Protein AF-0000000075199138 (afdb_homodimer)

Foldseek 3Di:
DPPPPPDPLPPCCLALVLQVVLLVLQVVLLVVLVVLLVLLCVVCVPDDVLVNVLSVVLNVLSVLLNVLSVVVNCCVCPVCVVPSHQQPAWDDPSLLVNLVSLLVLLLSLLVVLLVVCVVCCVVLVHDPVLSVVLVVLSVQLSVLSVVLSVVSVPGTTLVCQLVCLVSLVRNLVSSLVSLVSSLVVLLVSLVSVLVVDPAVLSNVLSVVLNVLSNVLSVVLNVLSVVLSVCCVPPVPSCSSVSSSSNNSSSSSSSSSVNSSSVVVSVVSRVVRVVVVD/DPPPPPDPLPPCCLALVLQVVLLVLQVVLLVVLVVLLVLLCVVCVPDDVLVNVLSVVLNVLSVLLNVLSVVVNCCVCPVCVVPSHQQPAWDDVSLLVNLVSLLVLLLSLLVVLLVVCVVCCVVLVHDPVLSVVLVVLSVQLSVLSVVLSVVSVPGTTLVCQLVCLVSLVRNLVSSLVSLVSSLVVVLVSLVSVLVVDPAVLSNVLSVVLNVLSNVLSVVLNVLSVVLSVCCVPPVPSCSSVSSSSNNSSSSSSSSSVNSSSVVVSVVSRVVRVVVVD

Solvent-accessible surface area (backbone atoms only — not comparable to full-atom values): 28145 Å² total; per-residue (Å²): 131,80,79,69,68,71,68,78,61,72,62,49,59,49,26,58,40,32,36,50,53,19,47,46,52,21,29,20,40,43,18,35,37,52,51,51,50,53,48,38,54,69,74,44,75,83,54,62,63,71,60,54,48,49,53,51,49,49,51,50,48,50,50,50,36,52,52,29,48,49,50,36,48,44,44,61,44,48,72,35,32,84,54,73,51,56,76,74,34,67,55,51,67,38,57,48,46,34,54,46,47,36,48,52,48,49,50,50,51,52,49,49,54,50,50,51,51,52,63,47,22,72,77,62,72,48,68,71,58,58,54,52,52,54,50,50,52,49,50,54,36,50,55,28,41,51,49,33,46,52,51,52,68,70,42,59,34,56,66,49,54,64,75,43,50,67,37,49,62,50,26,43,57,45,44,32,48,46,39,45,50,52,30,51,52,52,36,51,51,47,50,54,50,35,70,70,50,89,45,68,32,57,34,54,35,39,52,52,49,39,49,52,41,46,50,39,26,48,52,55,33,49,50,40,50,49,30,51,51,36,40,74,73,39,53,84,35,38,45,26,53,12,48,56,51,29,45,42,37,52,51,53,40,39,51,48,51,57,64,51,45,51,58,61,32,48,52,48,23,53,54,42,53,54,67,74,98,133,78,80,70,67,70,68,77,56,74,62,52,58,50,26,60,38,33,36,50,52,17,47,47,52,22,28,19,40,43,18,34,37,52,50,50,50,54,49,38,55,71,73,44,76,82,55,61,62,69,58,54,48,50,53,53,51,50,52,51,48,51,50,50,36,53,52,28,47,49,51,36,47,42,44,62,44,49,71,35,33,84,52,74,49,56,77,74,34,68,55,51,68,37,56,47,48,35,54,46,47,36,48,52,47,49,51,50,50,52,49,50,53,50,49,51,50,53,63,46,23,72,76,64,72,50,66,71,59,59,54,51,51,54,50,51,51,48,52,53,35,50,54,29,41,51,48,33,48,53,50,50,69,71,42,58,35,56,66,48,54,64,75,43,50,66,37,48,61,49,28,41,58,46,46,31,48,47,38,43,48,53,30,52,51,52,37,51,51,46,50,52,50,36,70,67,50,89,45,66,30,56,35,54,36,39,51,53,48,39,49,54,42,45,50,40,27,47,52,56,31,49,50,38,49,49,29,51,51,35,39,72,74,39,53,84,34,38,46,26,53,11,48,55,50,28,45,43,36,51,50,53,41,40,51,50,52,56,64,52,46,48,60,62,34,48,52,46,25,52,53,42,52,54,67,72,98

pLDDT: mean 81.33, std 14.12, range [25.05, 96.88]

Sequence (554 aa):
MDSVTPAPIPLLGTTFGAILVGATLSDILFGILILQSIWYFKQYPNDWWPYRLAVAIICILNTLDVAVSTHALYFLLIETRTFIALDQLDMIWSCKLHTLLGMLIKVMVQAMYALRLWKVRQYLHLSRVIPWFLALITVCNVGAGIYLVYGFYSVSNFSDIPTLKNEMLAVVPTSTAVDFLISITTCYYLNRSRAASMFPGTVSTLIALIRLILISGLVTSVCLTATLITFLMSPNTLIFVAIDLIKPALYTNSLLAMLNARKELRKRIQSSSFLDIMDSVTPAPIPLLGTTFGAILVGATLSDILFGILILQSIWYFKQYPNDWWPYRLAVAIICILNTLDVAVSTHALYFLLIETRTFIALDQLDMIWSCKLHTLLGMLIKVMVQAMYALRLWKVRQYLHLSRVIPWFLALITVCNVGAGIYLVYGFYSVSNFSDIPTLKNEMLAVVPTSTAVDFLISITTCYYLNRSRAASMFPGTVSTLIALIRLILISGLVTSVCLTATLITFLMSPNTLIFVAIDLIKPALYTNSLLAMLNARKELRKRIQSSSFLDI

InterPro domains:
  IPR045339 Domain of unknown function DUF6534 [PF20152] (175-263)

Organism: Armillaria gallica (NCBI:txid47427)

Secondary structure (DSSP, 8-state):
-----------HHHHHHHHHHHHHHHHHHHHHHHHHHHHHHHH-TTS-HHHHHHHHHHHHHHHHHHHHHHHHHHIIIIITTT---GGGPBPPHHHHHHHHHHHHHHHHHHHHHHHHHHHHHHHHT--THHHHHHHHHHHHHHHHHHHHHHHHHH--BGGGGGGGHHHHHHHHHHHHHHHHHHHHHHHHHHHHHHHH---HHHHHHHHHHHHHHHHHHHHHHHHHHHHHHHHHH-TTS-HHHHHHHHHHHHHHHHHHHHHHHHHHHHHHHHHHHHHT-/-----------HHHHHHHHHHHHHHHHHHHHHHHHHHHHHHHH-TTS-HHHHHHHHHHHHHHHHHHHHHHHHHHIIIIITTT---GGG-B--HHHHHHHHHHHHHHHHHHHHHHHHHHHHHHHHT--THHHHHHHHHHHHHHHHHHHHHHHHHH--BGGGGGGGHHHHHHHHHHHHHHHHHHHHHHHHHHHHHHHH---HHHHHHHHHHHHHHHHHHHHHHHHHHHHHHHHHH-TTS-HHHHHHHHHHHHHHHHHHHHHHHHHHHHHHHHHHHHHH-

Radius of gyration: 26.74 Å; Cα contacts (8 Å, |Δi|>4): 635; chains: 2; bounding box: 73×91×57 Å

Nearest PDB structures (foldseek):
  8xof-assembly1_R  TM=4.019E-01  e=1.620E-02  Homo sapiens
  3ma9-assembly1_A  TM=4.494E-01  e=9.682E-01  Human immunodeficiency virus 1
  8u54-assembly1_B  TM=4.622E-01  e=5.482E+00  Homo sapiens
  8u54-assembly1_A  TM=4.623E-01  e=6.265E+00  Homo sapiens
  3mac-assembly1_A  TM=3.161E-01  e=2.692E+00  Human immunodeficiency virus 1

Structure (mmCIF, N/CA/C/O backbone):
data_AF-0000000075199138-model_v1
#
loop_
_entity.id
_entity.type
_entity.pdbx_description
1 polymer 'DUF6534 domain-containing protein'
#
loop_
_atom_site.group_PDB
_atom_site.id
_atom_site.type_symbol
_atom_site.label_atom_id
_atom_site.label_alt_id
_atom_site.label_comp_id
_atom_site.label_asym_id
_atom_site.label_entity_id
_atom_site.label_seq_id
_atom_site.pdbx_PDB_ins_code
_atom_site.Cartn_x
_atom_site.Cartn_y
_atom_site.Cartn_z
_atom_site.occupancy
_atom_site.B_iso_or_equiv
_atom_site.auth_seq_id
_atom_site.auth_comp_id
_atom_site.auth_asym_id
_atom_site.auth_atom_id
_atom_site.pdbx_PDB_model_num
ATOM 1 N N . MET A 1 1 ? 5.738 50 16.859 1 25.55 1 MET A N 1
ATOM 2 C CA . MET A 1 1 ? 5.969 48.562 17.062 1 25.55 1 MET A CA 1
ATOM 3 C C . MET A 1 1 ? 5.469 47.75 15.875 1 25.55 1 MET A C 1
ATOM 5 O O . MET A 1 1 ? 4.266 47.719 15.609 1 25.55 1 MET A O 1
ATOM 9 N N . ASP A 1 2 ? 6.145 47.719 14.789 1 30 2 ASP A N 1
ATOM 10 C CA . ASP A 1 2 ? 5.734 47.438 13.422 1 30 2 ASP A CA 1
ATOM 11 C C . ASP A 1 2 ? 5.211 46 13.312 1 30 2 ASP A C 1
ATOM 13 O O . ASP A 1 2 ? 5.84 45.062 13.82 1 30 2 ASP A O 1
ATOM 17 N N . SER A 1 3 ? 3.977 45.781 13.359 1 32.25 3 SER A N 1
ATOM 18 C CA . SER A 1 3 ? 3.17 44.594 13.242 1 32.25 3 SER A CA 1
ATOM 19 C C . SER A 1 3 ? 3.711 43.656 12.156 1 32.25 3 SER A C 1
ATOM 21 O O . SER A 1 3 ? 3.578 43.938 10.969 1 32.25 3 SER A O 1
ATOM 23 N N . VAL A 1 4 ? 4.969 43.375 12.305 1 36.28 4 VAL A N 1
ATOM 24 C CA . VAL A 1 4 ? 5.668 42.562 11.305 1 36.28 4 VAL A CA 1
ATOM 25 C C . VAL A 1 4 ? 4.758 41.469 10.797 1 36.28 4 VAL A C 1
ATOM 27 O O . VAL A 1 4 ? 4.277 40.625 11.586 1 36.28 4 VAL A O 1
ATOM 30 N N . THR A 1 5 ? 3.938 41.719 9.883 1 37.69 5 THR A N 1
ATOM 31 C CA . THR A 1 5 ? 3.145 40.812 9.07 1 37.69 5 THR A CA 1
ATOM 32 C C . THR A 1 5 ? 3.889 39.5 8.859 1 37.69 5 THR A C 1
ATOM 34 O O . THR A 1 5 ? 5.016 39.5 8.359 1 37.69 5 THR A O 1
ATOM 37 N N . PRO A 1 6 ? 3.729 38.594 9.82 1 36.66 6 PRO A N 1
ATOM 38 C CA . PRO A 1 6 ? 4.496 37.344 9.68 1 36.66 6 PRO A CA 1
ATOM 39 C C . PRO A 1 6 ? 4.703 36.938 8.219 1 36.66 6 PRO A C 1
ATOM 41 O O . PRO A 1 6 ? 3.869 37.25 7.367 1 36.66 6 PRO A O 1
ATOM 44 N N . ALA A 1 7 ? 5.84 37.031 7.75 1 38.22 7 ALA A N 1
ATOM 45 C CA . ALA A 1 7 ? 6.199 36.656 6.387 1 38.22 7 ALA A CA 1
ATOM 46 C C . ALA A 1 7 ? 5.297 35.531 5.875 1 38.22 7 ALA A C 1
ATOM 48 O O . ALA A 1 7 ? 4.824 34.719 6.652 1 38.22 7 ALA A O 1
ATOM 49 N N . PRO A 1 8 ? 4.539 35.75 4.824 1 38.5 8 PRO A N 1
ATOM 50 C CA . PRO A 1 8 ? 3.66 34.75 4.219 1 38.5 8 PRO A CA 1
ATOM 51 C C . PRO A 1 8 ? 4.25 33.312 4.273 1 38.5 8 PRO A C 1
ATOM 53 O O . PRO A 1 8 ? 5.438 33.125 3.996 1 38.5 8 PRO A O 1
ATOM 56 N N . ILE A 1 9 ? 4.191 32.625 5.367 1 44.16 9 ILE A N 1
ATOM 57 C CA . ILE A 1 9 ? 4.641 31.25 5.484 1 44.16 9 ILE A CA 1
ATOM 58 C C . ILE A 1 9 ? 4.789 30.625 4.094 1 44.16 9 ILE A C 1
ATOM 60 O O . ILE A 1 9 ? 3.818 30.547 3.338 1 44.16 9 ILE A O 1
ATOM 64 N N . PRO A 1 10 ? 5.711 30.781 3.332 1 47.53 10 PRO A N 1
ATOM 65 C CA . PRO A 1 10 ? 5.809 30.062 2.061 1 47.53 10 PRO A CA 1
ATOM 66 C C . PRO A 1 10 ? 4.934 28.812 2.021 1 47.53 10 PRO A C 1
ATOM 68 O O . PRO A 1 10 ? 4.473 28.344 3.064 1 47.53 10 PRO A O 1
ATOM 71 N N . LEU A 1 11 ? 4.578 27.953 0.65 1 52.62 11 LEU A N 1
ATOM 72 C CA . LEU A 1 11 ? 3.479 27.156 0.1 1 52.62 11 LEU A CA 1
ATOM 73 C C . LEU A 1 11 ? 3.287 25.875 0.89 1 52.62 11 LEU A C 1
ATOM 75 O O . LEU A 1 11 ? 4.156 25 0.878 1 52.62 11 LEU A O 1
ATOM 79 N N . LEU A 1 12 ? 2.697 26.016 2.088 1 57.56 12 LEU A N 1
ATOM 80 C CA . LEU A 1 12 ? 2.17 24.859 2.822 1 57.56 12 LEU A CA 1
ATOM 81 C C . LEU A 1 12 ? 1.914 23.688 1.884 1 57.56 12 LEU A C 1
ATOM 83 O O . LEU A 1 12 ? 2.227 22.547 2.217 1 57.56 12 LEU A O 1
ATOM 87 N N . GLY A 1 13 ? 1.477 24.172 0.718 1 61.69 13 GLY A N 1
ATOM 88 C CA . GLY A 1 13 ? 1.167 23.141 -0.269 1 61.69 13 GLY A CA 1
ATOM 89 C C . GLY A 1 13 ? 2.4 22.453 -0.819 1 61.69 13 GLY A C 1
ATOM 90 O O . GLY A 1 13 ? 2.42 21.234 -0.961 1 61.69 13 GLY A O 1
ATOM 91 N N . THR A 1 14 ? 3.434 23.281 -0.944 1 64.38 14 THR A N 1
ATOM 92 C CA . THR A 1 14 ? 4.602 22.688 -1.584 1 64.38 14 THR A CA 1
ATOM 93 C C . THR A 1 14 ? 5.434 21.906 -0.571 1 64.38 14 THR A C 1
ATOM 95 O O . THR A 1 14 ? 6.012 20.875 -0.904 1 64.38 14 THR A O 1
ATOM 98 N N . THR A 1 15 ? 5.406 22.312 0.654 1 75.69 15 THR A N 1
ATOM 99 C CA . THR A 1 15 ? 6.25 21.641 1.634 1 75.69 15 THR A CA 1
ATOM 100 C C . THR A 1 15 ? 5.531 20.422 2.217 1 75.69 15 THR A C 1
ATOM 102 O O . THR A 1 15 ? 5.758 19.297 1.781 1 75.69 15 THR A O 1
ATOM 105 N N . PHE A 1 16 ? 4.426 20.75 2.836 1 80.81 16 PHE A N 1
ATOM 106 C CA . PHE A 1 16 ? 3.766 19.688 3.572 1 80.81 16 PHE A CA 1
ATOM 107 C C . PHE A 1 16 ? 2.895 18.844 2.646 1 80.81 16 PHE A C 1
ATOM 109 O O . PHE A 1 16 ? 2.676 17.656 2.896 1 80.81 16 PHE A O 1
ATOM 116 N N . GLY A 1 17 ? 2.6 19.484 1.579 1 82.88 17 GLY A N 1
ATOM 117 C CA . GLY A 1 17 ? 1.835 18.734 0.603 1 82.88 17 GLY A CA 1
ATOM 118 C C . GLY A 1 17 ? 2.658 17.672 -0.109 1 82.88 17 GLY A C 1
ATOM 119 O O . GLY A 1 17 ? 2.189 16.547 -0.327 1 82.88 17 GLY A O 1
ATOM 120 N N . ALA A 1 18 ? 3.814 18.016 -0.446 1 85.94 18 ALA A N 1
ATOM 121 C CA . ALA A 1 18 ? 4.707 17.078 -1.118 1 85.94 18 ALA A CA 1
ATOM 122 C C . ALA A 1 18 ? 5.039 15.891 -0.212 1 85.94 18 ALA A C 1
ATOM 124 O O . ALA A 1 18 ? 5.074 14.742 -0.666 1 85.94 18 ALA A O 1
ATOM 125 N N . ILE A 1 19 ? 5.195 16.109 1.011 1 88.56 19 ILE A N 1
ATOM 126 C CA . ILE A 1 19 ? 5.547 15.062 1.961 1 88.56 19 ILE A CA 1
ATOM 127 C C . ILE A 1 19 ? 4.371 14.102 2.115 1 88.56 19 ILE A C 1
ATOM 129 O O . ILE A 1 19 ? 4.57 12.891 2.234 1 88.56 19 ILE A O 1
ATOM 133 N N . LEU A 1 20 ? 3.236 14.672 2.066 1 90.12 20 LEU A N 1
ATOM 134 C CA . LEU A 1 20 ? 2.051 13.836 2.197 1 90.12 20 LEU A CA 1
ATOM 135 C C . LEU A 1 20 ? 1.908 12.898 0.999 1 90.12 20 LEU A C 1
ATOM 137 O O . LEU A 1 20 ? 1.618 11.711 1.161 1 90.12 20 LEU A O 1
ATOM 141 N N . VAL A 1 21 ? 2.145 13.414 -0.129 1 90.06 21 VAL A N 1
ATOM 142 C CA . VAL A 1 21 ? 2.059 12.602 -1.339 1 90.06 21 VAL A CA 1
ATOM 143 C C . VAL A 1 21 ? 3.156 11.539 -1.328 1 90.06 21 VAL A C 1
ATOM 145 O O . VAL A 1 21 ? 2.914 10.383 -1.688 1 90.06 21 VAL A O 1
ATOM 148 N N . GLY A 1 22 ? 4.328 11.938 -0.978 1 92.75 22 GLY A N 1
ATOM 149 C CA . GLY A 1 22 ? 5.414 10.984 -0.854 1 92.75 22 GLY A CA 1
ATOM 150 C C . GLY A 1 22 ? 5.113 9.867 0.13 1 92.75 22 GLY A C 1
ATOM 151 O O . GLY A 1 22 ? 5.41 8.695 -0.137 1 92.75 22 GLY A O 1
ATOM 152 N N . ALA A 1 23 ? 4.504 10.219 1.197 1 94.06 23 ALA A N 1
ATOM 153 C CA . ALA A 1 23 ? 4.145 9.227 2.207 1 94.06 23 ALA A CA 1
ATOM 154 C C . ALA A 1 23 ? 3.082 8.266 1.68 1 94.06 23 ALA A C 1
ATOM 156 O O . ALA A 1 23 ? 3.139 7.062 1.94 1 94.06 23 ALA A O 1
ATOM 157 N N . THR A 1 24 ? 2.139 8.82 0.984 1 94.69 24 THR A N 1
ATOM 158 C CA . THR A 1 24 ? 1.085 7.992 0.409 1 94.69 24 THR A CA 1
ATOM 159 C C . THR A 1 24 ? 1.668 6.98 -0.572 1 94.69 24 THR A C 1
ATOM 161 O O . THR A 1 24 ? 1.346 5.789 -0.51 1 94.69 24 THR A O 1
ATOM 164 N N . LEU A 1 25 ? 2.521 7.426 -1.354 1 94.62 25 LEU A N 1
ATOM 165 C CA . LEU A 1 25 ? 3.135 6.535 -2.336 1 94.62 25 LEU A CA 1
ATOM 166 C C . LEU A 1 25 ? 4.012 5.496 -1.652 1 94.62 25 LEU A C 1
ATOM 168 O O . LEU A 1 25 ? 4.039 4.332 -2.064 1 94.62 25 LEU A O 1
ATOM 172 N N . SER A 1 26 ? 4.703 5.922 -0.664 1 96.56 26 SER A N 1
ATOM 173 C CA . SER A 1 26 ? 5.535 4.996 0.098 1 96.56 26 SER A CA 1
ATOM 174 C C . SER A 1 26 ? 4.691 3.904 0.748 1 96.56 26 SER A C 1
ATOM 176 O O . SER A 1 26 ? 5.07 2.73 0.737 1 96.56 26 SER A O 1
ATOM 178 N N . ASP A 1 27 ? 3.57 4.273 1.253 1 96.81 27 ASP A N 1
ATOM 179 C CA . ASP A 1 27 ? 2.682 3.311 1.897 1 96.81 27 ASP A CA 1
ATOM 180 C C . ASP A 1 27 ? 2.121 2.316 0.884 1 96.81 27 ASP A C 1
ATOM 182 O O . ASP A 1 27 ? 2.014 1.122 1.173 1 96.81 27 ASP A O 1
ATOM 186 N N . ILE A 1 28 ? 1.797 2.828 -0.243 1 95.75 28 ILE A N 1
ATOM 187 C CA . ILE A 1 28 ? 1.29 1.965 -1.305 1 95.75 28 ILE A CA 1
ATOM 188 C C . ILE A 1 28 ? 2.357 0.945 -1.693 1 95.75 28 ILE A C 1
ATOM 190 O O . ILE A 1 28 ? 2.076 -0.251 -1.793 1 95.75 28 ILE A O 1
ATOM 194 N N . LEU A 1 29 ? 3.516 1.435 -1.831 1 96.19 29 LEU A N 1
ATOM 195 C CA . LEU A 1 29 ? 4.613 0.548 -2.205 1 96.19 29 LEU A CA 1
ATOM 196 C C . LEU A 1 29 ? 4.898 -0.462 -1.099 1 96.19 29 LEU A C 1
ATOM 198 O O . LEU A 1 29 ? 5.262 -1.606 -1.377 1 96.19 29 LEU A O 1
ATOM 202 N N . PHE A 1 30 ? 4.727 -0.017 0.107 1 96.31 30 PHE A N 1
ATOM 203 C CA . PHE A 1 30 ? 4.91 -0.932 1.229 1 96.31 30 PHE A CA 1
ATOM 204 C C . PHE A 1 30 ? 3.877 -2.051 1.188 1 96.31 30 PHE A C 1
ATOM 206 O O . PHE A 1 30 ? 4.191 -3.205 1.487 1 96.31 30 PHE A O 1
ATOM 213 N N . GLY A 1 31 ? 2.701 -1.755 0.823 1 96.06 31 GLY A N 1
ATOM 214 C CA . GLY A 1 31 ? 1.7 -2.793 0.639 1 96.06 31 GLY A CA 1
ATOM 215 C C . GLY A 1 31 ? 2.09 -3.816 -0.41 1 96.06 31 GLY A C 1
ATOM 216 O O . GLY A 1 31 ? 1.941 -5.023 -0.193 1 96.06 31 GLY A O 1
ATOM 217 N N . ILE A 1 32 ? 2.584 -3.324 -1.466 1 94.62 32 ILE A N 1
ATOM 218 C CA . ILE A 1 32 ? 3.051 -4.203 -2.533 1 94.62 32 ILE A CA 1
ATOM 219 C C . ILE A 1 32 ? 4.18 -5.09 -2.014 1 94.62 32 ILE A C 1
ATOM 221 O O . ILE A 1 32 ? 4.223 -6.285 -2.309 1 94.62 32 ILE A O 1
ATOM 225 N N . LEU A 1 33 ? 4.977 -4.5 -1.221 1 95.75 33 LEU A N 1
ATOM 226 C CA . LEU A 1 33 ? 6.109 -5.223 -0.657 1 95.75 33 LEU A CA 1
ATOM 227 C C . LEU A 1 33 ? 5.637 -6.371 0.229 1 95.75 33 LEU A C 1
ATOM 229 O O . LEU A 1 33 ? 6.195 -7.469 0.185 1 95.75 33 LEU A O 1
ATOM 233 N N . ILE A 1 34 ? 4.672 -6.125 0.945 1 93.94 34 ILE A N 1
ATOM 234 C CA . ILE A 1 34 ? 4.16 -7.145 1.855 1 93.94 34 ILE A CA 1
ATOM 235 C C . ILE A 1 34 ? 3.658 -8.344 1.057 1 93.94 34 ILE A C 1
ATOM 237 O O . ILE A 1 34 ? 4.008 -9.492 1.356 1 93.94 34 ILE A O 1
ATOM 241 N N . LEU A 1 35 ? 2.93 -8.062 0.066 1 92.69 35 LEU A N 1
ATOM 242 C CA . LEU A 1 35 ? 2.373 -9.156 -0.724 1 92.69 35 LEU A CA 1
ATOM 243 C C . LEU A 1 35 ? 3.471 -9.891 -1.489 1 92.69 35 LEU A C 1
ATOM 245 O O . LEU A 1 35 ? 3.457 -11.117 -1.578 1 92.69 35 LEU A O 1
ATOM 249 N N . GLN A 1 36 ? 4.398 -9.148 -1.988 1 92.69 36 GLN A N 1
ATOM 250 C CA . GLN A 1 36 ? 5.512 -9.773 -2.695 1 92.69 36 GLN A CA 1
ATOM 251 C C . GLN A 1 36 ? 6.324 -10.664 -1.761 1 92.69 36 GLN A C 1
ATOM 253 O O . GLN A 1 36 ? 6.824 -11.711 -2.176 1 92.69 36 GLN A O 1
ATOM 258 N N . SER A 1 37 ? 6.484 -10.227 -0.574 1 93.56 37 SER A N 1
ATOM 259 C CA . SER A 1 37 ? 7.246 -11.008 0.397 1 93.56 37 SER A CA 1
ATOM 260 C C . SER A 1 37 ? 6.52 -12.297 0.755 1 93.56 37 SER A C 1
ATOM 262 O O . SER A 1 37 ? 7.141 -13.359 0.86 1 93.56 37 SER A O 1
ATOM 264 N N . ILE A 1 38 ? 5.199 -12.203 0.882 1 89.5 38 ILE A N 1
ATOM 265 C CA . ILE A 1 38 ? 4.41 -13.398 1.177 1 89.5 38 ILE A CA 1
ATOM 266 C C . ILE A 1 38 ? 4.508 -14.383 0.016 1 89.5 38 ILE A C 1
ATOM 268 O O . ILE A 1 38 ? 4.691 -15.586 0.227 1 89.5 38 ILE A O 1
ATOM 272 N N . TRP A 1 39 ? 4.461 -13.844 -1.09 1 87.94 39 TRP A N 1
ATOM 273 C CA . TRP A 1 39 ? 4.574 -14.672 -2.283 1 87.94 39 TRP A CA 1
ATOM 274 C C . TRP A 1 39 ? 5.953 -15.32 -2.365 1 87.94 39 TRP A C 1
ATOM 276 O O . TRP A 1 39 ? 6.074 -16.5 -2.73 1 87.94 39 TRP A O 1
ATOM 286 N N . TYR A 1 40 ? 6.945 -14.609 -2.051 1 90.75 40 TYR A N 1
ATOM 287 C CA . TYR A 1 40 ? 8.312 -15.133 -2.084 1 90.75 40 TYR A CA 1
ATOM 288 C C . TYR A 1 40 ? 8.461 -16.312 -1.138 1 90.75 40 TYR A C 1
ATOM 290 O O . TYR A 1 40 ? 8.969 -17.375 -1.529 1 90.75 40 TYR A O 1
ATOM 298 N N . PHE A 1 41 ? 8.008 -16.172 0.066 1 90.62 41 PHE A N 1
ATOM 299 C CA . PHE A 1 41 ? 8.195 -17.219 1.062 1 90.62 41 PHE A CA 1
ATOM 300 C C . PHE A 1 41 ? 7.324 -18.422 0.744 1 90.62 41 PHE A C 1
ATOM 302 O O . PHE A 1 41 ? 7.688 -19.562 1.062 1 90.62 41 PHE A O 1
ATOM 309 N N . LYS A 1 42 ? 6.234 -18.25 0.023 1 83.81 42 LYS A N 1
ATOM 310 C CA . LYS A 1 42 ? 5.359 -19.344 -0.383 1 83.81 42 LYS A CA 1
ATOM 311 C C . LYS A 1 42 ? 5.941 -20.094 -1.58 1 83.81 42 LYS A C 1
ATOM 313 O O . LYS A 1 42 ? 5.875 -21.328 -1.641 1 83.81 42 LYS A O 1
ATOM 318 N N . GLN A 1 43 ? 6.535 -19.391 -2.398 1 82.81 43 GLN A N 1
ATOM 319 C CA . GLN A 1 43 ? 7.02 -19.969 -3.652 1 82.81 43 GLN A CA 1
ATOM 320 C C . GLN A 1 43 ? 8.406 -20.562 -3.48 1 82.81 43 GLN A C 1
ATOM 322 O O . GLN A 1 43 ? 8.75 -21.562 -4.133 1 82.81 43 GLN A O 1
ATOM 327 N N . TYR A 1 44 ? 9.195 -19.938 -2.607 1 86.44 44 TYR A N 1
ATOM 328 C CA . TYR A 1 44 ? 10.578 -20.375 -2.484 1 86.44 44 TYR A CA 1
ATOM 329 C C . TYR A 1 44 ? 10.906 -20.734 -1.042 1 86.44 44 TYR A C 1
ATOM 331 O O . TYR A 1 44 ? 11.797 -20.141 -0.433 1 86.44 44 TYR A O 1
ATOM 339 N N . PRO A 1 45 ? 10.273 -21.766 -0.574 1 82.62 45 PRO A N 1
ATOM 340 C CA . PRO A 1 45 ? 10.531 -22.141 0.818 1 82.62 45 PRO A CA 1
ATOM 341 C C . PRO A 1 45 ? 11.961 -22.641 1.036 1 82.62 45 PRO A C 1
ATOM 343 O O . PRO A 1 45 ? 12.5 -22.516 2.137 1 82.62 45 PRO A O 1
ATOM 346 N N . ASN A 1 46 ? 12.641 -23.188 -0.007 1 85 46 ASN A N 1
ATOM 347 C CA . ASN A 1 46 ? 13.969 -23.781 0.14 1 85 46 ASN A CA 1
ATOM 348 C C . ASN A 1 46 ? 15.016 -22.984 -0.632 1 85 46 ASN A C 1
ATOM 350 O O . ASN A 1 46 ? 15.984 -23.547 -1.146 1 85 46 ASN A O 1
ATOM 354 N N . ASP A 1 47 ? 14.852 -21.734 -0.647 1 85.12 47 ASP A N 1
ATOM 355 C CA . ASP A 1 47 ? 15.82 -20.891 -1.334 1 85.12 47 ASP A CA 1
ATOM 356 C C . ASP A 1 47 ? 17.094 -20.734 -0.507 1 85.12 47 ASP A C 1
ATOM 358 O O . ASP A 1 47 ? 17.156 -21.188 0.641 1 85.12 47 ASP A O 1
ATOM 362 N N . TRP A 1 48 ? 18.172 -20.297 -1.08 1 85.94 48 TRP A N 1
ATOM 363 C CA . TRP A 1 48 ? 19.438 -20.047 -0.41 1 85.94 48 TRP A CA 1
ATOM 364 C C . TRP A 1 48 ? 19.234 -19.172 0.819 1 85.94 48 TRP A C 1
ATOM 366 O O . TRP A 1 48 ? 18.5 -18.172 0.767 1 85.94 48 TRP A O 1
ATOM 376 N N . TRP A 1 49 ? 19.781 -19.484 1.896 1 88.12 49 TRP A N 1
ATOM 377 C CA . TRP A 1 49 ? 19.469 -18.906 3.195 1 88.12 49 TRP A CA 1
ATOM 378 C C . TRP A 1 49 ? 19.781 -17.406 3.205 1 88.12 49 TRP A C 1
ATOM 380 O O . TRP A 1 49 ? 19.062 -16.625 3.82 1 88.12 49 TRP A O 1
ATOM 390 N N . PRO A 1 50 ? 20.844 -16.969 2.547 1 86.38 50 PRO A N 1
ATOM 391 C CA . PRO A 1 50 ? 21.078 -15.516 2.57 1 86.38 50 PRO A CA 1
ATOM 392 C C . PRO A 1 50 ? 19.953 -14.727 1.904 1 86.38 50 PRO A C 1
ATOM 394 O O . PRO A 1 50 ? 19.641 -13.609 2.34 1 86.38 50 PRO A O 1
ATOM 397 N N . TYR A 1 51 ? 19.344 -15.281 0.896 1 87.88 51 TYR A N 1
ATOM 398 C CA . TYR A 1 51 ? 18.234 -14.594 0.245 1 87.88 51 TYR A CA 1
ATOM 399 C C . TYR A 1 51 ? 17.016 -14.547 1.158 1 87.88 51 TYR A C 1
ATOM 401 O O . TYR A 1 51 ? 16.359 -13.508 1.275 1 87.88 51 TYR A O 1
ATOM 409 N N . ARG A 1 52 ? 16.812 -15.586 1.816 1 92 52 ARG A N 1
ATOM 410 C CA . ARG A 1 52 ? 15.664 -15.656 2.717 1 92 52 ARG A CA 1
ATOM 411 C C . ARG A 1 52 ? 15.82 -14.695 3.887 1 92 52 ARG A C 1
ATOM 413 O O . ARG A 1 52 ? 14.867 -14.016 4.281 1 92 52 ARG A O 1
ATOM 420 N N . LEU A 1 53 ? 17 -14.719 4.328 1 91.94 53 LEU A N 1
ATOM 421 C CA . LEU A 1 53 ? 17.281 -13.82 5.441 1 91.94 53 LEU A CA 1
ATOM 422 C C . LEU A 1 53 ? 17.203 -12.359 5 1 91.94 53 LEU A C 1
ATOM 424 O O . LEU A 1 53 ? 16.672 -11.516 5.727 1 91.94 53 LEU A O 1
ATOM 428 N N . ALA A 1 54 ? 17.719 -12.094 3.883 1 92.19 54 ALA A N 1
ATOM 429 C CA . ALA A 1 54 ? 17.688 -10.727 3.367 1 92.19 54 ALA A CA 1
ATOM 430 C C . ALA A 1 54 ? 16.266 -10.227 3.186 1 92.19 54 ALA A C 1
ATOM 432 O O . ALA A 1 54 ? 15.938 -9.102 3.561 1 92.19 54 ALA A O 1
ATOM 433 N N . VAL A 1 55 ? 15.414 -11.094 2.654 1 93.5 55 VAL A N 1
ATOM 434 C CA . VAL A 1 55 ? 14.016 -10.719 2.43 1 93.5 55 VAL A CA 1
ATOM 435 C C . VAL A 1 55 ? 13.328 -10.477 3.77 1 93.5 55 VAL A C 1
ATOM 437 O O . VAL A 1 55 ? 12.586 -9.5 3.926 1 93.5 55 VAL A O 1
ATOM 440 N N . ALA A 1 56 ? 13.617 -11.266 4.777 1 94.81 56 ALA A N 1
ATOM 441 C CA . ALA A 1 56 ? 13.016 -11.102 6.098 1 94.81 56 ALA A CA 1
ATOM 442 C C . ALA A 1 56 ? 13.469 -9.797 6.746 1 94.81 56 ALA A C 1
ATOM 444 O O . ALA A 1 56 ? 12.648 -9.047 7.289 1 94.81 56 ALA A O 1
ATOM 445 N N . ILE A 1 57 ? 14.703 -9.547 6.613 1 95 57 ILE A N 1
ATOM 446 C CA . ILE A 1 57 ? 15.266 -8.344 7.223 1 95 57 ILE A CA 1
ATOM 447 C C . ILE A 1 57 ? 14.719 -7.105 6.52 1 95 57 ILE A C 1
ATOM 449 O O . ILE A 1 57 ? 14.367 -6.117 7.168 1 95 57 ILE A O 1
ATOM 453 N N . ILE A 1 58 ? 14.625 -7.148 5.234 1 95 58 ILE A N 1
ATOM 454 C CA . ILE A 1 58 ? 14.133 -6.012 4.461 1 95 58 ILE A CA 1
ATOM 455 C C . ILE A 1 58 ? 12.672 -5.746 4.812 1 95 58 ILE A C 1
ATOM 457 O O . ILE A 1 58 ? 12.25 -4.59 4.895 1 95 58 ILE A O 1
ATOM 461 N N . CYS A 1 59 ? 11.922 -6.754 5.051 1 95.38 59 CYS A N 1
ATOM 462 C CA . CYS A 1 59 ? 10.531 -6.605 5.445 1 95.38 59 CYS A CA 1
ATOM 463 C C . CYS A 1 59 ? 10.414 -5.91 6.797 1 95.38 59 CYS A C 1
ATOM 465 O O . CYS A 1 59 ? 9.602 -5.004 6.969 1 95.38 59 CYS A O 1
ATOM 467 N N . ILE A 1 60 ? 11.234 -6.32 7.645 1 95.75 60 ILE A N 1
ATOM 468 C CA . ILE A 1 60 ? 11.219 -5.738 8.984 1 95.75 60 ILE A CA 1
ATOM 469 C C . ILE A 1 60 ? 11.672 -4.285 8.914 1 95.75 60 ILE A C 1
ATOM 471 O O . ILE A 1 60 ? 11.055 -3.404 9.516 1 95.75 60 ILE A O 1
ATOM 475 N N . LEU A 1 61 ? 12.711 -4.062 8.234 1 96.44 61 LEU A N 1
ATOM 476 C CA . LEU A 1 61 ? 13.25 -2.711 8.117 1 96.44 61 LEU A CA 1
ATOM 477 C C . LEU A 1 61 ? 12.25 -1.779 7.449 1 96.44 61 LEU A C 1
ATOM 479 O O . LEU A 1 61 ? 12.078 -0.635 7.875 1 96.44 61 LEU A O 1
ATOM 483 N N . ASN A 1 62 ? 11.617 -2.248 6.445 1 96.62 62 ASN A N 1
ATOM 484 C CA . ASN A 1 62 ? 10.633 -1.418 5.754 1 96.62 62 ASN A CA 1
ATOM 485 C C . ASN A 1 62 ? 9.406 -1.161 6.625 1 96.62 62 ASN A C 1
ATOM 487 O O . ASN A 1 62 ? 8.797 -0.092 6.551 1 96.62 62 ASN A O 1
ATOM 491 N N . THR A 1 63 ? 9.055 -2.152 7.406 1 96.31 63 THR A N 1
ATOM 492 C CA . THR A 1 63 ? 7.957 -1.956 8.352 1 96.31 63 THR A CA 1
ATOM 493 C C . THR A 1 63 ? 8.305 -0.869 9.359 1 96.31 63 THR A C 1
ATOM 495 O O . THR A 1 63 ? 7.484 0.011 9.641 1 96.31 63 THR A O 1
ATOM 498 N N . LEU A 1 64 ? 9.461 -0.958 9.836 1 96.5 64 LEU A N 1
ATOM 499 C CA . LEU A 1 64 ? 9.93 0.057 10.773 1 96.5 64 LEU A CA 1
ATOM 500 C C . LEU A 1 64 ? 10 1.425 10.102 1 96.5 64 LEU A C 1
ATOM 502 O O . LEU A 1 64 ? 9.664 2.439 10.719 1 96.5 64 LEU A O 1
ATOM 506 N N . ASP A 1 65 ? 10.414 1.436 8.938 1 96.75 65 ASP A N 1
ATOM 507 C CA . ASP A 1 65 ? 10.531 2.688 8.195 1 96.75 65 ASP A CA 1
ATOM 508 C C . ASP A 1 65 ? 9.172 3.355 8.023 1 96.75 65 ASP A C 1
ATOM 510 O O . ASP A 1 65 ? 9.047 4.57 8.188 1 96.75 65 ASP A O 1
ATOM 514 N N . VAL A 1 66 ? 8.18 2.559 7.695 1 95.44 66 VAL A N 1
ATOM 515 C CA . VAL A 1 66 ? 6.832 3.092 7.516 1 95.44 66 VAL A CA 1
ATOM 516 C C . VAL A 1 66 ? 6.293 3.6 8.852 1 95.44 66 VAL A C 1
ATOM 518 O O . VAL A 1 66 ? 5.664 4.656 8.914 1 95.44 66 VAL A O 1
ATOM 521 N N . ALA A 1 67 ? 6.574 2.893 9.906 1 95.06 67 ALA A N 1
ATOM 522 C CA . ALA A 1 67 ? 6.141 3.312 11.234 1 95.06 67 ALA A CA 1
ATOM 523 C C . ALA A 1 67 ? 6.797 4.633 11.633 1 95.06 67 ALA A C 1
ATOM 525 O O . ALA A 1 67 ? 6.125 5.543 12.125 1 95.06 67 ALA A O 1
ATOM 526 N N . VAL A 1 68 ? 8.031 4.668 11.367 1 95.31 68 VAL A N 1
ATOM 527 C CA . VAL A 1 68 ? 8.789 5.859 11.734 1 95.31 68 VAL A CA 1
ATOM 528 C C . VAL A 1 68 ? 8.359 7.035 10.859 1 95.31 68 VAL A C 1
ATOM 530 O O . VAL A 1 68 ? 8.25 8.164 11.336 1 95.31 68 VAL A O 1
ATOM 533 N N . SER A 1 69 ? 8.188 6.797 9.594 1 94.56 69 SER A N 1
ATOM 534 C CA . SER A 1 69 ? 7.742 7.855 8.695 1 94.56 69 SER A CA 1
ATOM 535 C C . SER A 1 69 ? 6.355 8.367 9.078 1 94.56 69 SER A C 1
ATOM 537 O O . SER A 1 69 ? 6.078 9.562 8.977 1 94.56 69 SER A O 1
ATOM 539 N N . THR A 1 70 ? 5.539 7.438 9.5 1 92.31 70 THR A N 1
ATOM 540 C CA . THR A 1 70 ? 4.211 7.844 9.938 1 92.31 70 THR A CA 1
ATOM 541 C C . THR A 1 70 ? 4.293 8.695 11.203 1 92.31 70 THR A C 1
ATOM 543 O O . THR A 1 70 ? 3.568 9.68 11.344 1 92.31 70 THR A O 1
ATOM 546 N N . HIS A 1 71 ? 5.121 8.359 12.117 1 92 71 HIS A N 1
ATOM 547 C CA . HIS A 1 71 ? 5.332 9.164 13.32 1 92 71 HIS A CA 1
ATOM 548 C C . HIS A 1 71 ? 5.875 10.547 12.969 1 92 71 HIS A C 1
ATOM 550 O O . HIS A 1 71 ? 5.445 11.547 13.547 1 92 71 HIS A O 1
ATOM 556 N N . ALA A 1 72 ? 6.809 10.578 12.078 1 90.75 72 ALA A N 1
ATOM 557 C CA . ALA A 1 72 ? 7.371 11.852 11.656 1 90.75 72 ALA A CA 1
ATOM 558 C C . ALA A 1 72 ? 6.301 12.75 11.039 1 90.75 72 ALA A C 1
ATOM 560 O O . ALA A 1 72 ? 6.273 13.961 11.289 1 90.75 72 ALA A O 1
ATOM 561 N N . LEU A 1 73 ? 5.48 12.148 10.25 1 89.06 73 LEU A N 1
ATOM 562 C CA . LEU A 1 73 ? 4.398 12.898 9.625 1 89.06 73 LEU A CA 1
ATOM 563 C C . LEU A 1 73 ? 3.412 13.406 10.672 1 89.06 73 LEU A C 1
ATOM 565 O O . LEU A 1 73 ? 2.91 14.531 10.562 1 89.06 73 LEU A O 1
ATOM 569 N N . TYR A 1 74 ? 3.127 12.555 11.633 1 86.81 74 TYR A N 1
ATOM 570 C CA . TYR A 1 74 ? 2.244 12.953 12.727 1 86.81 74 TYR A CA 1
ATOM 571 C C . TYR A 1 74 ? 2.787 14.18 13.445 1 86.81 74 TYR A C 1
ATOM 573 O O . TYR A 1 74 ? 2.047 15.133 13.711 1 86.81 74 TYR A O 1
ATOM 581 N N . PHE A 1 75 ? 3.998 14.117 13.711 1 83.69 75 PHE A N 1
ATOM 582 C CA . PHE A 1 75 ? 4.617 15.242 14.414 1 83.69 75 PHE A CA 1
ATOM 583 C C . PHE A 1 75 ? 4.629 16.484 13.539 1 83.69 75 PHE A C 1
ATOM 585 O O . PHE A 1 75 ? 4.25 17.578 13.984 1 83.69 75 PHE A O 1
ATOM 592 N N . LEU A 1 76 ? 4.977 16.344 12.328 1 82.5 76 LEU A N 1
ATOM 593 C CA . LEU A 1 76 ? 5.172 17.484 11.438 1 82.5 76 LEU A CA 1
ATOM 594 C C . LEU A 1 76 ? 3.834 18.109 11.055 1 82.5 76 LEU A C 1
ATOM 596 O O . LEU A 1 76 ? 3.729 19.328 10.93 1 82.5 76 LEU A O 1
ATOM 600 N N . LEU A 1 77 ? 2.838 17.344 10.93 1 81.19 77 LEU A N 1
ATOM 601 C CA . LEU A 1 77 ? 1.586 17.859 10.391 1 81.19 77 LEU A CA 1
ATOM 602 C C . LEU A 1 77 ? 0.588 18.141 11.508 1 81.19 77 LEU A C 1
ATOM 604 O O . LEU A 1 77 ? -0.263 19.031 11.375 1 81.19 77 LEU A O 1
ATOM 608 N N . ILE A 1 78 ? 0.657 17.391 12.562 1 79 78 ILE A N 1
ATOM 609 C CA . ILE A 1 78 ? -0.392 17.5 13.57 1 79 78 ILE A CA 1
ATOM 610 C C . ILE A 1 78 ? 0.152 18.219 14.805 1 79 78 ILE A C 1
ATOM 612 O O . ILE A 1 78 ? -0.427 19.203 15.258 1 79 78 ILE A O 1
ATOM 616 N N . GLU A 1 79 ? 1.228 17.781 15.312 1 76 79 GLU A N 1
ATOM 617 C CA . GLU A 1 79 ? 1.746 18.344 16.547 1 76 79 GLU A CA 1
ATOM 618 C C . GLU A 1 79 ? 2.264 19.766 16.328 1 76 79 GLU A C 1
ATOM 620 O O . GLU A 1 79 ? 2.148 20.625 17.203 1 76 79 GLU A O 1
ATOM 625 N N . THR A 1 80 ? 2.822 20 15.18 1 72.38 80 THR A N 1
ATOM 626 C CA . THR A 1 80 ? 3.414 21.312 14.945 1 72.38 80 THR A CA 1
ATOM 627 C C . THR A 1 80 ? 2.455 22.203 14.164 1 72.38 80 THR A C 1
ATOM 629 O O . THR A 1 80 ? 2.879 23.172 13.523 1 72.38 80 THR A O 1
ATOM 632 N N . ARG A 1 81 ? 1.282 21.859 14.164 1 67.19 81 ARG A N 1
ATOM 633 C CA . ARG A 1 81 ? 0.275 22.609 13.422 1 67.19 81 ARG A CA 1
ATOM 634 C C . ARG A 1 81 ? 0.274 24.078 13.828 1 67.19 81 ARG A C 1
ATOM 636 O O . ARG A 1 81 ? -0.073 24.953 13.023 1 67.19 81 ARG A O 1
ATOM 643 N N . THR A 1 82 ? 0.692 24.234 14.977 1 61.47 82 THR A N 1
ATOM 644 C CA . THR A 1 82 ? 0.661 25.609 15.477 1 61.47 82 THR A CA 1
ATOM 645 C C . THR A 1 82 ? 1.827 26.422 14.914 1 61.47 82 THR A C 1
ATOM 647 O O . THR A 1 82 ? 1.792 27.656 14.906 1 61.47 82 THR A O 1
ATOM 650 N N . PHE A 1 83 ? 2.75 25.625 14.461 1 58.12 83 PHE A N 1
ATOM 651 C CA . PHE A 1 83 ? 3.947 26.312 14 1 58.12 83 PHE A CA 1
ATOM 652 C C . PHE A 1 83 ? 3.926 26.484 12.492 1 58.12 83 PHE A C 1
ATOM 654 O O . PHE A 1 83 ? 3.656 25.531 11.75 1 58.12 83 PHE A O 1
ATOM 661 N N . ILE A 1 84 ? 3.887 27.656 12.07 1 58.12 84 ILE A N 1
ATOM 662 C CA . ILE A 1 84 ? 3.775 27.922 10.641 1 58.12 84 ILE A CA 1
ATOM 663 C C . ILE A 1 84 ? 5.164 27.906 10 1 58.12 84 ILE A C 1
ATOM 665 O O . ILE A 1 84 ? 5.324 27.469 8.859 1 58.12 84 ILE A O 1
ATOM 669 N N . ALA A 1 85 ? 6.188 28.359 10.82 1 63.41 85 ALA A N 1
ATOM 670 C CA . ALA A 1 85 ? 7.477 28.562 10.172 1 63.41 85 ALA A CA 1
ATOM 671 C C . ALA A 1 85 ? 8.391 27.359 10.375 1 63.41 85 ALA A C 1
ATOM 673 O O . ALA A 1 85 ? 8.398 26.766 11.445 1 63.41 85 ALA A O 1
ATOM 674 N N . LEU A 1 86 ? 9.062 26.953 9.312 1 64.56 86 LEU A N 1
ATOM 675 C CA . LEU A 1 86 ? 9.992 25.828 9.32 1 64.56 86 LEU A CA 1
ATOM 676 C C . LEU A 1 86 ? 11.102 26.062 10.352 1 64.56 86 LEU A C 1
ATOM 678 O O . LEU A 1 86 ? 11.656 25.094 10.883 1 64.56 86 LEU A O 1
ATOM 682 N N . ASP A 1 87 ? 11.43 27.25 10.531 1 66 87 ASP A N 1
ATOM 683 C CA . ASP A 1 87 ? 12.523 27.609 11.438 1 66 87 ASP A CA 1
ATOM 684 C C . ASP A 1 87 ? 12.188 27.219 12.875 1 66 87 ASP A C 1
ATOM 686 O O . ASP A 1 87 ? 13.086 27.062 13.711 1 66 87 ASP A O 1
ATOM 690 N N . GLN A 1 88 ? 10.945 26.922 13.047 1 72.94 88 GLN A N 1
ATOM 691 C CA . GLN A 1 88 ? 10.531 26.625 14.414 1 72.94 88 GLN A CA 1
ATOM 692 C C . GLN A 1 88 ? 10.312 25.125 14.602 1 72.94 88 GLN A C 1
ATOM 694 O O . GLN A 1 88 ? 10.016 24.672 15.711 1 72.94 88 GLN A O 1
ATOM 699 N N . LEU A 1 89 ? 10.664 24.5 13.516 1 77.44 89 LEU A N 1
ATOM 700 C CA . LEU A 1 89 ? 10.414 23.062 13.602 1 77.44 89 LEU A CA 1
ATOM 701 C C . LEU A 1 89 ? 11.695 22.312 13.961 1 77.44 89 LEU A C 1
ATOM 703 O O . LEU A 1 89 ? 12.703 22.422 13.266 1 77.44 89 LEU A O 1
ATOM 707 N N . ASP A 1 90 ? 11.688 21.578 15.039 1 81.19 90 ASP A N 1
ATOM 708 C CA . ASP A 1 90 ? 12.805 20.75 15.469 1 81.19 90 ASP A CA 1
ATOM 709 C C . ASP A 1 90 ? 12.82 19.422 14.703 1 81.19 90 ASP A C 1
ATOM 711 O O . ASP A 1 90 ? 11.773 18.891 14.344 1 81.19 90 ASP A O 1
ATOM 715 N N . MET A 1 91 ? 14.062 19.047 14.461 1 86.12 91 MET A N 1
ATOM 716 C CA . MET A 1 91 ? 14.219 17.719 13.875 1 86.12 91 MET A CA 1
ATOM 717 C C . MET A 1 91 ? 14.023 16.641 14.93 1 86.12 91 MET A C 1
ATOM 719 O O . MET A 1 91 ? 14.781 16.562 15.906 1 86.12 91 MET A O 1
ATOM 723 N N . ILE A 1 92 ? 13.047 15.859 14.766 1 87.19 92 ILE A N 1
ATOM 724 C CA . ILE A 1 92 ? 12.703 14.844 15.758 1 87.19 92 ILE A CA 1
ATOM 725 C C . ILE A 1 92 ? 13.461 13.555 15.453 1 87.19 92 ILE A C 1
ATOM 727 O O . ILE A 1 92 ? 14.008 13.391 14.359 1 87.19 92 ILE A O 1
ATOM 731 N N . TRP A 1 93 ? 13.469 12.68 16.328 1 90.19 93 TRP A N 1
ATOM 732 C CA . TRP A 1 93 ? 14.219 11.43 16.25 1 90.19 93 TRP A CA 1
ATOM 733 C C . TRP A 1 93 ? 13.68 10.555 15.117 1 90.19 93 TRP A C 1
ATOM 735 O O . TRP A 1 93 ? 14.438 9.805 14.484 1 90.19 93 TRP A O 1
ATOM 745 N N . SER A 1 94 ? 12.453 10.609 14.859 1 91.75 94 SER A N 1
ATOM 746 C CA . SER A 1 94 ? 11.852 9.758 13.836 1 91.75 94 SER A CA 1
ATOM 747 C C . SER A 1 94 ? 12.352 10.133 12.445 1 91.75 94 SER A C 1
ATOM 749 O O . SER A 1 94 ? 12.539 9.266 11.594 1 91.75 94 SER A O 1
ATOM 751 N N . CYS A 1 95 ? 12.578 11.375 12.219 1 90.25 95 CYS A N 1
ATOM 752 C CA . CYS A 1 95 ? 13.117 11.82 10.938 1 90.25 95 CYS A CA 1
ATOM 753 C C . CYS A 1 95 ? 14.547 11.328 10.75 1 90.25 95 CYS A C 1
ATOM 755 O O . CYS A 1 95 ? 14.914 10.875 9.664 1 90.25 95 CYS A O 1
ATOM 757 N N . LYS A 1 96 ? 15.281 11.422 11.828 1 92 96 LYS A N 1
ATOM 758 C CA . LYS A 1 96 ? 16.672 10.961 11.781 1 92 96 LYS A CA 1
ATOM 759 C C . LYS A 1 96 ? 16.75 9.445 11.578 1 92 96 LYS A C 1
ATOM 761 O O . LYS A 1 96 ? 17.562 8.961 10.789 1 92 96 LYS A O 1
ATOM 766 N N . LEU A 1 97 ? 15.883 8.727 12.195 1 93.38 97 LEU A N 1
ATOM 767 C CA . LEU A 1 97 ? 15.867 7.273 12.094 1 93.38 97 LEU A CA 1
ATOM 768 C C . LEU A 1 97 ? 15.43 6.832 10.703 1 93.38 97 LEU A C 1
ATOM 770 O O . LEU A 1 97 ? 15.906 5.816 10.188 1 93.38 97 LEU A O 1
ATOM 774 N N . HIS A 1 98 ? 14.516 7.566 10.133 1 94.62 98 HIS A N 1
ATOM 775 C CA . HIS A 1 98 ? 14.086 7.258 8.773 1 94.62 98 HIS A CA 1
ATOM 776 C C . HIS A 1 98 ? 15.266 7.266 7.809 1 94.62 98 HIS A C 1
ATOM 778 O O . HIS A 1 98 ? 15.383 6.387 6.949 1 94.62 98 HIS A O 1
ATOM 784 N N . THR A 1 99 ? 16.141 8.234 7.934 1 91.81 99 THR A N 1
ATOM 785 C CA . THR A 1 99 ? 17.312 8.336 7.062 1 91.81 99 THR A CA 1
ATOM 786 C C . THR A 1 99 ? 18.25 7.145 7.273 1 91.81 99 THR A C 1
ATOM 788 O O . THR A 1 99 ? 18.781 6.586 6.309 1 91.81 99 THR A O 1
ATOM 791 N N . LEU A 1 100 ? 18.391 6.746 8.461 1 93.25 100 LEU A N 1
ATOM 792 C CA . LEU A 1 100 ? 19.234 5.598 8.773 1 93.25 100 LEU A CA 1
ATOM 793 C C . LEU A 1 100 ? 18.656 4.316 8.188 1 93.25 100 LEU A C 1
ATOM 795 O O . LEU A 1 100 ? 19.359 3.525 7.574 1 93.25 100 LEU A O 1
ATOM 799 N N . LEU A 1 101 ? 17.422 4.125 8.398 1 95.31 101 LEU A N 1
ATOM 800 C CA . LEU A 1 101 ? 16.766 2.93 7.883 1 95.31 101 LEU A CA 1
ATOM 801 C C . LEU A 1 101 ? 16.828 2.889 6.359 1 95.31 101 LEU A C 1
ATOM 803 O O . LEU A 1 101 ? 17.047 1.83 5.77 1 95.31 101 LEU A O 1
ATOM 807 N N . GLY A 1 102 ? 16.625 4.055 5.754 1 93.5 102 GLY A N 1
ATOM 808 C CA . GLY A 1 102 ? 16.734 4.129 4.309 1 93.5 102 GLY A CA 1
ATOM 809 C C . GLY A 1 102 ? 18.094 3.723 3.789 1 93.5 102 GLY A C 1
ATOM 810 O O . GLY A 1 102 ? 18.203 3 2.795 1 93.5 102 GLY A O 1
ATOM 811 N N . MET A 1 103 ? 19.078 4.129 4.441 1 91.38 103 MET A N 1
ATOM 812 C CA . MET A 1 103 ? 20.438 3.787 4.051 1 91.38 103 MET A CA 1
ATOM 813 C C . MET A 1 103 ? 20.703 2.297 4.242 1 91.38 103 MET A C 1
ATOM 815 O O . MET A 1 103 ? 21.328 1.661 3.398 1 91.38 103 MET A O 1
ATOM 819 N N . LEU A 1 104 ? 20.203 1.763 5.277 1 92.69 104 LEU A N 1
ATOM 820 C CA . LEU A 1 104 ? 20.406 0.343 5.551 1 92.69 104 LEU A CA 1
ATOM 821 C C . LEU A 1 104 ? 19.734 -0.513 4.484 1 92.69 104 LEU A C 1
ATOM 823 O O . LEU A 1 104 ? 20.312 -1.491 4.008 1 92.69 104 LEU A O 1
ATOM 827 N N . ILE A 1 105 ? 18.562 -0.113 4.125 1 94.69 105 ILE A N 1
ATOM 828 C CA . ILE A 1 105 ? 17.828 -0.849 3.102 1 94.69 105 ILE A CA 1
ATOM 829 C C . ILE A 1 105 ? 18.578 -0.761 1.771 1 94.69 105 ILE A C 1
ATOM 831 O O . ILE A 1 105 ? 18.75 -1.77 1.083 1 94.69 105 ILE A O 1
ATOM 835 N N . LYS A 1 106 ? 18.969 0.4 1.459 1 91.25 106 LYS A N 1
ATOM 836 C CA . LYS A 1 106 ? 19.703 0.609 0.21 1 91.25 106 LYS A CA 1
ATOM 837 C C . LYS A 1 106 ? 20.953 -0.257 0.155 1 91.25 106 LYS A C 1
ATOM 839 O O . LYS A 1 106 ? 21.203 -0.948 -0.837 1 91.25 106 LYS A O 1
ATOM 844 N N . VAL A 1 107 ? 21.719 -0.283 1.196 1 88 107 VAL A N 1
ATOM 845 C CA . VAL A 1 107 ? 22.969 -1.035 1.241 1 88 107 VAL A CA 1
ATOM 846 C C . VAL A 1 107 ? 22.672 -2.531 1.159 1 88 107 VAL A C 1
ATOM 848 O O . VAL A 1 107 ? 23.375 -3.273 0.481 1 88 107 VAL A O 1
ATOM 851 N N . MET A 1 108 ? 21.688 -2.926 1.781 1 89.25 108 MET A N 1
ATOM 852 C CA . MET A 1 108 ? 21.328 -4.344 1.768 1 89.25 108 MET A CA 1
ATOM 853 C C . MET A 1 108 ? 20.922 -4.789 0.365 1 89.25 108 MET A C 1
ATOM 855 O O . MET A 1 108 ? 21.344 -5.852 -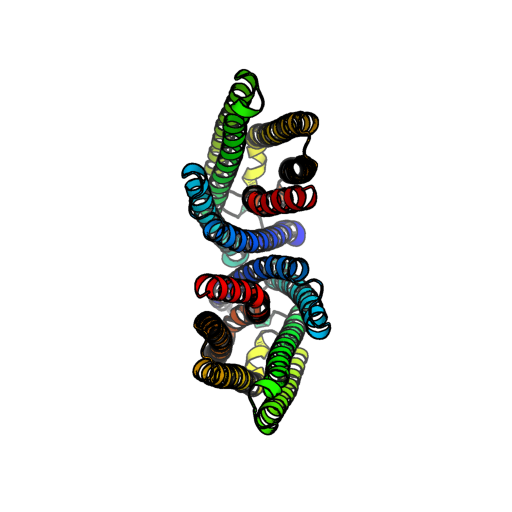0.094 1 89.25 108 MET A O 1
ATOM 859 N N . VAL A 1 109 ? 20.156 -4.016 -0.265 1 88.81 109 VAL A N 1
ATOM 860 C CA . VAL A 1 109 ? 19.703 -4.363 -1.61 1 88.81 109 VAL A CA 1
ATOM 861 C C . VAL A 1 109 ? 20.906 -4.383 -2.561 1 88.81 109 VAL A C 1
ATOM 863 O O . VAL A 1 109 ? 21.047 -5.301 -3.371 1 88.81 109 VAL A O 1
ATOM 866 N N . GLN A 1 110 ? 21.781 -3.404 -2.43 1 86 110 GLN A N 1
ATOM 867 C CA . GLN A 1 110 ? 22.969 -3.355 -3.271 1 86 110 GLN A CA 1
ATOM 868 C C . GLN A 1 110 ? 23.875 -4.559 -3.016 1 86 110 GLN A C 1
ATOM 870 O O . GLN A 1 110 ? 24.438 -5.125 -3.953 1 86 110 GLN A O 1
ATOM 875 N N . ALA A 1 111 ? 23.938 -4.922 -1.789 1 83.75 111 ALA A N 1
ATOM 876 C CA . ALA A 1 111 ? 24.734 -6.09 -1.426 1 83.75 111 ALA A CA 1
ATOM 877 C C . ALA A 1 111 ? 24.141 -7.363 -2.023 1 83.75 111 ALA A C 1
ATOM 879 O O . ALA A 1 111 ? 24.875 -8.242 -2.482 1 83.75 111 ALA A O 1
ATOM 880 N N . MET A 1 112 ? 22.906 -7.484 -2.047 1 84.75 112 MET A N 1
ATOM 881 C CA . MET A 1 112 ? 22.25 -8.664 -2.605 1 84.75 112 MET A CA 1
ATOM 882 C C . MET A 1 112 ? 22.453 -8.742 -4.113 1 84.75 112 MET A C 1
ATOM 884 O O . MET A 1 112 ? 22.656 -9.836 -4.66 1 84.75 112 MET A O 1
ATOM 888 N N . TYR A 1 113 ? 22.422 -7.625 -4.691 1 81.12 113 TYR A N 1
ATOM 889 C CA . TYR A 1 113 ? 22.688 -7.613 -6.129 1 81.12 113 TYR A CA 1
ATOM 890 C C . TYR A 1 113 ? 24.125 -8.008 -6.422 1 81.12 113 TYR A C 1
ATOM 892 O O . TYR A 1 113 ? 24.391 -8.734 -7.383 1 81.12 113 TYR A O 1
ATOM 900 N N . ALA A 1 114 ? 25.016 -7.574 -5.629 1 78 114 ALA A N 1
ATOM 901 C CA . ALA A 1 114 ? 26.422 -7.941 -5.789 1 78 114 ALA A CA 1
ATOM 902 C C . ALA A 1 114 ? 26.641 -9.43 -5.551 1 78 114 ALA A C 1
ATOM 904 O O . ALA A 1 114 ? 27.422 -10.078 -6.25 1 78 114 ALA A O 1
ATOM 905 N N . LEU A 1 115 ? 25.953 -9.945 -4.582 1 77.12 115 LEU A N 1
ATOM 906 C CA . LEU A 1 115 ? 26.031 -11.375 -4.281 1 77.12 115 LEU A CA 1
ATOM 907 C C . LEU A 1 115 ? 25.516 -12.211 -5.441 1 77.12 115 LEU A C 1
ATOM 909 O O . LEU A 1 115 ? 26.047 -13.273 -5.746 1 77.12 115 LEU A O 1
ATOM 913 N N . ARG A 1 116 ? 24.516 -11.766 -5.98 1 74.06 116 ARG A N 1
ATOM 914 C CA . ARG A 1 116 ? 23.953 -12.477 -7.129 1 74.06 116 ARG A CA 1
ATOM 915 C C . ARG A 1 116 ? 24.953 -12.516 -8.281 1 74.06 116 ARG A C 1
ATOM 917 O O . ARG A 1 116 ? 25.078 -13.539 -8.961 1 74.06 116 ARG A O 1
ATOM 924 N N . LEU A 1 117 ? 25.609 -11.508 -8.469 1 74.06 117 LEU A N 1
ATOM 925 C CA . LEU A 1 117 ? 26.609 -11.438 -9.523 1 74.06 117 LEU A CA 1
ATOM 926 C C . LEU A 1 117 ? 27.781 -12.367 -9.219 1 74.06 117 LEU A C 1
ATOM 928 O O . LEU A 1 117 ? 28.359 -12.977 -10.125 1 74.06 117 LEU A O 1
ATOM 932 N N . TRP A 1 118 ? 28.094 -12.398 -7.969 1 72.81 118 TRP A N 1
ATOM 933 C CA . TRP A 1 118 ? 29.172 -13.281 -7.551 1 72.81 118 TRP A CA 1
ATOM 934 C C . TRP A 1 118 ? 28.797 -14.742 -7.793 1 72.81 118 TRP A C 1
ATOM 936 O O . TRP A 1 118 ? 29.625 -15.531 -8.25 1 72.81 118 TRP A O 1
ATOM 946 N N . LYS A 1 119 ? 27.594 -15.07 -7.648 1 72.44 119 LYS A N 1
ATOM 947 C CA . LYS A 1 119 ? 27.141 -16.453 -7.805 1 72.44 119 LYS A CA 1
ATOM 948 C C . LYS A 1 119 ? 27.078 -16.844 -9.281 1 72.44 119 LYS A C 1
ATOM 950 O O . LYS A 1 119 ? 27.406 -17.969 -9.648 1 72.44 119 LYS A O 1
ATOM 955 N N . VAL A 1 120 ? 26.688 -15.945 -10.031 1 69.81 120 VAL A N 1
ATOM 956 C CA . VAL A 1 120 ? 26.484 -16.25 -11.438 1 69.81 120 VAL A CA 1
ATOM 957 C C . VAL A 1 120 ? 27.812 -16.172 -12.18 1 69.81 120 VAL A C 1
ATOM 959 O O . VAL A 1 120 ? 27.938 -16.656 -13.305 1 69.81 120 VAL A O 1
ATOM 962 N N . ARG A 1 121 ? 28.812 -15.68 -11.445 1 70.69 121 ARG A N 1
ATOM 963 C CA . ARG A 1 121 ? 30.109 -15.469 -12.078 1 70.69 121 ARG A CA 1
ATOM 964 C C . ARG A 1 121 ? 30.688 -16.781 -12.594 1 70.69 121 ARG A C 1
ATOM 966 O O . ARG A 1 121 ? 31.281 -16.828 -13.672 1 70.69 121 ARG A O 1
ATOM 973 N N . GLN A 1 122 ? 30.469 -17.734 -11.766 1 65.19 122 GLN A N 1
ATOM 974 C CA . GLN A 1 122 ? 31.047 -19.031 -12.133 1 65.19 122 GLN A CA 1
ATOM 975 C C . GLN A 1 122 ? 30.438 -19.547 -13.438 1 65.19 122 GLN A C 1
ATOM 977 O O . GLN A 1 122 ? 31.141 -20.094 -14.281 1 65.19 122 GLN A O 1
ATOM 982 N N . TYR A 1 123 ? 29.266 -19.188 -13.516 1 61.47 123 TYR A N 1
ATOM 983 C CA . TYR A 1 123 ? 28.562 -19.703 -14.695 1 61.47 123 TYR A CA 1
ATOM 984 C C . TYR A 1 123 ? 28.891 -18.859 -15.922 1 61.47 123 TYR A C 1
ATOM 986 O O . TYR A 1 123 ? 28.938 -19.359 -17.047 1 61.47 123 TYR A O 1
ATOM 994 N N . LEU A 1 124 ? 29.188 -17.656 -15.648 1 61.69 124 LEU A N 1
ATOM 995 C CA . LEU A 1 124 ? 29.359 -16.719 -16.75 1 61.69 124 LEU A CA 1
ATOM 996 C C . LEU A 1 124 ? 30.828 -16.562 -17.109 1 61.69 124 LEU A C 1
ATOM 998 O O . LEU A 1 124 ? 31.172 -15.797 -18 1 61.69 124 LEU A O 1
ATOM 1002 N N . HIS A 1 125 ? 31.656 -17.344 -16.547 1 62.81 125 HIS A N 1
ATOM 1003 C CA . HIS A 1 125 ? 33.094 -17.25 -16.766 1 62.81 125 HIS A CA 1
ATOM 1004 C C . HIS A 1 125 ? 33.594 -15.82 -16.594 1 62.81 125 HIS A C 1
ATOM 1006 O O . HIS A 1 125 ? 34.375 -15.336 -17.422 1 62.81 125 HIS A O 1
ATOM 1012 N N . LEU A 1 126 ? 33 -15.125 -15.633 1 61.81 126 LEU A N 1
ATOM 1013 C CA . LEU A 1 126 ? 33.375 -13.75 -15.328 1 61.81 126 LEU A CA 1
ATOM 1014 C C . LEU A 1 126 ? 34.688 -13.703 -14.555 1 61.81 126 LEU A C 1
ATOM 1016 O O . LEU A 1 126 ? 34.969 -14.578 -13.719 1 61.81 126 LEU A O 1
ATOM 1020 N N . SER A 1 127 ? 35.531 -12.75 -15.062 1 69.44 127 SER A N 1
ATOM 1021 C CA . SER A 1 127 ? 36.719 -12.5 -14.25 1 69.44 127 SER A CA 1
ATOM 1022 C C . SER A 1 127 ? 36.344 -12.117 -12.82 1 69.44 127 SER A C 1
ATOM 1024 O O . SER A 1 127 ? 35.281 -11.492 -12.594 1 69.44 127 SER A O 1
ATOM 1026 N N . ARG A 1 128 ? 36.906 -12.617 -11.852 1 73.88 128 ARG A N 1
ATOM 1027 C CA . ARG A 1 128 ? 36.719 -12.344 -10.43 1 73.88 128 ARG A CA 1
ATOM 1028 C C . ARG A 1 128 ? 36.875 -10.852 -10.141 1 73.88 128 ARG A C 1
ATOM 1030 O O . ARG A 1 128 ? 36.375 -10.367 -9.109 1 73.88 128 ARG A O 1
ATOM 1037 N N . VAL A 1 129 ? 37.406 -10.094 -11.023 1 77.62 129 VAL A N 1
ATOM 1038 C CA . VAL A 1 129 ? 37.75 -8.695 -10.789 1 77.62 129 VAL A CA 1
ATOM 1039 C C . VAL A 1 129 ? 36.5 -7.832 -10.766 1 77.62 129 VAL A C 1
ATOM 1041 O O . VAL A 1 129 ? 36.375 -6.906 -9.961 1 77.62 129 VAL A O 1
ATOM 1044 N N . ILE A 1 130 ? 35.562 -8.156 -11.531 1 77.12 130 ILE A N 1
ATOM 1045 C CA . ILE A 1 130 ? 34.375 -7.312 -11.695 1 77.12 130 ILE A CA 1
ATOM 1046 C C . ILE A 1 130 ? 33.531 -7.355 -10.43 1 77.12 130 ILE A C 1
ATOM 1048 O O . ILE A 1 130 ? 33.219 -6.312 -9.859 1 77.12 130 ILE A O 1
ATOM 1052 N N . PRO A 1 131 ? 33.312 -8.547 -9.914 1 75.56 131 PRO A N 1
ATOM 1053 C CA . PRO A 1 131 ? 32.562 -8.562 -8.664 1 75.56 131 PRO A CA 1
ATOM 1054 C C . PRO A 1 131 ? 33.281 -7.887 -7.508 1 75.56 131 PRO A C 1
ATOM 1056 O O . PRO A 1 131 ? 32.656 -7.254 -6.66 1 75.56 131 PRO A O 1
ATOM 1059 N N . TRP A 1 132 ? 34.594 -7.984 -7.547 1 79.5 132 TRP A N 1
ATOM 1060 C CA . TRP A 1 132 ? 35.375 -7.34 -6.5 1 79.5 132 TRP A CA 1
ATOM 1061 C C . TRP A 1 132 ? 35.312 -5.82 -6.621 1 79.5 132 TRP A C 1
ATOM 1063 O O . TRP A 1 132 ? 35.219 -5.117 -5.613 1 79.5 132 TRP A O 1
ATOM 1073 N N . PHE A 1 133 ? 35.344 -5.32 -7.781 1 81.75 133 PHE A N 1
ATOM 1074 C CA . PHE A 1 133 ? 35.219 -3.887 -8.023 1 81.75 133 PHE A CA 1
ATOM 1075 C C . PHE A 1 133 ? 33.875 -3.373 -7.574 1 81.75 133 PHE A C 1
ATOM 1077 O O . PHE A 1 133 ? 33.781 -2.334 -6.914 1 81.75 133 PHE A O 1
ATOM 1084 N N . LEU A 1 134 ? 32.875 -4.074 -7.824 1 80.06 134 LEU A N 1
ATOM 1085 C CA . LEU A 1 134 ? 31.531 -3.678 -7.445 1 80.06 134 LEU A CA 1
ATOM 1086 C C . LEU A 1 134 ? 31.344 -3.721 -5.93 1 80.06 134 LEU A C 1
ATOM 1088 O O . LEU A 1 134 ? 30.688 -2.859 -5.355 1 80.06 134 LEU A O 1
ATOM 1092 N N . ALA A 1 135 ? 31.984 -4.645 -5.332 1 79.75 135 ALA A N 1
ATOM 1093 C CA . ALA A 1 135 ? 31.953 -4.738 -3.873 1 79.75 135 ALA A CA 1
ATOM 1094 C C . ALA A 1 135 ? 32.625 -3.533 -3.232 1 79.75 135 ALA A C 1
ATOM 1096 O O . ALA A 1 135 ? 32.125 -2.98 -2.248 1 79.75 135 ALA A O 1
ATOM 1097 N N . LEU A 1 136 ? 33.719 -3.156 -3.836 1 82.94 136 LEU A N 1
ATOM 1098 C CA . LEU A 1 136 ? 34.469 -2.018 -3.312 1 82.94 136 LEU A CA 1
ATOM 1099 C C . LEU A 1 136 ? 33.625 -0.736 -3.418 1 82.94 136 LEU A C 1
ATOM 1101 O O . LEU A 1 136 ? 33.594 0.056 -2.475 1 82.94 136 LEU A O 1
ATOM 1105 N N . ILE A 1 137 ? 33.031 -0.521 -4.488 1 82.5 137 ILE A N 1
ATOM 1106 C CA . ILE A 1 137 ? 32.219 0.68 -4.691 1 82.5 137 ILE A CA 1
ATOM 1107 C C . ILE A 1 137 ? 31.031 0.677 -3.729 1 82.5 137 ILE A C 1
ATOM 1109 O O . ILE A 1 137 ? 30.625 1.729 -3.23 1 82.5 137 ILE A O 1
ATOM 1113 N N . THR A 1 138 ? 30.516 -0.431 -3.461 1 83.31 138 THR A N 1
ATOM 1114 C CA . THR A 1 138 ? 29.406 -0.551 -2.518 1 83.31 138 THR A CA 1
ATOM 1115 C C . THR A 1 138 ? 29.859 -0.196 -1.104 1 83.31 138 THR A C 1
ATOM 1117 O O . THR A 1 138 ? 29.125 0.474 -0.365 1 83.31 138 THR A O 1
ATOM 1120 N N . VAL A 1 139 ? 31.016 -0.582 -0.786 1 85.75 139 VAL A N 1
ATOM 1121 C CA . VAL A 1 139 ? 31.562 -0.261 0.529 1 85.75 139 VAL A CA 1
ATOM 1122 C C . VAL A 1 139 ? 31.781 1.246 0.646 1 85.75 139 VAL A C 1
ATOM 1124 O O . VAL A 1 139 ? 31.5 1.842 1.688 1 85.75 139 VAL A O 1
ATOM 1127 N N . CYS A 1 140 ? 32.312 1.812 -0.373 1 86.06 140 CYS A N 1
ATOM 1128 C CA . CYS A 1 140 ? 32.469 3.262 -0.392 1 86.06 140 CYS A CA 1
ATOM 1129 C C . CYS A 1 140 ? 31.125 3.965 -0.222 1 86.06 140 CYS A C 1
ATOM 1131 O O . CYS A 1 140 ? 31.031 4.98 0.472 1 86.06 140 CYS A O 1
ATOM 1133 N N . ASN A 1 141 ? 30.172 3.42 -0.815 1 88.69 141 ASN A N 1
ATOM 1134 C CA . ASN A 1 141 ? 28.828 3.988 -0.691 1 88.69 141 ASN A CA 1
ATOM 1135 C C . ASN A 1 141 ? 28.297 3.875 0.737 1 88.69 141 ASN A C 1
ATOM 1137 O O . ASN A 1 141 ? 27.594 4.762 1.212 1 88.69 141 ASN A O 1
ATOM 1141 N N . VAL A 1 142 ? 28.641 2.857 1.411 1 89.31 142 VAL A N 1
ATOM 1142 C CA . VAL A 1 142 ? 28.266 2.697 2.809 1 89.31 142 VAL A CA 1
ATOM 1143 C C . VAL A 1 142 ? 28.906 3.787 3.654 1 89.31 142 VAL A C 1
ATOM 1145 O O . VAL A 1 142 ? 28.266 4.371 4.531 1 89.31 142 VAL A O 1
ATOM 1148 N N . GLY A 1 143 ? 30.156 4.047 3.375 1 90.12 143 GLY A N 1
ATOM 1149 C CA . GLY A 1 143 ? 30.844 5.121 4.074 1 90.12 143 GLY A CA 1
ATOM 1150 C C . GLY A 1 143 ? 30.203 6.48 3.857 1 90.12 143 GLY A C 1
ATOM 1151 O O . GLY A 1 143 ? 30.031 7.246 4.809 1 90.12 143 GLY A O 1
ATOM 1152 N N . ALA A 1 144 ? 29.859 6.77 2.639 1 90.88 144 ALA A N 1
ATOM 1153 C CA . ALA A 1 144 ? 29.188 8.023 2.322 1 90.88 144 ALA A CA 1
ATOM 1154 C C . ALA A 1 144 ? 27.812 8.094 2.994 1 90.88 144 ALA A C 1
ATOM 1156 O O . ALA A 1 144 ? 27.391 9.164 3.43 1 90.88 144 ALA A O 1
ATOM 1157 N N . GLY A 1 145 ? 27.172 6.969 3.045 1 90.69 145 GLY A N 1
ATOM 1158 C CA . GLY A 1 145 ? 25.891 6.914 3.732 1 90.69 145 GLY A CA 1
ATOM 1159 C C . GLY A 1 145 ? 26 7.223 5.215 1 90.69 145 GLY A C 1
ATOM 1160 O O . GLY A 1 145 ? 25.172 7.953 5.762 1 90.69 145 GLY A O 1
ATOM 1161 N N . ILE A 1 146 ? 26.984 6.691 5.773 1 90.94 146 ILE A N 1
ATOM 1162 C CA . ILE A 1 146 ? 27.219 6.961 7.188 1 90.94 146 ILE A CA 1
ATOM 1163 C C . ILE A 1 146 ? 27.5 8.453 7.391 1 90.94 146 ILE A C 1
ATOM 1165 O O . ILE A 1 146 ? 27.031 9.047 8.367 1 90.94 146 ILE A O 1
ATOM 1169 N N . TYR A 1 147 ? 28.203 9.008 6.477 1 91.5 147 TYR A N 1
ATOM 1170 C CA . TYR A 1 147 ? 28.484 10.438 6.508 1 91.5 147 TYR A CA 1
ATOM 1171 C C . TYR A 1 147 ? 27.203 11.25 6.457 1 91.5 147 TYR A C 1
ATOM 1173 O O . TYR A 1 147 ? 27.047 12.234 7.191 1 91.5 147 TYR A O 1
ATOM 1181 N N . LEU A 1 148 ? 26.297 10.875 5.73 1 91.31 148 LEU A N 1
ATOM 1182 C CA . LEU A 1 148 ? 25.016 11.562 5.617 1 91.31 148 LEU A CA 1
ATOM 1183 C C . LEU A 1 148 ? 24.203 11.406 6.898 1 91.31 148 LEU A C 1
ATOM 1185 O O . LEU A 1 148 ? 23.594 12.367 7.379 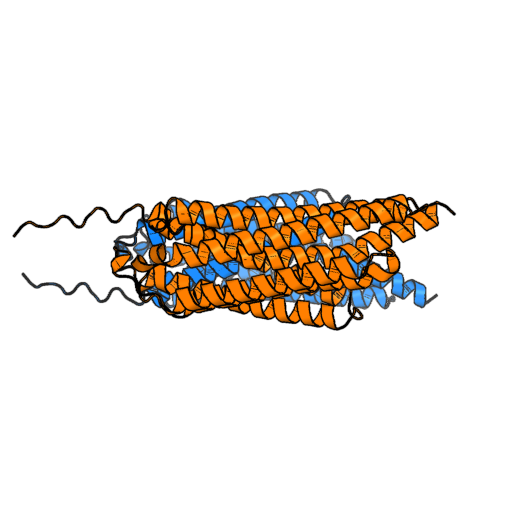1 91.31 148 LEU A O 1
ATOM 1189 N N . VAL A 1 149 ? 24.203 10.195 7.43 1 91.25 149 VAL A N 1
ATOM 1190 C CA . VAL A 1 149 ? 23.453 9.945 8.664 1 91.25 149 VAL A CA 1
ATOM 1191 C C . VAL A 1 149 ? 24.031 10.797 9.789 1 91.25 149 VAL A C 1
ATOM 1193 O O . VAL A 1 149 ? 23.281 11.391 10.57 1 91.25 149 VAL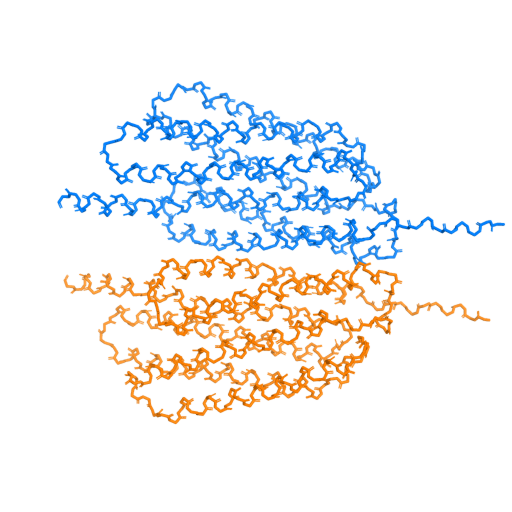 A O 1
ATOM 1196 N N . TYR A 1 150 ? 25.297 10.883 9.82 1 91.06 150 TYR A N 1
ATOM 1197 C CA . TYR A 1 150 ? 25.938 11.727 10.812 1 91.06 150 TYR A CA 1
ATOM 1198 C C . TYR A 1 150 ? 25.547 13.188 10.633 1 91.06 150 TYR A C 1
ATOM 1200 O O . TYR A 1 150 ? 25.312 13.898 11.617 1 91.06 150 TYR A O 1
ATOM 1208 N N . GLY A 1 151 ? 25.469 13.656 9.469 1 91.19 151 GLY A N 1
ATOM 1209 C CA . GLY A 1 151 ? 25.031 15.008 9.18 1 91.19 151 GLY A CA 1
ATOM 1210 C C . GLY A 1 151 ? 23.625 15.289 9.656 1 91.19 151 GLY A C 1
ATOM 1211 O O . GLY A 1 151 ? 23.359 16.328 10.273 1 91.19 151 GLY A O 1
ATOM 1212 N N . PHE A 1 152 ? 22.766 14.391 9.453 1 89.62 152 PHE A N 1
ATOM 1213 C CA . PHE A 1 152 ? 21.375 14.562 9.867 1 89.62 152 PHE A CA 1
ATOM 1214 C C . PHE A 1 152 ? 21.25 14.562 11.383 1 89.62 152 PHE A C 1
ATOM 1216 O O . PHE A 1 152 ? 20.438 15.281 11.953 1 89.62 152 PHE A O 1
ATOM 1223 N N . TYR A 1 153 ? 22.031 13.781 12.016 1 90.62 153 TYR A N 1
ATOM 1224 C CA . TYR A 1 153 ? 21.969 13.711 13.469 1 90.62 153 TYR A CA 1
ATOM 1225 C C . TYR A 1 153 ? 22.594 14.945 14.102 1 90.62 153 TYR A C 1
ATOM 1227 O O . TYR A 1 153 ? 22.328 15.258 15.266 1 90.62 153 TYR A O 1
ATOM 1235 N N . SER A 1 154 ? 23.359 15.742 13.352 1 89.62 154 SER A N 1
ATOM 1236 C CA . SER A 1 154 ? 24 16.953 13.852 1 89.62 154 SER A CA 1
ATOM 1237 C C . SER A 1 154 ? 23.078 18.156 13.703 1 89.62 154 SER A C 1
ATOM 1239 O O . SER A 1 154 ? 23.297 19.188 14.344 1 89.62 154 SER A O 1
ATOM 1241 N N . VAL A 1 155 ? 22.078 17.984 12.875 1 87.88 155 VAL A N 1
ATOM 1242 C CA . VAL A 1 155 ? 21.156 19.094 12.633 1 87.88 155 VAL A CA 1
ATOM 1243 C C . VAL A 1 155 ? 20.031 19.062 13.664 1 87.88 155 VAL A C 1
ATOM 1245 O O . VAL A 1 155 ? 19.484 18 13.953 1 87.88 155 VAL A O 1
ATOM 1248 N N . SER A 1 156 ? 19.656 20.234 14.227 1 85.44 156 SER A N 1
ATOM 1249 C CA . SER A 1 156 ? 18.641 20.297 15.273 1 85.44 156 SER A CA 1
ATOM 1250 C C . SER A 1 156 ? 17.312 20.812 14.719 1 85.44 156 SER A C 1
ATOM 1252 O O . SER A 1 156 ? 16.25 20.438 15.203 1 85.44 156 SER A O 1
ATOM 1254 N N . ASN A 1 157 ? 17.438 21.688 13.656 1 85.25 157 ASN A N 1
ATOM 1255 C CA . ASN A 1 157 ? 16.234 22.266 13.094 1 85.25 157 ASN A CA 1
ATOM 1256 C C . ASN A 1 157 ? 16.078 21.953 11.609 1 85.25 157 ASN A C 1
ATOM 1258 O O . ASN A 1 157 ? 17.078 21.656 10.938 1 85.25 157 ASN A O 1
ATOM 1262 N N . PHE A 1 158 ? 14.875 22.016 11.18 1 82.94 158 PHE A N 1
ATOM 1263 C CA . PHE A 1 158 ? 14.602 21.766 9.766 1 82.94 158 PHE A CA 1
ATOM 1264 C C . PHE A 1 158 ? 15.219 22.859 8.898 1 82.94 158 PHE A C 1
ATOM 1266 O O . PHE A 1 158 ? 15.562 22.609 7.742 1 82.94 158 PHE A O 1
ATOM 1273 N N . SER A 1 159 ? 15.406 24 9.445 1 80.94 159 SER A N 1
ATOM 1274 C CA . SER A 1 159 ? 15.969 25.125 8.695 1 80.94 159 SER A CA 1
ATOM 1275 C C . SER A 1 159 ? 17.453 24.891 8.398 1 80.94 159 SER A C 1
ATOM 1277 O O . SER A 1 159 ? 18.016 25.547 7.52 1 80.94 159 SER A O 1
ATOM 1279 N N . ASP A 1 160 ? 18.094 23.906 9.055 1 85.5 160 ASP A N 1
ATOM 1280 C CA . ASP A 1 160 ? 19.516 23.641 8.891 1 85.5 160 ASP A CA 1
ATOM 1281 C C . ASP A 1 160 ? 19.75 22.578 7.824 1 85.5 160 ASP A C 1
ATOM 1283 O O . ASP A 1 160 ? 20.906 22.219 7.531 1 85.5 160 ASP A O 1
ATOM 1287 N N . ILE A 1 161 ? 18.781 22.172 7.188 1 85.81 161 ILE A N 1
ATOM 1288 C CA . ILE A 1 161 ? 18.859 21.094 6.219 1 85.81 161 ILE A CA 1
ATOM 1289 C C . ILE A 1 161 ? 19.75 21.516 5.047 1 85.81 161 ILE A C 1
ATOM 1291 O O . ILE A 1 161 ? 20.562 20.734 4.559 1 85.81 161 ILE A O 1
ATOM 1295 N N . PRO A 1 162 ? 19.656 22.766 4.641 1 86.25 162 PRO A N 1
ATOM 1296 C CA . PRO A 1 162 ? 20.5 23.172 3.508 1 86.25 162 PRO A CA 1
ATOM 1297 C C . PRO A 1 162 ? 21.984 23.109 3.826 1 86.25 162 PRO A C 1
ATOM 1299 O O . PRO A 1 162 ? 22.812 23.062 2.914 1 86.25 162 PRO A O 1
ATOM 1302 N N . THR A 1 163 ? 22.375 23.031 5.031 1 88.56 163 THR A N 1
ATOM 1303 C CA . THR A 1 163 ? 23.781 22.953 5.414 1 88.56 163 THR A CA 1
ATOM 1304 C C . THR A 1 163 ? 24.344 21.578 5.117 1 88.56 163 THR A C 1
ATOM 1306 O O . THR A 1 163 ? 25.562 21.375 5.105 1 88.56 163 THR A O 1
ATOM 1309 N N . LEU A 1 164 ? 23.484 20.641 4.781 1 91.19 164 LEU A N 1
ATOM 1310 C CA . LEU A 1 164 ? 23.906 19.266 4.512 1 91.19 164 LEU A CA 1
ATOM 1311 C C . LEU A 1 164 ? 24.156 19.062 3.023 1 91.19 164 LEU A C 1
ATOM 1313 O O . LEU A 1 164 ? 24.078 17.938 2.523 1 91.19 164 LEU A O 1
ATOM 1317 N N . LYS A 1 165 ? 24.5 20.047 2.371 1 91.62 165 LYS A N 1
ATOM 1318 C CA . LYS A 1 165 ? 24.719 19.984 0.93 1 91.62 165 LYS A CA 1
ATOM 1319 C C . LYS A 1 165 ? 25.906 19.078 0.596 1 91.62 165 LYS A C 1
ATOM 1321 O O . LYS A 1 165 ? 25.828 18.266 -0.319 1 91.62 165 LYS A O 1
ATOM 1326 N N . ASN A 1 166 ? 26.938 19.203 1.301 1 90.88 166 ASN A N 1
ATOM 1327 C CA . ASN A 1 166 ? 28.141 18.391 1.049 1 90.88 166 ASN A CA 1
ATOM 1328 C C . ASN A 1 166 ? 27.875 16.906 1.302 1 90.88 166 ASN A C 1
ATOM 1330 O O . ASN A 1 166 ? 28.344 16.062 0.55 1 90.88 166 ASN A O 1
ATOM 1334 N N . GLU A 1 167 ? 27.156 16.594 2.324 1 91.94 167 GLU A N 1
ATOM 1335 C CA . GLU A 1 167 ? 26.812 15.211 2.627 1 91.94 167 GLU A CA 1
ATOM 1336 C C . GLU A 1 167 ? 25.938 14.609 1.534 1 91.94 167 GLU A C 1
ATOM 1338 O O . GLU A 1 167 ? 26.141 13.469 1.118 1 91.94 167 GLU A O 1
ATOM 1343 N N . MET A 1 168 ? 25.016 15.414 1.07 1 91.44 168 MET A N 1
ATOM 1344 C CA . MET A 1 168 ? 24.125 14.953 0.013 1 91.44 168 MET A CA 1
ATOM 1345 C C . MET A 1 168 ? 24.891 14.734 -1.29 1 91.44 168 MET A C 1
ATOM 1347 O O . MET A 1 168 ? 24.656 13.75 -1.991 1 91.44 168 MET A O 1
ATOM 1351 N N . LEU A 1 169 ? 25.797 15.57 -1.541 1 91.88 169 LEU A N 1
ATOM 1352 C CA . LEU A 1 169 ? 26.578 15.477 -2.771 1 91.88 169 LEU A CA 1
ATOM 1353 C C . LEU A 1 169 ? 27.547 14.297 -2.713 1 91.88 169 LEU A C 1
ATOM 1355 O O . LEU A 1 169 ? 27.938 13.766 -3.752 1 91.88 169 LEU A O 1
ATOM 1359 N N . ALA A 1 170 ? 27.828 13.867 -1.638 1 90.5 170 ALA A N 1
ATOM 1360 C CA . ALA A 1 170 ? 28.734 12.727 -1.481 1 90.5 170 ALA A CA 1
ATOM 1361 C C . ALA A 1 170 ? 27.969 11.414 -1.645 1 90.5 170 ALA A C 1
ATOM 1363 O O . ALA A 1 170 ? 28.438 10.492 -2.322 1 90.5 170 ALA A O 1
ATOM 1364 N N . VAL A 1 171 ? 26.812 11.336 -1.14 1 91 171 VAL A N 1
ATOM 1365 C CA . VAL A 1 171 ? 26.109 10.062 -1.015 1 91 171 VAL A CA 1
ATOM 1366 C C . VAL A 1 171 ? 25.297 9.797 -2.273 1 91 171 VAL A C 1
ATOM 1368 O O . VAL A 1 171 ? 25.312 8.695 -2.822 1 91 171 VAL A O 1
ATOM 1371 N N . VAL A 1 172 ? 24.562 10.797 -2.809 1 90.88 172 VAL A N 1
ATOM 1372 C CA . VAL A 1 172 ? 23.562 10.562 -3.844 1 90.88 172 VAL A CA 1
ATOM 1373 C C . VAL A 1 172 ? 24.25 10.188 -5.152 1 90.88 172 VAL A C 1
ATOM 1375 O O . VAL A 1 172 ? 23.938 9.172 -5.762 1 90.88 172 VAL A O 1
ATOM 1378 N N . PRO A 1 173 ? 25.281 10.898 -5.582 1 88.19 173 PRO A N 1
ATOM 1379 C CA . PRO A 1 173 ? 25.938 10.477 -6.82 1 88.19 173 PRO A CA 1
ATOM 1380 C C . PRO A 1 173 ? 26.641 9.125 -6.684 1 88.19 173 PRO A C 1
ATOM 1382 O O . PRO A 1 173 ? 26.656 8.336 -7.633 1 88.19 173 PRO A O 1
ATOM 1385 N N . THR A 1 174 ? 27.25 8.883 -5.594 1 88.69 174 THR A N 1
ATOM 1386 C CA . THR A 1 174 ? 27.906 7.598 -5.379 1 88.69 174 THR A CA 1
ATOM 1387 C C . THR A 1 174 ? 26.891 6.457 -5.398 1 88.69 174 THR A C 1
ATOM 1389 O O . THR A 1 174 ? 27.141 5.41 -6 1 88.69 174 THR A O 1
ATOM 1392 N N . SER A 1 175 ? 25.828 6.645 -4.773 1 90.44 175 SER A N 1
ATOM 1393 C CA . SER A 1 175 ? 24.781 5.629 -4.773 1 90.44 175 SER A CA 1
ATOM 1394 C C . SER A 1 175 ? 24.219 5.402 -6.176 1 90.44 175 SER A C 1
ATOM 1396 O O . SER A 1 175 ? 23.969 4.266 -6.57 1 90.44 175 SER A O 1
ATOM 1398 N N . THR A 1 176 ? 24.047 6.445 -6.848 1 88.75 176 THR A N 1
ATOM 1399 C CA . THR A 1 176 ? 23.562 6.344 -8.219 1 88.75 176 THR A CA 1
ATOM 1400 C C . THR A 1 176 ? 24.547 5.574 -9.086 1 88.75 176 THR A C 1
ATOM 1402 O O . THR A 1 176 ? 24.141 4.738 -9.906 1 88.75 176 THR A O 1
ATOM 1405 N N . ALA A 1 177 ? 25.75 5.863 -8.906 1 85.81 177 ALA A N 1
ATOM 1406 C CA . ALA A 1 177 ? 26.797 5.172 -9.664 1 85.81 177 ALA A CA 1
ATOM 1407 C C . ALA A 1 177 ? 26.797 3.678 -9.359 1 85.81 177 ALA A C 1
ATOM 1409 O O . ALA A 1 177 ? 26.922 2.854 -10.266 1 85.81 177 ALA A O 1
ATOM 1410 N N . VAL A 1 178 ? 26.656 3.354 -8.148 1 86.38 178 VAL A N 1
ATOM 1411 C CA . VAL A 1 178 ? 26.641 1.954 -7.738 1 86.38 178 VAL A CA 1
ATOM 1412 C C . VAL A 1 178 ? 25.453 1.241 -8.367 1 86.38 178 VAL A C 1
ATOM 1414 O O . VAL A 1 178 ? 25.609 0.162 -8.945 1 86.38 178 VAL A O 1
ATOM 1417 N N . ASP A 1 179 ? 24.297 1.832 -8.297 1 86.38 179 ASP A N 1
ATOM 1418 C CA . ASP A 1 179 ? 23.094 1.228 -8.875 1 86.38 179 ASP A CA 1
ATOM 1419 C C . ASP A 1 179 ? 23.25 1.053 -10.383 1 86.38 179 ASP A C 1
ATOM 1421 O O . ASP A 1 179 ? 22.906 0.002 -10.93 1 86.38 179 ASP A O 1
ATOM 1425 N N . PHE A 1 180 ? 23.766 2.033 -10.891 1 83.62 180 PHE A N 1
ATOM 1426 C CA . PHE A 1 180 ? 23.953 2.006 -12.336 1 83.62 180 PHE A CA 1
ATOM 1427 C C . PHE A 1 180 ? 24.969 0.941 -12.734 1 83.62 180 PHE A C 1
ATOM 1429 O O . PHE A 1 180 ? 24.734 0.169 -13.664 1 83.62 180 PHE A O 1
ATOM 1436 N N . LEU A 1 181 ? 26.031 0.857 -12.117 1 83.75 181 LEU A N 1
ATOM 1437 C CA . LEU A 1 181 ? 27.094 -0.091 -12.438 1 83.75 181 LEU A CA 1
ATOM 1438 C C . LEU A 1 181 ? 26.625 -1.524 -12.195 1 83.75 181 LEU A C 1
ATOM 1440 O O . LEU A 1 181 ? 26.891 -2.412 -13.008 1 83.75 181 LEU A O 1
ATOM 1444 N N . ILE A 1 182 ? 25.969 -1.712 -11.125 1 82.19 182 ILE A N 1
ATOM 1445 C CA . ILE A 1 182 ? 25.453 -3.045 -10.82 1 82.19 182 ILE A CA 1
ATOM 1446 C C . ILE A 1 182 ? 24.453 -3.475 -11.891 1 82.19 182 ILE A C 1
ATOM 1448 O O . ILE A 1 182 ? 24.516 -4.605 -12.383 1 82.19 182 ILE A O 1
ATOM 1452 N N . SER A 1 183 ? 23.625 -2.592 -12.281 1 82.81 183 SER A N 1
ATOM 1453 C CA . SER A 1 183 ? 22.594 -2.898 -13.273 1 82.81 183 SER A CA 1
ATOM 1454 C C . SER A 1 183 ? 23.219 -3.178 -14.641 1 82.81 183 SER A C 1
ATOM 1456 O O . SER A 1 183 ? 22.891 -4.176 -15.289 1 82.81 183 SER A O 1
ATOM 1458 N N . ILE A 1 184 ? 24.141 -2.354 -15.031 1 81.38 184 ILE A N 1
ATOM 1459 C CA . ILE A 1 184 ? 24.734 -2.494 -16.344 1 81.38 184 ILE A CA 1
ATOM 1460 C C . ILE A 1 184 ? 25.594 -3.752 -16.406 1 81.38 184 ILE A C 1
ATOM 1462 O O . ILE A 1 184 ? 25.625 -4.457 -17.406 1 81.38 184 ILE A O 1
ATOM 1466 N N . THR A 1 185 ? 26.281 -4.004 -15.406 1 81.5 185 THR A N 1
ATOM 1467 C CA . THR A 1 185 ? 27.125 -5.195 -15.344 1 81.5 185 THR A CA 1
ATOM 1468 C C . THR A 1 185 ? 26.281 -6.461 -15.383 1 81.5 185 THR A C 1
ATOM 1470 O O . THR A 1 185 ? 26.594 -7.402 -16.125 1 81.5 185 THR A O 1
ATOM 1473 N N . THR A 1 186 ? 25.234 -6.418 -14.562 1 77.75 186 THR A N 1
ATOM 1474 C CA . THR A 1 186 ? 24.359 -7.574 -14.555 1 77.75 186 THR A CA 1
ATOM 1475 C C . THR A 1 186 ? 23.703 -7.773 -15.922 1 77.75 186 THR A C 1
ATOM 1477 O O . THR A 1 186 ? 23.641 -8.898 -16.422 1 77.75 186 THR A O 1
ATOM 1480 N N . CYS A 1 187 ? 23.297 -6.727 -16.516 1 77.5 187 CYS A N 1
ATOM 1481 C CA . CYS A 1 187 ? 22.688 -6.801 -17.828 1 77.5 187 CYS A CA 1
ATOM 1482 C C . CYS A 1 187 ? 23.688 -7.293 -18.875 1 77.5 187 CYS A C 1
ATOM 1484 O O . CYS A 1 187 ? 23.344 -8.078 -19.766 1 77.5 187 CYS A O 1
ATOM 1486 N N . TYR A 1 188 ? 24.844 -6.793 -18.781 1 78.31 188 TYR A N 1
ATOM 1487 C CA . TYR A 1 188 ? 25.891 -7.191 -19.719 1 78.31 188 TYR A CA 1
ATOM 1488 C C . TYR A 1 188 ? 26.156 -8.695 -19.625 1 78.31 188 TYR A C 1
ATOM 1490 O O . TYR A 1 188 ? 26.203 -9.383 -20.656 1 78.31 188 TYR A O 1
ATOM 1498 N N . TYR A 1 189 ? 26.203 -9.219 -18.562 1 75.31 189 TYR A N 1
ATOM 1499 C CA . TYR A 1 189 ? 26.547 -10.625 -18.391 1 75.31 189 TYR A CA 1
ATOM 1500 C C . TYR A 1 189 ? 25.359 -11.516 -18.719 1 75.31 189 TYR A C 1
ATOM 1502 O O . TYR A 1 189 ? 25.531 -12.602 -19.281 1 75.31 189 TYR A O 1
ATOM 1510 N N . LEU A 1 190 ? 24.203 -11.086 -18.344 1 74.06 190 LEU A N 1
ATOM 1511 C CA . LEU A 1 190 ? 23.016 -11.844 -18.734 1 74.06 190 LEU A CA 1
ATOM 1512 C C . LEU A 1 190 ? 22.859 -11.883 -20.25 1 74.06 190 LEU A C 1
ATOM 1514 O O . LEU A 1 190 ? 22.438 -12.898 -20.812 1 74.06 190 LEU A O 1
ATOM 1518 N N . ASN A 1 191 ? 23.234 -10.758 -20.859 1 77.25 191 ASN A N 1
ATOM 1519 C CA . ASN A 1 191 ? 23.172 -10.711 -22.312 1 77.25 191 ASN A CA 1
ATOM 1520 C C . ASN A 1 191 ? 24.203 -11.625 -22.953 1 77.25 191 ASN A C 1
ATOM 1522 O O . ASN A 1 191 ? 23.953 -12.219 -24 1 77.25 191 ASN A O 1
ATOM 1526 N N . ARG A 1 192 ? 25.266 -11.703 -22.422 1 76.56 192 ARG A N 1
ATOM 1527 C CA . ARG A 1 192 ? 26.297 -12.609 -22.922 1 76.56 192 ARG A CA 1
ATOM 1528 C C . ARG A 1 192 ? 25.859 -14.062 -22.766 1 76.56 192 ARG A C 1
ATOM 1530 O O . ARG A 1 192 ? 26.094 -14.883 -23.656 1 76.56 192 ARG A O 1
ATOM 1537 N N . SER A 1 193 ? 25.234 -14.406 -21.656 1 74.38 193 SER A N 1
ATOM 1538 C CA . SER A 1 193 ? 24.719 -15.758 -21.438 1 74.38 193 SER A CA 1
ATOM 1539 C C . SER A 1 193 ? 23.594 -16.078 -22.406 1 74.38 193 SER A C 1
ATOM 1541 O O . SER A 1 193 ? 23.469 -17.219 -22.875 1 74.38 193 SER A O 1
ATOM 1543 N N . ARG A 1 194 ? 22.828 -15.094 -22.625 1 76.94 194 ARG A N 1
ATOM 1544 C CA . ARG A 1 194 ? 21.75 -15.234 -23.594 1 76.94 194 ARG A CA 1
ATOM 1545 C C . ARG A 1 194 ? 22.281 -15.578 -24.969 1 76.94 194 ARG A C 1
ATOM 1547 O O . ARG A 1 194 ? 21.75 -16.453 -25.656 1 76.94 194 ARG A O 1
ATOM 1554 N N . ALA A 1 195 ? 23.297 -14.945 -25.312 1 74.38 195 ALA A N 1
ATOM 1555 C CA . ALA A 1 195 ? 23.891 -15.156 -26.625 1 74.38 195 ALA A CA 1
ATOM 1556 C C . ALA A 1 195 ? 24.5 -16.547 -26.734 1 74.38 195 ALA A C 1
ATOM 1558 O O . ALA A 1 195 ? 24.562 -17.125 -27.812 1 74.38 195 ALA A O 1
ATOM 1559 N N . ALA A 1 196 ? 24.797 -17.031 -25.625 1 71.31 196 ALA A N 1
ATOM 1560 C CA . ALA A 1 196 ? 25.469 -18.328 -25.625 1 71.31 196 ALA A CA 1
ATOM 1561 C C . ALA A 1 196 ? 24.469 -19.469 -25.516 1 71.31 196 ALA A C 1
ATOM 1563 O O . ALA A 1 196 ? 24.812 -20.625 -25.75 1 71.31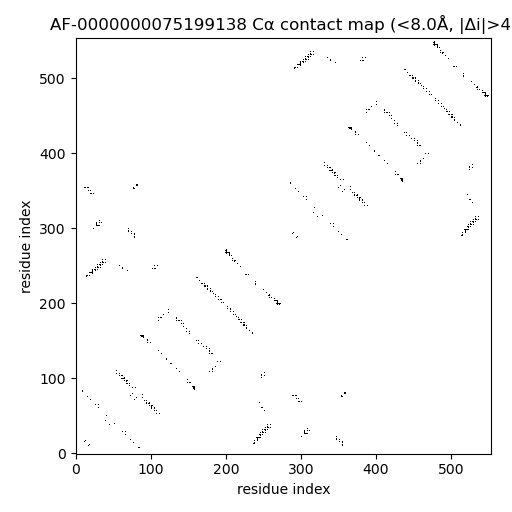 196 ALA A O 1
ATOM 1564 N N . SER A 1 197 ? 23.25 -19.109 -25.219 1 74.38 197 SER A N 1
ATOM 1565 C CA . SER A 1 197 ? 22.266 -20.156 -24.984 1 74.38 197 SER A CA 1
ATOM 1566 C C . SER A 1 197 ? 21.594 -20.594 -26.281 1 74.38 197 SER A C 1
ATOM 1568 O O . SER A 1 197 ? 21.328 -19.75 -27.141 1 74.38 197 SER A O 1
ATOM 1570 N N . MET A 1 198 ? 21.406 -21.922 -26.438 1 69.31 198 MET A N 1
ATOM 1571 C CA . MET A 1 198 ? 20.812 -22.5 -27.625 1 69.31 198 MET A CA 1
ATOM 1572 C C . MET A 1 198 ? 19.328 -22.766 -27.422 1 69.31 198 MET A C 1
ATOM 1574 O O . MET A 1 198 ? 18.609 -23.109 -28.359 1 69.31 198 MET A O 1
ATOM 1578 N N . PHE A 1 199 ? 18.844 -22.547 -26.203 1 71.81 199 PHE A N 1
ATOM 1579 C CA . PHE A 1 199 ? 17.453 -22.891 -25.906 1 71.81 199 PHE A CA 1
ATOM 1580 C C . PHE A 1 199 ? 16.578 -21.641 -25.859 1 71.81 199 PHE A C 1
ATOM 1582 O O . PHE A 1 199 ? 16.828 -20.719 -25.078 1 71.81 199 PHE A O 1
ATOM 1589 N N . PRO A 1 200 ? 15.656 -21.578 -26.688 1 73.44 200 PRO A N 1
ATOM 1590 C CA . PRO A 1 200 ? 14.781 -20.406 -26.766 1 73.44 200 PRO A CA 1
ATOM 1591 C C . PRO A 1 200 ? 14.125 -20.078 -25.438 1 73.44 200 PRO A C 1
ATOM 1593 O O . PRO A 1 200 ? 13.922 -18.891 -25.125 1 73.44 200 PRO A O 1
ATOM 1596 N N . GLY A 1 201 ? 13.789 -21.078 -24.594 1 71.94 201 GLY A N 1
ATOM 1597 C CA . GLY A 1 201 ? 13.211 -20.844 -23.281 1 71.94 201 GLY A CA 1
ATOM 1598 C C . GLY A 1 201 ? 14.133 -20.078 -22.344 1 71.94 201 GLY A C 1
ATOM 1599 O O . GLY A 1 201 ? 13.695 -19.172 -21.641 1 71.94 201 GLY A O 1
ATOM 1600 N N . THR A 1 202 ? 15.438 -20.469 -22.531 1 73.56 202 THR A N 1
ATOM 1601 C CA . THR A 1 202 ? 16.438 -19.797 -21.719 1 73.56 202 THR A CA 1
ATOM 1602 C C . THR A 1 202 ? 16.656 -18.359 -22.188 1 73.56 202 THR A C 1
ATOM 1604 O O . THR A 1 202 ? 16.797 -17.438 -21.375 1 73.56 202 THR A O 1
ATOM 1607 N N . VAL A 1 203 ? 16.5 -18.188 -23.469 1 75.56 203 VAL A N 1
ATOM 1608 C CA . VAL A 1 203 ? 16.688 -16.875 -24.047 1 75.56 203 VAL A CA 1
ATOM 1609 C C . VAL A 1 203 ? 15.562 -15.938 -23.609 1 75.56 203 VAL A C 1
ATOM 1611 O O . VAL A 1 203 ? 15.812 -14.805 -23.188 1 75.56 203 VAL A O 1
ATOM 1614 N N . SER A 1 204 ? 14.391 -16.406 -23.609 1 74.75 204 SER A N 1
ATOM 1615 C CA . SER A 1 204 ? 13.242 -15.594 -23.234 1 74.75 204 SER A CA 1
ATOM 1616 C C . SER A 1 204 ? 13.297 -15.227 -21.75 1 74.75 204 SER A C 1
ATOM 1618 O O . SER A 1 204 ? 12.992 -14.094 -21.375 1 74.75 204 SER A O 1
ATOM 1620 N N . THR A 1 205 ? 13.719 -16.172 -21.016 1 74 205 THR A N 1
ATOM 1621 C CA . THR A 1 205 ? 13.852 -15.93 -19.578 1 74 205 THR A CA 1
ATOM 1622 C C . THR A 1 205 ? 14.93 -14.891 -19.297 1 74 205 THR A C 1
ATOM 1624 O O . THR A 1 205 ? 14.734 -13.992 -18.469 1 74 205 THR A O 1
ATOM 1627 N N . LEU A 1 206 ? 15.961 -14.961 -20.031 1 74.56 206 LEU A N 1
ATOM 1628 C CA . LEU A 1 206 ? 17.078 -14.039 -19.828 1 74.56 206 LEU A CA 1
ATOM 1629 C C . LEU A 1 206 ? 16.688 -12.625 -20.266 1 74.56 206 LEU A C 1
ATOM 1631 O O . LEU A 1 206 ? 17.047 -11.648 -19.609 1 74.56 206 LEU A O 1
ATOM 1635 N N . ILE A 1 207 ? 15.961 -12.523 -21.219 1 77.81 207 ILE A N 1
ATOM 1636 C CA . ILE A 1 207 ? 15.508 -11.219 -21.703 1 77.81 207 ILE A CA 1
ATOM 1637 C C . ILE A 1 207 ? 14.586 -10.578 -20.656 1 77.81 207 ILE A C 1
ATOM 1639 O O . ILE A 1 207 ? 14.688 -9.383 -20.391 1 77.81 207 ILE A O 1
ATOM 1643 N N . ALA A 1 208 ? 13.781 -11.375 -20.094 1 75 208 ALA A N 1
ATOM 1644 C CA . ALA A 1 208 ? 12.875 -10.867 -19.078 1 75 208 ALA A CA 1
ATOM 1645 C C . ALA A 1 208 ? 13.641 -10.398 -17.844 1 75 208 ALA A C 1
ATOM 1647 O O . ALA A 1 208 ? 13.32 -9.359 -17.25 1 75 208 ALA A O 1
ATOM 1648 N N . LEU A 1 209 ? 14.617 -11.062 -17.562 1 73.12 209 LEU A N 1
ATOM 1649 C CA . LEU A 1 209 ? 15.438 -10.719 -16.406 1 73.12 209 LEU A CA 1
ATOM 1650 C C . LEU A 1 209 ? 16.234 -9.445 -16.672 1 73.12 209 LEU A C 1
ATOM 1652 O O . LEU A 1 209 ? 16.359 -8.586 -15.789 1 73.12 209 LEU A O 1
ATOM 1656 N N . ILE A 1 210 ? 16.75 -9.359 -17.781 1 76.94 210 ILE A N 1
ATOM 1657 C CA . ILE A 1 210 ? 17.484 -8.172 -18.172 1 76.94 210 ILE A CA 1
ATOM 1658 C C . ILE A 1 210 ? 16.578 -6.945 -18.094 1 76.94 210 ILE A C 1
ATOM 1660 O O . ILE A 1 210 ? 16.969 -5.914 -17.547 1 76.94 210 ILE A O 1
ATOM 1664 N N . ARG A 1 211 ? 15.438 -7.137 -18.5 1 77.25 211 ARG A N 1
ATOM 1665 C CA . ARG A 1 211 ? 14.484 -6.031 -18.484 1 77.25 211 ARG A CA 1
ATOM 1666 C C . ARG A 1 211 ? 14.141 -5.621 -17.062 1 77.25 211 ARG A C 1
ATOM 1668 O O . ARG A 1 211 ? 14.094 -4.43 -16.75 1 77.25 211 ARG A O 1
ATOM 1675 N N . LEU A 1 212 ? 13.906 -6.516 -16.266 1 76.75 212 LEU A N 1
ATOM 1676 C CA . LEU A 1 212 ? 13.539 -6.242 -14.875 1 76.75 212 LEU A CA 1
ATOM 1677 C C . LEU A 1 212 ? 14.68 -5.555 -14.133 1 76.75 212 LEU A C 1
ATOM 1679 O O . LEU A 1 212 ? 14.445 -4.613 -13.367 1 76.75 212 LEU A O 1
ATOM 1683 N N . ILE A 1 213 ? 15.852 -5.969 -14.453 1 75.62 213 ILE A N 1
ATOM 1684 C CA . ILE A 1 213 ? 17.016 -5.406 -13.781 1 75.62 213 ILE A CA 1
ATOM 1685 C C . ILE A 1 213 ? 17.266 -3.988 -14.289 1 75.62 213 ILE A C 1
ATOM 1687 O O . ILE A 1 213 ? 17.578 -3.09 -13.508 1 75.62 213 ILE A O 1
ATOM 1691 N N . LEU A 1 214 ? 17.094 -3.842 -15.477 1 75.94 214 LEU A N 1
ATOM 1692 C CA . LEU A 1 214 ? 17.297 -2.525 -16.078 1 75.94 214 LEU A CA 1
ATOM 1693 C C . LEU A 1 214 ? 16.266 -1.529 -15.555 1 75.94 214 LEU A C 1
ATOM 1695 O O . LEU A 1 214 ? 16.609 -0.397 -15.211 1 75.94 214 LEU A O 1
ATOM 1699 N N . ILE A 1 215 ? 15.141 -2.012 -15.445 1 77.19 215 ILE A N 1
ATOM 1700 C CA . ILE A 1 215 ? 14.062 -1.137 -14.977 1 77.19 215 ILE A CA 1
ATOM 1701 C C . ILE A 1 215 ? 14.273 -0.802 -13.5 1 77.19 215 ILE A C 1
ATOM 1703 O O . ILE A 1 215 ? 14.125 0.351 -13.094 1 77.19 215 ILE A O 1
ATOM 1707 N N . SER A 1 216 ? 14.578 -1.758 -12.789 1 81.38 216 SER A N 1
ATOM 1708 C CA . SER A 1 216 ? 14.828 -1.548 -11.367 1 81.38 216 SER A CA 1
ATOM 1709 C C . SER A 1 216 ? 15.977 -0.569 -11.141 1 81.38 216 SER A C 1
ATOM 1711 O O . SER A 1 216 ? 15.844 0.377 -10.359 1 81.38 216 SER A O 1
ATOM 1713 N N . GLY A 1 217 ? 17.125 -0.796 -11.867 1 80.75 217 GLY A N 1
ATOM 1714 C CA . GLY A 1 217 ? 18.281 0.09 -11.75 1 80.75 217 GLY A CA 1
ATOM 1715 C C . GLY A 1 217 ? 17.984 1.506 -12.211 1 80.75 217 GLY A C 1
ATOM 1716 O O . GLY A 1 217 ? 18.438 2.471 -11.586 1 80.75 217 GLY A O 1
ATOM 1717 N N . LEU A 1 218 ? 17.234 1.627 -13.195 1 80.5 218 LEU A N 1
ATOM 1718 C CA . LEU A 1 218 ? 16.891 2.938 -13.742 1 80.5 218 LEU A CA 1
ATOM 1719 C C . LEU A 1 218 ? 15.969 3.697 -12.797 1 80.5 218 LEU A C 1
ATOM 1721 O O . LEU A 1 218 ? 16.156 4.895 -12.562 1 80.5 218 LEU A O 1
ATOM 1725 N N . VAL A 1 219 ? 15.039 2.969 -12.281 1 85.75 219 VAL A N 1
ATOM 1726 C CA . VAL A 1 219 ? 14.062 3.617 -11.422 1 85.75 219 VAL A CA 1
ATOM 1727 C C . VAL A 1 219 ? 14.75 4.148 -10.164 1 85.75 219 VAL A C 1
ATOM 1729 O O . VAL A 1 219 ? 14.5 5.281 -9.75 1 85.75 219 VAL A O 1
ATOM 1732 N N . THR A 1 220 ? 15.586 3.41 -9.555 1 89.12 220 THR A N 1
ATOM 1733 C CA . THR A 1 220 ? 16.266 3.844 -8.336 1 89.12 220 THR A CA 1
ATOM 1734 C C . THR A 1 220 ? 17.266 4.961 -8.641 1 89.12 220 THR A C 1
ATOM 1736 O O . THR A 1 220 ? 17.391 5.906 -7.863 1 89.12 220 THR A O 1
ATOM 1739 N N . SER A 1 221 ? 17.891 4.934 -9.797 1 87.62 221 SER A N 1
ATOM 1740 C CA . SER A 1 221 ? 18.844 5.969 -10.188 1 87.62 221 SER A CA 1
ATOM 1741 C C . SER A 1 221 ? 18.141 7.293 -10.461 1 87.62 221 SER A C 1
ATOM 1743 O O . SER A 1 221 ? 18.609 8.352 -10.055 1 87.62 221 SER A O 1
ATOM 1745 N N . VAL A 1 222 ? 17.062 7.152 -11.102 1 87.19 222 VAL A N 1
ATOM 1746 C CA . VAL A 1 222 ? 16.297 8.359 -11.398 1 87.19 222 VAL A CA 1
ATOM 1747 C C . VAL A 1 222 ? 15.781 8.977 -10.102 1 87.19 222 VAL A C 1
ATOM 1749 O O . VAL A 1 222 ? 15.805 10.195 -9.938 1 87.19 222 VAL A O 1
ATOM 1752 N N . CYS A 1 223 ? 15.305 8.156 -9.281 1 91.12 223 CYS A N 1
ATOM 1753 C CA . CYS A 1 223 ? 14.797 8.648 -8 1 91.12 223 CYS A CA 1
ATOM 1754 C C . CYS A 1 223 ? 15.906 9.312 -7.195 1 91.12 223 CYS A C 1
ATOM 1756 O O . CYS A 1 223 ? 15.703 10.367 -6.59 1 91.12 223 CYS A O 1
ATOM 1758 N N . LEU A 1 224 ? 17.047 8.758 -7.211 1 92.31 224 LEU A N 1
ATOM 1759 C CA . LEU A 1 224 ? 18.172 9.336 -6.488 1 92.31 224 LEU A CA 1
ATOM 1760 C C . LEU A 1 224 ? 18.594 10.672 -7.098 1 92.31 224 LEU A C 1
ATOM 1762 O O . LEU A 1 224 ? 18.812 11.641 -6.375 1 92.31 224 LEU A O 1
ATOM 1766 N N . THR A 1 225 ? 18.625 10.719 -8.328 1 89.69 225 THR A N 1
ATOM 1767 C CA . THR A 1 225 ? 18.984 11.953 -9.016 1 89.69 225 THR A CA 1
ATOM 1768 C C . THR A 1 225 ? 17.953 13.047 -8.766 1 89.69 225 THR A C 1
ATOM 1770 O O . THR A 1 225 ? 18.297 14.211 -8.547 1 89.69 225 THR A O 1
ATOM 1773 N N . ALA A 1 226 ? 16.75 12.609 -8.812 1 91.56 226 ALA A N 1
ATOM 1774 C CA . ALA A 1 226 ? 15.672 13.562 -8.539 1 91.56 226 ALA A CA 1
ATOM 1775 C C . ALA A 1 226 ? 15.789 14.125 -7.121 1 91.56 226 ALA A C 1
ATOM 1777 O O . ALA A 1 226 ? 15.531 15.312 -6.895 1 91.56 226 ALA A O 1
ATOM 1778 N N . THR A 1 227 ? 16.156 13.273 -6.254 1 92.81 227 THR A N 1
ATOM 1779 C CA . THR A 1 227 ? 16.328 13.727 -4.879 1 92.81 227 THR A CA 1
ATOM 1780 C C . THR A 1 227 ? 17.438 14.773 -4.793 1 92.81 227 THR A C 1
ATOM 1782 O O . THR A 1 227 ? 17.281 15.797 -4.125 1 92.81 227 THR A O 1
ATOM 1785 N N . LEU A 1 228 ? 18.5 14.625 -5.473 1 91.88 228 LEU A N 1
ATOM 1786 C CA . LEU A 1 228 ? 19.609 15.562 -5.438 1 91.88 228 LEU A CA 1
ATOM 1787 C C . LEU A 1 228 ? 19.234 16.875 -6.105 1 91.88 228 LEU A C 1
ATOM 1789 O O . LEU A 1 228 ? 19.516 17.953 -5.566 1 91.88 228 LEU A O 1
ATOM 1793 N N . ILE A 1 229 ? 18.547 16.797 -7.191 1 91.62 229 ILE A N 1
ATOM 1794 C CA . ILE A 1 229 ? 18.156 18 -7.93 1 91.62 229 ILE A CA 1
ATOM 1795 C C . ILE A 1 229 ? 17.203 18.828 -7.082 1 91.62 229 ILE A C 1
ATOM 1797 O O . ILE A 1 229 ? 17.359 20.047 -6.969 1 91.62 229 ILE A O 1
ATOM 1801 N N . THR A 1 230 ? 16.266 18.188 -6.516 1 90.62 230 THR A N 1
ATOM 1802 C CA . THR A 1 230 ? 15.281 18.906 -5.719 1 90.62 230 THR A CA 1
ATOM 1803 C C . THR A 1 230 ? 15.922 19.469 -4.449 1 90.62 230 THR A C 1
ATOM 1805 O O . THR A 1 230 ? 15.531 20.531 -3.971 1 90.62 230 THR A O 1
ATOM 1808 N N . PHE A 1 231 ? 16.875 18.781 -3.951 1 91.38 231 PHE A N 1
ATOM 1809 C CA . PHE A 1 231 ? 17.594 19.281 -2.775 1 91.38 231 PHE A CA 1
ATOM 1810 C C . PHE A 1 231 ? 18.422 20.5 -3.123 1 91.38 231 PHE A C 1
ATOM 1812 O O . PHE A 1 231 ? 18.422 21.484 -2.371 1 91.38 231 PHE A O 1
ATOM 1819 N N . LEU A 1 232 ? 19.047 20.547 -4.219 1 90 232 LEU A N 1
ATOM 1820 C CA . LEU A 1 232 ? 19.938 21.625 -4.613 1 90 232 LEU A CA 1
ATOM 1821 C C . LEU A 1 232 ? 19.141 22.844 -5.074 1 90 232 LEU A C 1
ATOM 1823 O O . LEU A 1 232 ? 19.531 23.984 -4.844 1 90 232 LEU A O 1
ATOM 1827 N N . MET A 1 233 ? 17.984 22.609 -5.684 1 87.25 233 MET A N 1
ATOM 1828 C CA . MET A 1 233 ? 17.188 23.703 -6.238 1 87.25 233 MET A CA 1
ATOM 1829 C C . MET A 1 233 ? 16.344 24.375 -5.156 1 87.25 233 MET A C 1
ATOM 1831 O O . MET A 1 233 ? 16.203 25.594 -5.137 1 87.25 233 MET A O 1
ATOM 1835 N N . SER A 1 234 ? 15.75 23.578 -4.359 1 83.5 234 SER A N 1
ATOM 1836 C CA . SER A 1 234 ? 14.867 24.125 -3.334 1 83.5 234 SER A CA 1
ATOM 1837 C C . SER A 1 234 ? 14.922 23.297 -2.053 1 83.5 234 SER A C 1
ATOM 1839 O O . SER A 1 234 ? 13.977 22.562 -1.735 1 83.5 234 SER A O 1
ATOM 1841 N N . PRO A 1 235 ? 15.953 23.609 -1.271 1 78.12 235 PRO A N 1
ATOM 1842 C CA . PRO A 1 235 ? 16.094 22.797 -0.054 1 78.12 235 PRO A CA 1
ATOM 1843 C C . PRO A 1 235 ? 15.016 23.094 0.98 1 78.12 235 PRO A C 1
ATOM 1845 O O . PRO A 1 235 ? 14.711 22.234 1.819 1 78.12 235 PRO A O 1
ATOM 1848 N N . ASN A 1 236 ? 14.234 24.188 0.799 1 76.62 236 ASN A N 1
ATOM 1849 C CA . ASN A 1 236 ? 13.25 24.578 1.808 1 76.62 236 ASN A CA 1
ATOM 1850 C C . ASN A 1 236 ? 11.859 24.062 1.458 1 76.62 236 ASN A C 1
ATOM 1852 O O . ASN A 1 236 ? 10.945 24.125 2.277 1 76.62 236 ASN A O 1
ATOM 1856 N N . THR A 1 237 ? 11.68 23.469 0.252 1 76 237 THR A N 1
ATOM 1857 C CA . THR A 1 237 ? 10.352 22.984 -0.126 1 76 237 THR A CA 1
ATOM 1858 C C . THR A 1 237 ? 10.148 21.547 0.312 1 76 237 THR A C 1
ATOM 1860 O O . THR A 1 237 ? 9.023 21.047 0.311 1 76 237 THR A O 1
ATOM 1863 N N . LEU A 1 238 ? 11.109 20.906 0.869 1 81.25 238 LEU A N 1
ATOM 1864 C CA . LEU A 1 238 ? 11.094 19.547 1.402 1 81.25 238 LEU A CA 1
ATOM 1865 C C . LEU A 1 238 ? 10.578 18.562 0.361 1 81.25 238 LEU A C 1
ATOM 1867 O O . LEU A 1 238 ? 10.094 17.484 0.71 1 81.25 238 LEU A O 1
ATOM 1871 N N . ILE A 1 239 ? 10.594 18.953 -0.895 1 85.38 239 ILE A N 1
ATOM 1872 C CA . ILE A 1 239 ? 10.234 18.047 -1.975 1 85.38 239 ILE A CA 1
ATOM 1873 C C . ILE A 1 239 ? 11.195 16.859 -1.983 1 85.38 239 ILE A C 1
ATOM 1875 O O . ILE A 1 239 ? 10.781 15.727 -2.256 1 85.38 239 ILE A O 1
ATOM 1879 N N . PHE A 1 240 ? 12.391 17.094 -1.642 1 89.94 240 PHE A N 1
ATOM 1880 C CA . PHE A 1 240 ? 13.375 16.016 -1.612 1 89.94 240 PHE A CA 1
ATOM 1881 C C . PHE A 1 240 ? 13.016 14.992 -0.546 1 89.94 240 PHE A C 1
ATOM 1883 O O . PHE A 1 240 ? 13.305 13.805 -0.705 1 89.94 240 PHE A O 1
ATOM 1890 N N . VAL A 1 241 ? 12.359 15.414 0.477 1 89 241 VAL A N 1
ATOM 1891 C CA . VAL A 1 241 ? 11.953 14.5 1.545 1 89 241 VAL A CA 1
ATOM 1892 C C . VAL A 1 241 ? 10.867 13.562 1.039 1 89 241 VAL A C 1
ATOM 1894 O O . VAL A 1 241 ? 10.844 12.383 1.388 1 89 241 VAL A O 1
ATOM 1897 N N . ALA A 1 242 ? 10.016 14.102 0.231 1 91.31 242 ALA A N 1
ATOM 1898 C CA . ALA A 1 242 ? 8.961 13.281 -0.351 1 91.31 242 ALA A CA 1
ATOM 1899 C C . ALA A 1 242 ? 9.547 12.141 -1.179 1 91.31 242 ALA A C 1
ATOM 1901 O O . ALA A 1 242 ? 9.094 11 -1.086 1 91.31 242 ALA A O 1
ATOM 1902 N N . ILE A 1 243 ? 10.531 12.398 -1.921 1 92.38 243 ILE A N 1
ATOM 1903 C CA . ILE A 1 243 ? 11.172 11.391 -2.76 1 92.38 243 ILE A CA 1
ATOM 1904 C C . ILE A 1 243 ? 11.961 10.414 -1.888 1 92.38 243 ILE A C 1
ATOM 1906 O O . ILE A 1 243 ? 11.977 9.211 -2.152 1 92.38 243 ILE A O 1
ATOM 1910 N N . ASP A 1 244 ? 12.492 10.961 -0.899 1 92 244 ASP A N 1
ATOM 1911 C CA . ASP A 1 244 ? 13.273 10.148 0.022 1 92 244 ASP A CA 1
ATOM 1912 C C . ASP A 1 244 ? 12.391 9.133 0.743 1 92 244 ASP A C 1
ATOM 1914 O O . ASP A 1 244 ? 12.852 8.039 1.095 1 92 244 ASP A O 1
ATOM 1918 N N . LEU A 1 245 ? 11.188 9.469 0.948 1 94.44 245 LEU A N 1
ATOM 1919 C CA . LEU A 1 245 ? 10.258 8.57 1.619 1 94.44 245 LEU A CA 1
ATOM 1920 C C . LEU A 1 245 ? 9.93 7.371 0.735 1 94.44 245 LEU A C 1
ATOM 1922 O O . LEU A 1 245 ? 9.68 6.273 1.239 1 94.44 245 LEU A O 1
ATOM 1926 N N . ILE A 1 246 ? 9.992 7.609 -0.497 1 95.19 246 ILE A N 1
ATOM 1927 C CA . ILE A 1 246 ? 9.586 6.574 -1.445 1 95.19 246 ILE A CA 1
ATOM 1928 C C . ILE A 1 246 ? 10.773 5.656 -1.736 1 95.19 246 ILE A C 1
ATOM 1930 O O . ILE A 1 246 ? 10.586 4.477 -2.055 1 95.19 246 ILE A O 1
ATOM 1934 N N . LYS A 1 247 ? 11.922 6.059 -1.557 1 93.69 247 LYS A N 1
ATOM 1935 C CA . LYS A 1 247 ? 13.156 5.434 -2.014 1 93.69 247 LYS A CA 1
ATOM 1936 C C . LYS A 1 247 ? 13.336 4.051 -1.391 1 93.69 247 LYS A C 1
ATOM 1938 O O . LYS A 1 247 ? 13.602 3.076 -2.096 1 93.69 247 LYS A O 1
ATOM 1943 N N . PRO A 1 248 ? 13.188 3.883 -0.099 1 94.12 248 PRO A N 1
ATOM 1944 C CA . PRO A 1 248 ? 13.391 2.553 0.478 1 94.12 248 PRO A CA 1
ATOM 1945 C C . PRO A 1 248 ? 12.43 1.508 -0.093 1 94.12 248 PRO A C 1
ATOM 1947 O O . PRO A 1 248 ? 12.844 0.38 -0.379 1 94.12 248 PRO A O 1
ATOM 1950 N N . ALA A 1 249 ? 11.25 1.951 -0.246 1 94 249 ALA A N 1
ATOM 1951 C CA . ALA A 1 249 ? 10.25 1.021 -0.776 1 94 249 ALA A CA 1
ATOM 1952 C C . ALA A 1 249 ? 10.555 0.661 -2.227 1 94 249 ALA A C 1
ATOM 1954 O O . ALA A 1 249 ? 10.297 -0.464 -2.662 1 94 249 ALA A O 1
ATOM 1955 N N . LEU A 1 250 ? 11.102 1.542 -2.941 1 93 250 LEU A N 1
ATOM 1956 C CA . LEU A 1 250 ? 11.461 1.269 -4.328 1 93 250 LEU A CA 1
ATOM 1957 C C . LEU A 1 250 ? 12.578 0.236 -4.406 1 93 250 LEU A C 1
ATOM 1959 O O . LEU A 1 250 ? 12.523 -0.683 -5.227 1 93 250 LEU A O 1
ATOM 1963 N N . TYR A 1 251 ? 13.516 0.333 -3.6 1 93.12 251 TYR A N 1
ATOM 1964 C CA . TYR A 1 251 ? 14.633 -0.607 -3.561 1 93.12 251 TYR A CA 1
ATOM 1965 C C . TYR A 1 251 ? 14.148 -2.01 -3.213 1 93.12 251 TYR A C 1
ATOM 1967 O O . TYR A 1 251 ? 14.492 -2.979 -3.895 1 93.12 251 TYR A O 1
ATOM 1975 N N . THR A 1 252 ? 13.359 -2.059 -2.227 1 94 252 THR A N 1
ATOM 1976 C CA . THR A 1 252 ? 12.938 -3.365 -1.738 1 94 252 THR A CA 1
ATOM 1977 C C . THR A 1 252 ? 11.984 -4.031 -2.727 1 94 252 THR A C 1
ATOM 1979 O O . THR A 1 252 ? 12.07 -5.238 -2.965 1 94 252 THR A O 1
ATOM 1982 N N . ASN A 1 253 ? 11.148 -3.227 -3.301 1 92.88 253 ASN A N 1
ATOM 1983 C CA . ASN A 1 253 ? 10.227 -3.781 -4.285 1 92.88 253 ASN A CA 1
ATOM 1984 C C . ASN A 1 253 ? 10.961 -4.273 -5.527 1 92.88 253 ASN A C 1
ATOM 1986 O O . ASN A 1 253 ? 10.586 -5.293 -6.113 1 92.88 253 ASN A O 1
ATOM 1990 N N . SER A 1 254 ? 11.93 -3.572 -5.93 1 88.69 254 SER A N 1
ATOM 1991 C CA . SER A 1 254 ? 12.719 -3.984 -7.09 1 88.69 254 SER A CA 1
ATOM 1992 C C . SER A 1 254 ? 13.438 -5.301 -6.828 1 88.69 254 SER A C 1
ATOM 1994 O O . SER A 1 254 ? 13.461 -6.184 -7.688 1 88.69 254 SER A O 1
ATOM 1996 N N . LEU A 1 255 ? 13.969 -5.457 -5.734 1 87.88 255 LEU A N 1
ATOM 1997 C CA . LEU A 1 255 ? 14.664 -6.688 -5.375 1 87.88 255 LEU A CA 1
ATOM 1998 C C . LEU A 1 255 ? 13.703 -7.863 -5.332 1 87.88 255 LEU A C 1
ATOM 2000 O O . LEU A 1 255 ? 13.984 -8.922 -5.891 1 87.88 255 LEU A O 1
ATOM 2004 N N . LEU A 1 256 ? 12.57 -7.66 -4.691 1 90.38 256 LEU A N 1
ATOM 2005 C CA . LEU A 1 256 ? 11.609 -8.75 -4.539 1 90.38 256 LEU A CA 1
ATOM 2006 C C . LEU A 1 256 ? 11 -9.125 -5.883 1 90.38 256 LEU A C 1
ATOM 2008 O O . LEU A 1 256 ? 10.719 -10.297 -6.133 1 90.38 256 LEU A O 1
ATOM 2012 N N . ALA A 1 257 ? 10.789 -8.117 -6.664 1 85.88 257 ALA A N 1
ATOM 2013 C CA . ALA A 1 257 ? 10.289 -8.406 -8.008 1 85.88 257 ALA A CA 1
ATOM 2014 C C . ALA A 1 257 ? 11.258 -9.289 -8.773 1 85.88 257 ALA A C 1
ATOM 2016 O O . ALA A 1 257 ? 10.844 -10.203 -9.492 1 85.88 257 ALA A O 1
ATOM 2017 N N . MET A 1 258 ? 12.484 -9.07 -8.633 1 82.56 258 MET A N 1
ATOM 2018 C CA . MET A 1 258 ? 13.516 -9.859 -9.297 1 82.56 258 MET A CA 1
ATOM 2019 C C . MET A 1 258 ? 13.555 -11.281 -8.734 1 82.56 258 MET A C 1
ATOM 2021 O O . MET A 1 258 ? 13.633 -12.25 -9.492 1 82.56 258 MET A O 1
ATOM 2025 N N . LEU A 1 259 ? 13.461 -11.422 -7.469 1 83.81 259 LEU A N 1
ATOM 2026 C CA . LEU A 1 259 ? 13.516 -12.734 -6.832 1 83.81 259 LEU A CA 1
ATOM 2027 C C . LEU A 1 259 ? 12.273 -13.555 -7.184 1 83.81 259 LEU A C 1
ATOM 2029 O O . LEU A 1 259 ? 12.375 -14.766 -7.402 1 83.81 259 LEU A O 1
ATOM 2033 N N . ASN A 1 260 ? 11.172 -12.906 -7.312 1 84.75 260 ASN A N 1
ATOM 2034 C CA . ASN A 1 260 ? 9.922 -13.602 -7.582 1 84.75 260 ASN A CA 1
ATOM 2035 C C . ASN A 1 260 ? 9.789 -13.969 -9.055 1 84.75 260 ASN A C 1
ATOM 2037 O O . ASN A 1 260 ? 9.047 -14.891 -9.406 1 84.75 260 ASN A O 1
ATOM 2041 N N . ALA A 1 261 ? 10.406 -13.336 -9.875 1 77.25 261 ALA A N 1
ATOM 2042 C CA . ALA A 1 261 ? 10.312 -13.586 -11.305 1 77.25 261 ALA A CA 1
ATOM 2043 C C . ALA A 1 261 ? 11.047 -14.867 -11.688 1 77.25 261 ALA A C 1
ATOM 2045 O O . ALA A 1 261 ? 10.805 -15.438 -12.758 1 77.25 261 ALA A O 1
ATOM 2046 N N . ARG A 1 262 ? 11.805 -15.398 -10.898 1 73.25 262 ARG A N 1
ATOM 2047 C CA . ARG A 1 262 ? 12.641 -16.562 -11.203 1 73.25 262 ARG A CA 1
ATOM 2048 C C . ARG A 1 262 ? 11.789 -17.781 -11.516 1 73.25 262 ARG A C 1
ATOM 2050 O O . ARG A 1 262 ? 12.039 -18.484 -12.492 1 73.25 262 ARG A O 1
ATOM 2057 N N . LYS A 1 263 ? 10.781 -18.016 -10.695 1 68.06 263 LYS A N 1
ATOM 2058 C CA . LYS A 1 263 ? 9.984 -19.219 -10.883 1 68.06 263 LYS A CA 1
ATOM 2059 C C . LYS A 1 263 ? 9.125 -19.125 -12.133 1 68.06 263 LYS A C 1
ATOM 2061 O O . LYS A 1 263 ? 8.984 -20.094 -12.875 1 68.06 263 LYS A O 1
ATOM 2066 N N . GLU A 1 264 ? 8.609 -18 -12.32 1 64.31 264 GLU A N 1
ATOM 2067 C CA . GLU A 1 264 ? 7.766 -17.844 -13.5 1 64.31 264 GLU A CA 1
ATOM 2068 C C . GLU A 1 264 ? 8.57 -18.047 -14.781 1 64.31 264 GLU A C 1
ATOM 2070 O O . GLU A 1 264 ? 8.078 -18.641 -15.742 1 64.31 264 GLU A O 1
ATOM 2075 N N . LEU A 1 265 ? 9.75 -17.688 -14.664 1 64.06 265 LEU A N 1
ATOM 2076 C CA . LEU A 1 265 ? 10.625 -17.781 -15.828 1 64.06 265 LEU A CA 1
ATOM 2077 C C . LEU A 1 265 ? 11.109 -19.203 -16.031 1 64.06 265 LEU A C 1
ATOM 2079 O O . LEU A 1 265 ? 11.219 -19.672 -17.172 1 64.06 265 LEU A O 1
ATOM 2083 N N . ARG A 1 266 ? 11.297 -19.859 -14.961 1 64.81 266 ARG A N 1
ATOM 2084 C CA . ARG A 1 266 ? 11.688 -21.266 -15.039 1 64.81 266 ARG A CA 1
ATOM 2085 C C . ARG A 1 266 ? 10.57 -22.109 -15.625 1 64.81 266 ARG A C 1
ATOM 2087 O O . ARG A 1 266 ? 10.828 -23.016 -16.422 1 64.81 266 ARG A O 1
ATOM 2094 N N . LYS A 1 267 ? 9.422 -21.797 -15.195 1 63.53 267 LYS A N 1
ATOM 2095 C CA . LYS A 1 267 ? 8.273 -22.531 -15.719 1 63.53 267 LYS A CA 1
ATOM 2096 C C . LYS A 1 267 ? 8.141 -22.328 -17.234 1 63.53 267 LYS A C 1
ATOM 2098 O O . LYS A 1 267 ? 7.797 -23.266 -17.953 1 63.53 267 LYS A O 1
ATOM 2103 N N . ARG A 1 268 ? 8.508 -21.234 -17.703 1 62.66 268 ARG A N 1
ATOM 2104 C CA . ARG A 1 268 ? 8.422 -20.922 -19.125 1 62.66 268 ARG A CA 1
ATOM 2105 C C . ARG A 1 268 ? 9.469 -21.703 -19.922 1 62.66 268 ARG A C 1
ATOM 2107 O O . ARG A 1 268 ? 9.188 -22.172 -21.031 1 62.66 268 ARG A O 1
ATOM 2114 N N . ILE A 1 269 ? 10.562 -21.891 -19.281 1 61.62 269 ILE A N 1
ATOM 2115 C CA . ILE A 1 269 ? 11.648 -22.641 -19.906 1 61.62 269 ILE A CA 1
ATOM 2116 C C . ILE A 1 269 ? 11.273 -24.109 -20.016 1 61.62 269 ILE A C 1
ATOM 2118 O O . ILE A 1 269 ? 11.469 -24.75 -21.047 1 61.62 269 ILE A O 1
ATOM 2122 N N . GLN A 1 270 ? 10.719 -24.578 -18.922 1 61.44 270 GLN A N 1
ATOM 2123 C CA . GLN A 1 270 ? 10.359 -25.984 -18.906 1 61.44 270 GLN A CA 1
ATOM 2124 C C . GLN A 1 270 ? 9.227 -26.281 -19.891 1 61.44 270 GLN A C 1
ATOM 2126 O O . GLN A 1 270 ? 9.234 -27.312 -20.547 1 61.44 270 GLN A O 1
ATOM 2131 N N . SER A 1 271 ? 8.344 -25.375 -19.953 1 57.91 271 SER A N 1
ATOM 2132 C CA . SER A 1 271 ? 7.227 -25.578 -20.875 1 57.91 271 SER A CA 1
ATOM 2133 C C . SER A 1 271 ? 7.68 -25.484 -22.328 1 57.91 271 SER A C 1
ATOM 2135 O O . SER A 1 271 ? 7.16 -26.203 -23.188 1 57.91 271 SER A O 1
ATOM 2137 N N . SER A 1 272 ? 8.586 -24.641 -22.562 1 55.62 272 SER A N 1
ATOM 2138 C CA . SER A 1 272 ? 9.094 -24.5 -23.922 1 55.62 272 SER A CA 1
ATOM 2139 C C . SER A 1 272 ? 9.938 -25.719 -24.328 1 55.62 272 SER A C 1
ATOM 2141 O O . SER A 1 272 ? 9.898 -26.141 -25.484 1 55.62 272 SER A O 1
ATOM 2143 N N . SER A 1 273 ? 10.758 -26.141 -23.438 1 54.16 273 SER A N 1
ATOM 2144 C CA . SER A 1 273 ? 11.547 -27.328 -23.75 1 54.16 273 SER A CA 1
ATOM 2145 C C . SER A 1 273 ? 10.648 -28.531 -24.031 1 54.16 273 SER A C 1
ATOM 2147 O O . SER A 1 273 ? 10.977 -29.375 -24.859 1 54.16 273 SER A O 1
ATOM 2149 N N . PHE A 1 274 ? 9.586 -28.672 -23.266 1 48.31 274 PHE A N 1
ATOM 2150 C CA . PHE A 1 274 ? 8.695 -29.781 -23.516 1 48.31 274 PHE A CA 1
ATOM 2151 C C . PHE A 1 274 ? 8.031 -29.656 -24.875 1 48.31 274 PHE A C 1
ATOM 2153 O O . PHE A 1 274 ? 7.738 -30.656 -25.531 1 48.31 274 PHE A O 1
ATOM 2160 N N . LEU A 1 275 ? 7.754 -28.5 -25.25 1 45.06 275 LEU A N 1
ATOM 2161 C CA . LEU A 1 275 ? 7.125 -28.359 -26.562 1 45.06 275 LEU A CA 1
ATOM 2162 C C . LEU A 1 275 ? 8.133 -28.609 -27.672 1 45.06 275 LEU A C 1
ATOM 2164 O O . LEU A 1 275 ? 7.746 -28.844 -28.828 1 45.06 275 LEU A O 1
ATOM 2168 N N . ASP A 1 276 ? 9.383 -28.453 -27.484 1 41.53 276 ASP A N 1
ATOM 2169 C CA . ASP A 1 276 ? 10.328 -28.719 -28.547 1 41.53 276 ASP A CA 1
ATOM 2170 C C . ASP A 1 276 ? 10.719 -30.203 -28.594 1 41.53 276 ASP A C 1
ATOM 2172 O O . ASP A 1 276 ? 11.516 -30.625 -29.422 1 41.53 276 ASP A O 1
ATOM 2176 N N . ILE A 1 277 ? 10.359 -30.984 -27.578 1 34.22 277 ILE A N 1
ATOM 2177 C CA . ILE A 1 277 ? 10.484 -32.406 -27.875 1 34.22 277 ILE A CA 1
ATOM 2178 C C . ILE A 1 277 ? 9.172 -32.938 -28.438 1 34.22 277 ILE A C 1
ATOM 2180 O O . ILE A 1 277 ? 8.094 -32.656 -27.906 1 34.22 277 ILE A O 1
ATOM 2184 N N . MET B 1 1 ? -12.453 42.594 28.875 1 25.05 1 MET B N 1
ATOM 2185 C CA . MET B 1 1 ? -12.484 41.906 27.594 1 25.05 1 MET B CA 1
ATOM 2186 C C . MET B 1 1 ? -11.773 40.562 27.688 1 25.05 1 MET B C 1
ATOM 2188 O O . MET B 1 1 ? -10.547 40.5 27.75 1 25.05 1 MET B O 1
ATOM 2192 N N . ASP B 1 2 ? -12.305 39.562 28.297 1 30.42 2 ASP B N 1
ATOM 2193 C CA . ASP B 1 2 ? -11.742 38.375 28.891 1 30.42 2 ASP B CA 1
ATOM 2194 C C . ASP B 1 2 ? -11.078 37.5 27.828 1 30.42 2 ASP B C 1
ATOM 2196 O O . ASP B 1 2 ? -11.672 37.219 26.781 1 30.42 2 ASP B O 1
ATOM 2200 N N . SER B 1 3 ? -9.844 37.594 27.656 1 33.69 3 SER B N 1
ATOM 2201 C CA . SER B 1 3 ? -8.922 36.906 26.781 1 33.69 3 SER B CA 1
ATOM 2202 C C . SER B 1 3 ? -9.266 35.406 26.703 1 33.69 3 SER B C 1
ATOM 2204 O O . SER B 1 3 ? -9.055 34.656 27.656 1 33.69 3 SER B O 1
ATOM 2206 N N . VAL B 1 4 ? -10.484 35.188 26.312 1 37 4 VAL B N 1
ATOM 2207 C CA . VAL B 1 4 ? -11.023 33.844 26.25 1 37 4 VAL B CA 1
ATOM 2208 C C . VAL B 1 4 ? -9.961 32.875 25.734 1 37 4 VAL B C 1
ATOM 2210 O O . VAL B 1 4 ? -9.477 33.031 24.609 1 37 4 VAL B O 1
ATOM 2213 N N . THR B 1 5 ? -9.109 32.438 26.547 1 38.97 5 THR B N 1
ATOM 2214 C CA . THR B 1 5 ? -8.156 31.344 26.344 1 38.97 5 THR B CA 1
ATOM 2215 C C . THR B 1 5 ? -8.742 30.281 25.422 1 38.97 5 THR B C 1
ATOM 2217 O O . THR B 1 5 ? -9.812 29.734 25.703 1 38.97 5 THR B O 1
ATOM 2220 N N . PRO B 1 6 ? -8.578 30.484 24.125 1 36.75 6 PRO B N 1
ATOM 2221 C CA . PRO B 1 6 ? -9.211 29.531 23.203 1 36.75 6 PRO B CA 1
ATOM 2222 C C . PRO B 1 6 ? -9.266 28.125 23.781 1 36.75 6 PRO B C 1
ATOM 2224 O O . PRO B 1 6 ? -8.406 27.734 24.562 1 36.75 6 PRO B O 1
ATOM 2227 N N . ALA B 1 7 ? -10.383 27.688 24.125 1 38.38 7 ALA B N 1
ATOM 2228 C CA . ALA B 1 7 ? -10.602 26.344 24.625 1 38.38 7 ALA B CA 1
ATOM 2229 C C . ALA B 1 7 ? -9.562 25.359 24.078 1 38.38 7 ALA B C 1
ATOM 2231 O O . ALA B 1 7 ? -9.07 25.531 22.969 1 38.38 7 ALA B O 1
ATOM 2232 N N . PRO B 1 8 ? -8.766 24.734 24.922 1 39.16 8 PRO B N 1
ATOM 2233 C CA . PRO B 1 8 ? -7.75 23.766 24.516 1 39.16 8 PRO B CA 1
ATOM 2234 C C . PRO B 1 8 ? -8.211 22.891 23.344 1 39.16 8 PRO B C 1
ATOM 2236 O O . PRO B 1 8 ? -9.352 22.422 23.328 1 39.16 8 PRO B O 1
ATOM 2239 N N . ILE B 1 9 ? -8.164 23.312 22.109 1 44.25 9 ILE B N 1
ATOM 2240 C CA . ILE B 1 9 ? -8.484 22.516 20.938 1 44.25 9 ILE B CA 1
ATOM 2241 C C . ILE B 1 9 ? -8.516 21.031 21.297 1 44.25 9 ILE B C 1
ATOM 2243 O O . ILE B 1 9 ? -7.523 20.484 21.781 1 44.25 9 ILE B O 1
ATOM 2247 N N . PRO B 1 10 ? -9.453 20.422 21.766 1 47.5 10 PRO B N 1
ATOM 2248 C CA . PRO B 1 10 ? -9.414 18.969 21.953 1 47.5 10 PRO B CA 1
ATOM 2249 C C . PRO B 1 10 ? -8.359 18.281 21.094 1 47.5 10 PRO B C 1
ATOM 2251 O O . PRO B 1 10 ? -7.895 18.859 20.109 1 47.5 10 PRO B O 1
ATOM 2254 N N . LEU B 1 11 ? -7.676 16.828 21.422 1 52.78 11 LEU B N 1
ATOM 2255 C CA . LEU B 1 11 ? -6.402 16.141 21.234 1 52.78 11 LEU B CA 1
ATOM 2256 C C . LEU B 1 11 ? -6.113 15.938 19.75 1 52.78 11 LEU B C 1
ATOM 2258 O O . LEU B 1 11 ? -6.867 15.258 19.047 1 52.78 11 LEU B O 1
ATOM 2262 N N . LEU B 1 12 ? -5.602 17 19.094 1 57.84 12 LEU B N 1
ATOM 2263 C CA . LEU B 1 12 ? -4.984 16.922 17.766 1 57.84 12 LEU B CA 1
ATOM 2264 C C . LEU B 1 12 ? -4.551 15.5 17.438 1 57.84 12 LEU B C 1
ATOM 2266 O O . LEU B 1 12 ? -4.742 15.023 16.312 1 57.84 12 LEU B O 1
ATOM 2270 N N . GLY B 1 13 ? -4.156 14.898 18.562 1 61.5 13 GLY B N 1
ATOM 2271 C CA . GLY B 1 13 ? -3.682 13.531 18.391 1 61.5 13 GLY B CA 1
ATOM 2272 C C . GLY B 1 13 ? -4.797 12.539 18.109 1 61.5 13 GLY B C 1
ATOM 2273 O O . GLY B 1 13 ? -4.664 11.688 17.234 1 61.5 13 GLY B O 1
ATOM 2274 N N . THR B 1 14 ? -5.918 12.812 18.781 1 63.81 14 THR B N 1
ATOM 2275 C CA . THR B 1 14 ? -6.977 11.82 18.625 1 63.81 14 THR B CA 1
ATOM 2276 C C . THR B 1 14 ? -7.773 12.055 17.359 1 63.81 14 THR B C 1
ATOM 2278 O O . THR B 1 14 ? -8.266 11.109 16.734 1 63.81 14 THR B O 1
ATOM 2281 N N . THR B 1 15 ? -7.805 13.258 16.906 1 76.12 15 THR B N 1
ATOM 2282 C CA . THR B 1 15 ? -8.609 13.531 15.727 1 76.12 15 THR B CA 1
ATOM 2283 C C . THR B 1 15 ? -7.785 13.344 14.453 1 76.12 15 THR B C 1
ATOM 2285 O O . THR B 1 15 ? -7.844 12.297 13.812 1 76.12 15 THR B O 1
ATOM 2288 N N . PHE B 1 16 ? -6.789 14.172 14.398 1 81.19 16 PHE B N 1
ATOM 2289 C CA . PHE B 1 16 ? -6.043 14.188 13.148 1 81.19 16 PHE B CA 1
ATOM 2290 C C . PHE B 1 16 ? -5.02 13.062 13.117 1 81.19 16 PHE B C 1
ATOM 2292 O O . PHE B 1 16 ? -4.672 12.562 12.039 1 81.19 16 PHE B O 1
ATOM 2299 N N . GLY B 1 17 ? -4.727 12.648 14.297 1 83.25 17 GLY B N 1
ATOM 2300 C CA . GLY B 1 17 ? -3.818 11.508 14.344 1 83.25 17 GLY B CA 1
ATOM 2301 C C . GLY B 1 17 ? -4.457 10.211 13.898 1 83.25 17 GLY B C 1
ATOM 2302 O O . GLY B 1 17 ? -3.838 9.422 13.18 1 83.25 17 GLY B O 1
ATOM 2303 N N . ALA B 1 18 ? -5.633 10.016 14.281 1 86.25 18 ALA B N 1
ATOM 2304 C CA . ALA B 1 18 ? -6.355 8.812 13.891 1 86.25 18 ALA B CA 1
ATOM 2305 C C . ALA B 1 18 ? -6.586 8.773 12.383 1 86.25 18 ALA B C 1
ATOM 2307 O O . ALA B 1 18 ? -6.449 7.723 11.758 1 86.25 18 ALA B O 1
ATOM 2308 N N . ILE B 1 19 ? -6.84 9.852 11.805 1 88.69 19 ILE B N 1
ATOM 2309 C CA . ILE B 1 19 ? -7.105 9.93 10.375 1 88.69 19 ILE B CA 1
ATOM 2310 C C . ILE B 1 19 ? -5.832 9.617 9.594 1 88.69 19 ILE B C 1
ATOM 2312 O O . ILE B 1 19 ? -5.879 8.953 8.555 1 88.69 19 ILE B O 1
ATOM 2316 N N . LEU B 1 20 ? -4.773 10.062 10.148 1 90.19 20 LEU B N 1
ATOM 2317 C CA . LEU B 1 20 ? -3.5 9.805 9.484 1 90.19 20 LEU B CA 1
ATOM 2318 C C . LEU B 1 20 ? -3.174 8.32 9.492 1 90.19 20 LEU B C 1
ATOM 2320 O O . LEU B 1 20 ? -2.752 7.766 8.469 1 90.19 20 LEU B O 1
ATOM 2324 N N . VAL B 1 21 ? -3.404 7.703 10.578 1 90.25 21 VAL B N 1
ATOM 2325 C CA . VAL B 1 21 ? -3.146 6.273 10.68 1 90.25 21 VAL B CA 1
ATOM 2326 C C . VAL B 1 21 ? -4.102 5.508 9.766 1 90.25 21 VAL B C 1
ATOM 2328 O O . VAL B 1 21 ? -3.697 4.559 9.094 1 90.25 21 VAL B O 1
ATOM 2331 N N . GLY B 1 22 ? -5.332 5.879 9.789 1 92.81 22 GLY B N 1
ATOM 2332 C CA . GLY B 1 22 ? -6.297 5.266 8.883 1 92.81 22 GLY B CA 1
ATOM 2333 C C . GLY B 1 22 ? -5.918 5.406 7.422 1 92.81 22 GLY B C 1
ATOM 2334 O O . GLY B 1 22 ? -6.047 4.457 6.648 1 92.81 22 GLY B O 1
ATOM 2335 N N . ALA B 1 23 ? -5.426 6.543 7.082 1 94.12 23 ALA B N 1
ATOM 2336 C CA . ALA B 1 23 ? -5.008 6.781 5.707 1 94.12 23 ALA B CA 1
ATOM 2337 C C . ALA B 1 23 ? -3.803 5.922 5.34 1 94.12 23 ALA B C 1
ATOM 2339 O O . ALA B 1 23 ? -3.721 5.398 4.227 1 94.12 23 ALA B O 1
ATOM 2340 N N . THR B 1 24 ? -2.893 5.82 6.258 1 94.69 24 THR B N 1
ATOM 2341 C CA . THR B 1 24 ? -1.711 5 6.027 1 94.69 24 THR B CA 1
ATOM 2342 C C . THR B 1 24 ? -2.104 3.543 5.793 1 94.69 24 THR B C 1
ATOM 2344 O O . THR B 1 24 ? -1.637 2.916 4.84 1 94.69 24 THR B O 1
ATOM 2347 N N . LEU B 1 25 ? -2.961 3.094 6.566 1 94.75 25 LEU B N 1
ATOM 2348 C CA . LEU B 1 25 ? -3.396 1.708 6.426 1 94.75 25 LEU B CA 1
ATOM 2349 C C . LEU B 1 25 ? -4.176 1.512 5.133 1 94.75 25 LEU B C 1
ATOM 2351 O O . LEU B 1 25 ? -4.031 0.485 4.465 1 94.75 25 LEU B O 1
ATOM 2355 N N . SER B 1 26 ? -4.973 2.453 4.812 1 96.56 26 SER B N 1
ATOM 2356 C CA . SER B 1 26 ? -5.727 2.395 3.562 1 96.56 26 SER B CA 1
ATOM 2357 C C . SER B 1 26 ? -4.793 2.354 2.357 1 96.56 26 SER B C 1
ATOM 2359 O O . SER B 1 26 ? -5.016 1.589 1.417 1 96.56 26 SER B O 1
ATOM 2361 N N . ASP B 1 27 ? -3.754 3.119 2.418 1 96.88 27 ASP B N 1
ATOM 2362 C CA . ASP B 1 27 ? -2.791 3.158 1.321 1 96.88 27 ASP B CA 1
ATOM 2363 C C . ASP B 1 27 ? -2.051 1.83 1.191 1 96.88 27 ASP B C 1
ATOM 2365 O O . ASP B 1 27 ? -1.811 1.354 0.08 1 96.88 27 ASP B O 1
ATOM 2369 N N . ILE B 1 28 ? -1.723 1.282 2.307 1 95.75 28 ILE B N 1
ATOM 2370 C CA . ILE B 1 28 ? -1.049 -0.011 2.307 1 95.75 28 ILE B CA 1
ATOM 2371 C C . ILE B 1 28 ? -1.955 -1.065 1.674 1 95.75 28 ILE B C 1
ATOM 2373 O O . ILE B 1 28 ? -1.52 -1.83 0.81 1 95.75 28 ILE B O 1
ATOM 2377 N N . LEU B 1 29 ? -3.15 -1.022 2.066 1 96.19 29 LEU B N 1
ATOM 2378 C CA . LEU B 1 29 ? -4.102 -1.987 1.526 1 96.19 29 LEU B CA 1
ATOM 2379 C C . LEU B 1 29 ? -4.324 -1.758 0.035 1 96.19 29 LEU B C 1
ATOM 2381 O O . LEU B 1 29 ? -4.52 -2.711 -0.722 1 96.19 29 LEU B O 1
ATOM 2385 N N . PHE B 1 30 ? -4.289 -0.523 -0.34 1 96.38 30 PHE B N 1
ATOM 2386 C CA . PHE B 1 30 ? -4.422 -0.211 -1.758 1 96.38 30 PHE B CA 1
ATOM 2387 C C . PHE B 1 30 ? -3.256 -0.786 -2.551 1 96.38 30 PHE B C 1
ATOM 2389 O O . PHE B 1 30 ? -3.439 -1.284 -3.664 1 96.38 30 PHE B O 1
ATOM 2396 N N . GLY B 1 31 ? -2.107 -0.734 -2.016 1 96.06 31 GLY B N 1
ATOM 2397 C CA . GLY B 1 31 ? -0.973 -1.38 -2.658 1 96.06 31 GLY B CA 1
ATOM 2398 C C . GLY B 1 31 ? -1.166 -2.871 -2.854 1 96.06 31 GLY B C 1
ATOM 2399 O O . GLY B 1 31 ? -0.883 -3.404 -3.928 1 96.06 31 GLY B O 1
ATOM 2400 N N . ILE B 1 32 ? -1.657 -3.469 -1.844 1 94.56 32 ILE B N 1
ATOM 2401 C CA . ILE B 1 32 ? -1.943 -4.898 -1.914 1 94.56 32 ILE B CA 1
ATOM 2402 C C . ILE B 1 32 ? -2.984 -5.164 -3 1 94.56 32 ILE B C 1
ATOM 2404 O O . ILE B 1 32 ? -2.863 -6.125 -3.764 1 94.56 32 ILE B O 1
ATOM 2408 N N . LEU B 1 33 ? -3.891 -4.277 -3.074 1 95.81 33 LEU B N 1
ATOM 2409 C CA . LEU B 1 33 ? -4.957 -4.41 -4.059 1 95.81 33 LEU B CA 1
ATOM 2410 C C . LEU B 1 33 ? -4.398 -4.344 -5.477 1 95.81 33 LEU B C 1
ATOM 2412 O O . LEU B 1 33 ? -4.816 -5.109 -6.348 1 95.81 33 LEU B O 1
ATOM 2416 N N . ILE B 1 34 ? -3.523 -3.508 -5.672 1 93.94 34 ILE B N 1
ATOM 2417 C CA . ILE B 1 34 ? -2.941 -3.342 -7 1 93.94 34 ILE B CA 1
ATOM 2418 C C . ILE B 1 34 ? -2.246 -4.633 -7.422 1 93.94 34 ILE B C 1
ATOM 2420 O O . ILE B 1 34 ? -2.471 -5.133 -8.531 1 93.94 34 ILE B O 1
ATOM 2424 N N . LEU B 1 35 ? -1.503 -5.148 -6.543 1 92.69 35 LEU B N 1
ATOM 2425 C CA . LEU B 1 35 ? -0.766 -6.359 -6.883 1 92.69 35 LEU B CA 1
ATOM 2426 C C . LEU B 1 35 ? -1.713 -7.543 -7.059 1 92.69 35 LEU B C 1
ATOM 2428 O O . LEU B 1 35 ? -1.539 -8.352 -7.973 1 92.69 35 LEU B O 1
ATOM 2432 N N . GLN B 1 36 ? -2.695 -7.605 -6.234 1 92.56 36 GLN B N 1
ATOM 2433 C CA . GLN B 1 36 ? -3.676 -8.68 -6.363 1 92.56 36 GLN B CA 1
ATOM 2434 C C . GLN B 1 36 ? -4.426 -8.586 -7.688 1 92.56 36 GLN B C 1
ATOM 2436 O O . GLN B 1 36 ? -4.762 -9.609 -8.289 1 92.56 36 GLN B O 1
ATOM 2441 N N . SER B 1 37 ? -4.707 -7.41 -8.078 1 93.5 37 SER B N 1
ATOM 2442 C CA . SER B 1 37 ? -5.422 -7.215 -9.336 1 93.5 37 SER B CA 1
ATOM 2443 C C . SER B 1 37 ? -4.562 -7.617 -10.523 1 93.5 37 SER B C 1
ATOM 2445 O O . SER B 1 37 ? -5.055 -8.25 -11.461 1 93.5 37 SER B O 1
ATOM 2447 N N . ILE B 1 38 ? -3.279 -7.293 -10.445 1 89.5 38 ILE B N 1
ATOM 2448 C CA . ILE B 1 38 ? -2.365 -7.68 -11.516 1 89.5 38 ILE B CA 1
ATOM 2449 C C . ILE B 1 38 ? -2.268 -9.203 -11.586 1 89.5 38 ILE B C 1
ATOM 2451 O O . ILE B 1 38 ? -2.309 -9.781 -12.672 1 89.5 38 ILE B O 1
ATOM 2455 N N . TRP B 1 39 ? -2.223 -9.734 -10.469 1 88 39 TRP B N 1
ATOM 2456 C CA . TRP B 1 39 ? -2.154 -11.195 -10.398 1 88 39 TRP B CA 1
ATOM 2457 C C . TRP B 1 39 ? -3.432 -11.82 -10.945 1 88 39 TRP B C 1
ATOM 2459 O O . TRP B 1 39 ? -3.383 -12.836 -11.648 1 88 39 TRP B O 1
ATOM 2469 N N . TYR B 1 40 ? -4.523 -11.273 -10.641 1 90.75 40 TYR B N 1
ATOM 2470 C CA . TYR B 1 40 ? -5.805 -11.789 -11.117 1 90.75 40 TYR B CA 1
ATOM 2471 C C . TYR B 1 40 ? -5.863 -11.781 -12.641 1 90.75 40 TYR B C 1
ATOM 2473 O O . TYR B 1 40 ? -6.207 -12.789 -13.258 1 90.75 40 TYR B O 1
ATOM 2481 N N . PHE B 1 41 ? -5.508 -10.68 -13.234 1 90.62 41 PHE B N 1
ATOM 2482 C CA . PHE B 1 41 ? -5.621 -10.555 -14.68 1 90.62 41 PHE B CA 1
ATOM 2483 C C . PHE B 1 41 ? -4.586 -11.422 -15.383 1 90.62 41 PHE B C 1
ATOM 2485 O O . PHE B 1 41 ? -4.82 -11.898 -16.5 1 90.62 41 PHE B O 1
ATOM 2492 N N . LYS B 1 42 ? -3.48 -11.75 -14.734 1 83.62 42 LYS B N 1
ATOM 2493 C CA . LYS B 1 42 ? -2.455 -12.625 -15.297 1 83.62 42 LYS B CA 1
ATOM 2494 C C . LYS B 1 42 ? -2.859 -14.094 -15.195 1 83.62 42 LYS B C 1
ATOM 2496 O O . LYS B 1 42 ? -2.637 -14.875 -16.125 1 83.62 42 LYS B O 1
ATOM 2501 N N . GLN B 1 43 ? -3.5 -14.391 -14.18 1 82.75 43 GLN B N 1
ATOM 2502 C CA . GLN B 1 43 ? -3.828 -15.789 -13.891 1 82.75 43 GLN B CA 1
ATOM 2503 C C . GLN B 1 43 ? -5.141 -16.188 -14.555 1 82.75 43 GLN B C 1
ATOM 2505 O O . GLN B 1 43 ? -5.312 -17.344 -14.961 1 82.75 43 GLN B O 1
ATOM 2510 N N . TYR B 1 44 ? -6.059 -15.227 -14.641 1 86.38 44 TYR B N 1
ATOM 2511 C CA . TYR B 1 44 ? -7.379 -15.57 -15.148 1 86.38 44 TYR B CA 1
ATOM 2512 C C . TYR B 1 44 ? -7.75 -14.688 -16.344 1 86.38 44 TYR B C 1
ATOM 2514 O O . TYR B 1 44 ? -8.742 -13.953 -16.297 1 86.38 44 TYR B O 1
ATOM 2522 N N . PRO B 1 45 ? -7.031 -14.859 -17.406 1 82.31 45 PRO B N 1
ATOM 2523 C CA . PRO B 1 45 ? -7.328 -14.016 -18.562 1 82.31 45 PRO B CA 1
ATOM 2524 C C . PRO B 1 45 ? -8.688 -14.328 -19.188 1 82.31 45 PRO B C 1
ATOM 2526 O O . PRO B 1 45 ? -9.312 -13.453 -19.797 1 82.31 45 PRO B O 1
ATOM 2529 N N . ASN B 1 46 ? -9.227 -15.57 -19 1 85.06 46 ASN B N 1
ATOM 2530 C CA . ASN B 1 46 ? -10.484 -15.977 -19.625 1 85.06 46 ASN B CA 1
ATOM 2531 C C . ASN B 1 46 ? -11.57 -16.219 -18.594 1 85.06 46 ASN B C 1
ATOM 2533 O O . ASN B 1 46 ? -12.43 -17.094 -18.781 1 85.06 46 ASN B O 1
ATOM 2537 N N . ASP B 1 47 ? -11.555 -15.477 -17.594 1 85 47 ASP B N 1
ATOM 2538 C CA . ASP B 1 47 ? -12.578 -15.617 -16.562 1 85 47 ASP B CA 1
ATOM 2539 C C . ASP B 1 47 ? -13.914 -15.031 -17.031 1 85 47 ASP B C 1
ATOM 2541 O O . ASP B 1 47 ? -13.992 -14.414 -18.078 1 85 47 ASP B O 1
ATOM 2545 N N . TRP B 1 48 ? -14.992 -15.352 -16.391 1 85.94 48 TRP B N 1
ATOM 2546 C CA . TRP B 1 48 ? -16.328 -14.828 -16.672 1 85.94 48 TRP B CA 1
ATOM 2547 C C . TRP B 1 48 ? -16.312 -13.305 -16.719 1 85.94 48 TRP B C 1
ATOM 2549 O O . TRP B 1 48 ? -15.703 -12.648 -15.875 1 85.94 48 TRP B O 1
ATOM 2559 N N . TRP B 1 49 ? -16.859 -12.727 -17.703 1 87.94 49 TRP B N 1
ATOM 2560 C CA . TRP B 1 49 ? -16.703 -11.305 -18.016 1 87.94 49 TRP B CA 1
ATOM 2561 C C . TRP B 1 49 ? -17.203 -10.438 -16.859 1 87.94 49 TRP B C 1
ATOM 2563 O O . TRP B 1 49 ? -16.625 -9.391 -16.578 1 87.94 49 TRP B O 1
ATOM 2573 N N . PRO B 1 50 ? -18.281 -10.812 -16.172 1 86.25 50 PRO B N 1
ATOM 2574 C CA . PRO B 1 50 ? -18.688 -9.953 -15.062 1 86.25 50 PRO B CA 1
ATOM 2575 C C . PRO B 1 50 ? -17.641 -9.859 -13.953 1 86.25 50 PRO B C 1
ATOM 2577 O O . PRO B 1 50 ? -17.5 -8.805 -13.328 1 86.25 50 PRO B O 1
ATOM 2580 N N . TYR B 1 51 ? -16.906 -10.914 -13.742 1 87.75 51 TYR B N 1
ATOM 2581 C CA . TYR B 1 51 ? -15.852 -10.875 -12.734 1 87.75 51 TYR B CA 1
ATOM 2582 C C . TYR B 1 51 ? -14.703 -9.969 -13.18 1 87.75 51 TYR B C 1
ATOM 2584 O O . TYR B 1 51 ? -14.195 -9.172 -12.391 1 87.75 51 TYR B O 1
ATOM 2592 N N . ARG B 1 52 ? -14.398 -10.062 -14.398 1 91.69 52 ARG B N 1
ATOM 2593 C CA . ARG B 1 52 ? -13.312 -9.25 -14.938 1 91.69 52 ARG B CA 1
ATOM 2594 C C . ARG B 1 52 ? -13.664 -7.77 -14.906 1 91.69 52 ARG B C 1
ATOM 2596 O O . ARG B 1 52 ? -12.828 -6.934 -14.555 1 91.69 52 ARG B O 1
ATOM 2603 N N . LEU B 1 53 ? -14.867 -7.582 -15.258 1 91.81 53 LEU B N 1
ATOM 2604 C CA . LEU B 1 53 ? -15.328 -6.195 -15.258 1 91.81 53 LEU B CA 1
ATOM 2605 C C . LEU B 1 53 ? -15.398 -5.652 -13.836 1 91.81 53 LEU B C 1
ATOM 2607 O O . LEU B 1 53 ? -15.016 -4.504 -13.578 1 91.81 53 LEU B O 1
ATOM 2611 N N . ALA B 1 54 ? -15.875 -6.43 -12.969 1 92 54 ALA B N 1
ATOM 2612 C CA . ALA B 1 54 ? -16 -6.008 -11.578 1 92 54 ALA B CA 1
ATOM 2613 C C . ALA B 1 54 ? -14.633 -5.672 -10.984 1 92 54 ALA B C 1
ATOM 2615 O O . ALA B 1 54 ? -14.477 -4.656 -10.305 1 92 54 ALA B O 1
ATOM 2616 N N . VAL B 1 55 ? -13.656 -6.504 -11.281 1 93.38 55 VAL B 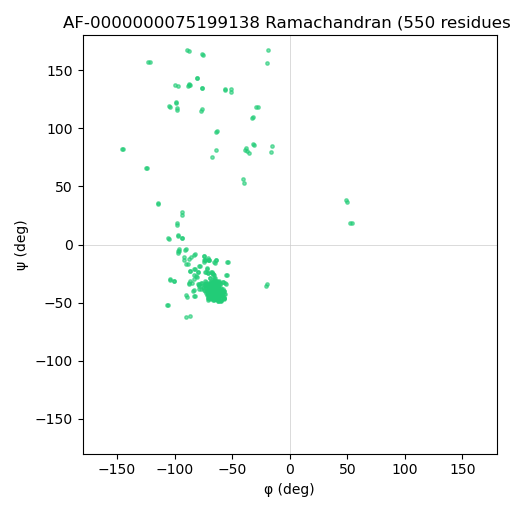N 1
ATOM 2617 C CA . VAL B 1 55 ? -12.305 -6.285 -10.758 1 93.38 55 VAL B CA 1
ATOM 2618 C C . VAL B 1 55 ? -11.727 -4.996 -11.344 1 93.38 55 VAL B C 1
ATOM 2620 O O . VAL B 1 55 ? -11.133 -4.195 -10.625 1 93.38 55 VAL B O 1
ATOM 2623 N N . ALA B 1 56 ? -11.977 -4.719 -12.602 1 94.75 56 ALA B N 1
ATOM 2624 C CA . ALA B 1 56 ? -11.477 -3.506 -13.242 1 94.75 56 ALA B CA 1
ATOM 2625 C C . ALA B 1 56 ? -12.125 -2.26 -12.641 1 94.75 56 ALA B C 1
ATOM 2627 O O . ALA B 1 56 ? -11.445 -1.282 -12.336 1 94.75 56 ALA B O 1
ATOM 2628 N N . ILE B 1 57 ? -13.383 -2.365 -12.445 1 95.06 57 ILE B N 1
ATOM 2629 C CA . ILE B 1 57 ? -14.125 -1.229 -11.914 1 95.06 57 ILE B CA 1
ATOM 2630 C C . ILE B 1 57 ? -13.695 -0.967 -10.469 1 95.06 57 ILE B C 1
ATOM 2632 O O . ILE B 1 57 ? -13.516 0.184 -10.07 1 95.06 57 ILE B O 1
ATOM 2636 N N . ILE B 1 58 ? -13.531 -1.992 -9.711 1 94.94 58 ILE B N 1
ATOM 2637 C CA . ILE B 1 58 ? -13.141 -1.86 -8.312 1 94.94 58 ILE B CA 1
ATOM 2638 C C . ILE B 1 58 ? -11.75 -1.238 -8.227 1 94.94 58 ILE B C 1
ATOM 2640 O O . ILE B 1 58 ? -11.477 -0.426 -7.336 1 94.94 58 ILE B O 1
ATOM 2644 N N . CYS B 1 59 ? -10.883 -1.559 -9.117 1 95.38 59 CYS B N 1
ATOM 2645 C CA . CYS B 1 59 ? -9.547 -0.983 -9.148 1 95.38 59 CYS B CA 1
ATOM 2646 C C . CYS B 1 59 ? -9.602 0.515 -9.422 1 95.38 59 CYS B C 1
ATOM 2648 O O . CYS B 1 59 ? -8.922 1.297 -8.75 1 95.38 59 CYS B O 1
ATOM 2650 N N . ILE B 1 60 ? -10.414 0.834 -10.32 1 95.75 60 ILE B N 1
ATOM 2651 C CA . ILE B 1 60 ? -10.547 2.24 -10.68 1 95.75 60 ILE B CA 1
ATOM 2652 C C . ILE B 1 60 ? -11.18 3.01 -9.523 1 95.75 60 ILE B C 1
ATOM 2654 O O . ILE B 1 60 ? -10.711 4.09 -9.156 1 95.75 60 ILE B O 1
ATOM 2658 N N . LEU B 1 61 ? -12.188 2.473 -8.984 1 96.5 61 LEU B N 1
ATOM 2659 C CA . LEU B 1 61 ? -12.891 3.127 -7.883 1 96.5 61 LEU B CA 1
ATOM 2660 C C . LEU B 1 61 ? -11.969 3.283 -6.676 1 96.5 61 LEU B C 1
ATOM 2662 O O . LEU B 1 61 ? -11.969 4.328 -6.02 1 96.5 61 LEU B O 1
ATOM 2666 N N . ASN B 1 62 ? -11.227 2.291 -6.406 1 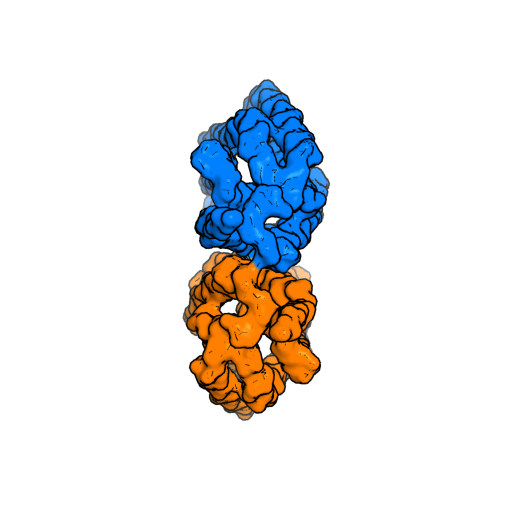96.62 62 ASN B N 1
ATOM 2667 C CA . ASN B 1 62 ? -10.32 2.369 -5.266 1 96.62 62 ASN B CA 1
ATOM 2668 C C . ASN B 1 62 ? -9.188 3.361 -5.516 1 96.62 62 ASN B C 1
ATOM 2670 O O . ASN B 1 62 ? -8.719 4.02 -4.586 1 96.62 62 ASN B O 1
ATOM 2674 N N . THR B 1 63 ? -8.75 3.432 -6.75 1 96.25 63 THR B N 1
ATOM 2675 C CA . THR B 1 63 ? -7.746 4.43 -7.102 1 96.25 63 THR B CA 1
ATOM 2676 C C . THR B 1 63 ? -8.281 5.84 -6.879 1 96.25 63 THR B C 1
ATOM 2678 O O . THR B 1 63 ? -7.602 6.688 -6.301 1 96.25 63 THR B O 1
ATOM 2681 N N . LEU B 1 64 ? -9.445 6.02 -7.316 1 96.5 64 LEU B N 1
ATOM 2682 C CA . LEU B 1 64 ? -10.094 7.312 -7.117 1 96.5 64 LEU B CA 1
ATOM 2683 C C . LEU B 1 64 ? -10.297 7.594 -5.633 1 96.5 64 LEU B C 1
ATOM 2685 O O . LEU B 1 64 ? -10.125 8.734 -5.184 1 96.5 64 LEU B O 1
ATOM 2689 N N . ASP B 1 65 ? -10.641 6.621 -4.941 1 96.81 65 ASP B N 1
ATOM 2690 C CA . ASP B 1 65 ? -10.867 6.773 -3.51 1 96.81 65 ASP B CA 1
ATOM 2691 C C . ASP B 1 65 ? -9.594 7.203 -2.789 1 96.81 65 ASP B C 1
ATOM 2693 O O . ASP B 1 65 ? -9.633 8.078 -1.918 1 96.81 65 ASP B O 1
ATOM 2697 N N . VAL B 1 66 ? -8.492 6.598 -3.146 1 95.5 66 VAL B N 1
ATOM 2698 C CA . VAL B 1 66 ? -7.215 6.941 -2.529 1 95.5 66 VAL B CA 1
ATOM 2699 C C . VAL B 1 66 ? -6.824 8.367 -2.91 1 95.5 66 VAL B C 1
ATOM 2701 O O . VAL B 1 66 ? -6.332 9.125 -2.072 1 95.5 66 VAL B O 1
ATOM 2704 N N . ALA B 1 67 ? -7.078 8.734 -4.137 1 95.06 67 ALA B N 1
ATOM 2705 C CA . ALA B 1 67 ? -6.781 10.094 -4.59 1 95.06 67 ALA B CA 1
ATOM 2706 C C . ALA B 1 67 ? -7.617 11.117 -3.832 1 95.06 67 ALA B C 1
ATOM 2708 O O . ALA B 1 67 ? -7.098 12.141 -3.377 1 95.06 67 ALA B O 1
ATOM 2709 N N . VAL B 1 68 ? -8.828 10.773 -3.729 1 95.38 68 VAL B N 1
ATOM 2710 C CA . VAL B 1 68 ? -9.75 11.688 -3.059 1 95.38 68 VAL B CA 1
ATOM 2711 C C . VAL B 1 68 ? -9.422 11.758 -1.569 1 95.38 68 VAL B C 1
ATOM 2713 O O . VAL B 1 68 ? -9.484 12.828 -0.961 1 95.38 68 VAL B O 1
ATOM 2716 N N . SER B 1 69 ? -9.141 10.633 -0.965 1 94.62 69 SER B N 1
ATOM 2717 C CA . SER B 1 69 ? -8.781 10.617 0.449 1 94.62 69 SER B CA 1
ATOM 2718 C C . SER B 1 69 ? -7.496 11.391 0.703 1 94.62 69 SER B C 1
ATOM 2720 O O . SER B 1 69 ? -7.363 12.07 1.727 1 94.62 69 SER B O 1
ATOM 2722 N N . THR B 1 70 ? -6.602 11.281 -0.239 1 92.44 70 THR B N 1
ATOM 2723 C CA . THR B 1 70 ? -5.359 12.031 -0.104 1 92.44 70 THR B CA 1
ATOM 2724 C C . THR B 1 70 ? -5.621 13.531 -0.212 1 92.44 70 THR B C 1
ATOM 2726 O O . THR B 1 70 ? -5.031 14.32 0.525 1 92.44 70 THR B O 1
ATOM 2729 N N . HIS B 1 71 ? -6.445 13.945 -1.089 1 92.12 71 HIS B N 1
ATOM 2730 C CA . HIS B 1 71 ? -6.824 15.352 -1.206 1 92.12 71 HIS B CA 1
ATOM 2731 C C . HIS B 1 71 ? -7.516 15.844 0.061 1 92.12 71 HIS B C 1
ATOM 2733 O O . HIS B 1 71 ? -7.25 16.953 0.526 1 92.12 71 HIS B O 1
ATOM 2739 N N . ALA B 1 72 ? -8.391 15.047 0.577 1 90.81 72 ALA B N 1
ATOM 2740 C CA . ALA B 1 72 ? -9.086 15.414 1.809 1 90.81 72 ALA B CA 1
ATOM 2741 C C . ALA B 1 72 ? -8.102 15.602 2.959 1 90.81 72 ALA B C 1
ATOM 2743 O O . ALA B 1 72 ? -8.242 16.531 3.758 1 90.81 72 ALA B O 1
ATOM 2744 N N . LEU B 1 73 ? -7.176 14.719 3.014 1 89 73 LEU B N 1
ATOM 2745 C CA . LEU B 1 73 ? -6.164 14.812 4.059 1 89 73 LEU B CA 1
ATOM 2746 C C . LEU B 1 73 ? -5.312 16.062 3.885 1 89 73 LEU B C 1
ATOM 2748 O O . LEU B 1 73 ? -4.949 16.719 4.867 1 89 73 LEU B O 1
ATOM 2752 N N . TYR B 1 74 ? -4.977 16.344 2.637 1 86.88 74 TYR B N 1
ATOM 2753 C CA . TYR B 1 74 ? -4.219 17.547 2.336 1 86.88 74 TYR B CA 1
ATOM 2754 C C . TYR B 1 74 ? -4.953 18.797 2.83 1 86.88 74 TYR B C 1
ATOM 2756 O O . TYR B 1 74 ? -4.352 19.672 3.457 1 86.88 74 TYR B O 1
ATOM 2764 N N . PHE B 1 75 ? -6.152 18.828 2.549 1 83.69 75 PHE B N 1
ATOM 2765 C CA . PHE B 1 75 ? -6.949 19.969 2.965 1 83.69 75 PHE B CA 1
ATOM 2766 C C . PHE B 1 75 ? -7.059 20.031 4.484 1 83.69 75 PHE B C 1
ATOM 2768 O O . PHE B 1 75 ? -6.852 21.078 5.086 1 83.69 75 PHE B O 1
ATOM 2775 N N . LEU B 1 76 ? -7.316 18.953 5.098 1 82.56 76 LEU B N 1
ATOM 2776 C CA . LEU B 1 76 ? -7.594 18.906 6.527 1 82.56 76 LEU B CA 1
ATOM 2777 C C . LEU B 1 76 ? -6.324 19.156 7.336 1 82.56 76 LEU B C 1
ATOM 277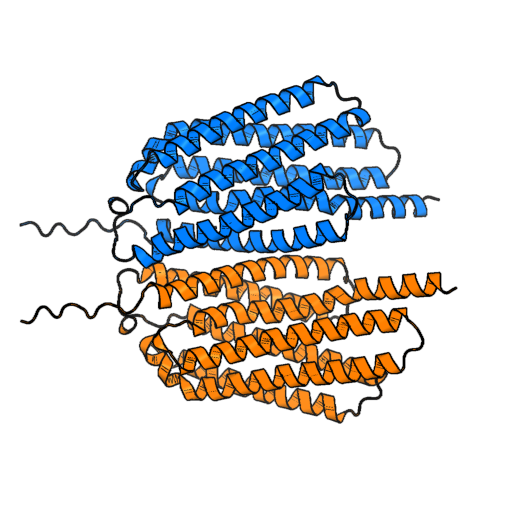9 O O . LEU B 1 76 ? -6.367 19.812 8.383 1 82.56 76 LEU B O 1
ATOM 2783 N N . LEU B 1 77 ? -5.238 18.719 6.871 1 81.19 77 LEU B N 1
ATOM 2784 C CA . LEU B 1 77 ? -4.031 18.766 7.688 1 81.19 77 LEU B CA 1
ATOM 2785 C C . LEU B 1 77 ? -3.15 19.953 7.281 1 81.19 77 LEU B C 1
ATOM 2787 O O . LEU B 1 77 ? -2.41 20.484 8.109 1 81.19 77 LEU B O 1
ATOM 2791 N N . ILE B 1 78 ? -3.191 20.312 6.035 1 78.94 78 ILE B N 1
ATOM 2792 C CA . ILE B 1 78 ? -2.232 21.312 5.566 1 78.94 78 ILE B CA 1
ATOM 2793 C C . ILE B 1 78 ? -2.939 22.641 5.355 1 78.94 78 ILE B C 1
ATOM 2795 O O . ILE B 1 78 ? -2.518 23.672 5.895 1 78.94 78 ILE B O 1
ATOM 2799 N N . GLU B 1 79 ? -3.98 22.641 4.633 1 75.75 79 GLU B N 1
ATOM 2800 C CA . GLU B 1 79 ? -4.645 23.906 4.301 1 75.75 79 GLU B CA 1
ATOM 2801 C C . GLU B 1 79 ? -5.32 24.516 5.527 1 75.75 79 GLU B C 1
ATOM 2803 O O . GLU B 1 79 ? -5.375 25.734 5.668 1 75.75 79 GLU B O 1
ATOM 2808 N N . THR B 1 80 ? -5.812 23.688 6.383 1 72.5 80 THR B N 1
ATOM 2809 C CA . THR B 1 80 ? -6.555 24.203 7.523 1 72.5 80 THR B CA 1
ATOM 2810 C C . THR B 1 80 ? -5.668 24.266 8.766 1 72.5 80 THR B C 1
ATOM 2812 O O . THR B 1 80 ? -6.168 24.281 9.891 1 72.5 80 THR B O 1
ATOM 2815 N N . ARG B 1 81 ? -4.469 24.203 8.562 1 67.19 81 ARG B N 1
ATOM 2816 C CA . ARG B 1 81 ? -3.52 24.219 9.672 1 67.19 81 ARG B CA 1
ATOM 2817 C C . ARG B 1 81 ? -3.734 25.422 10.57 1 67.19 81 ARG B C 1
ATOM 2819 O O . ARG B 1 81 ? -3.449 25.375 11.773 1 67.19 81 ARG B O 1
ATOM 2826 N N . THR B 1 82 ? -4.25 26.359 9.961 1 61.56 82 THR B N 1
ATOM 2827 C CA . THR B 1 82 ? -4.43 27.578 10.734 1 61.56 82 THR B CA 1
ATOM 2828 C C . THR B 1 82 ? -5.652 27.484 11.641 1 61.56 82 THR B C 1
ATOM 2830 O O . THR B 1 82 ? -5.773 28.219 12.609 1 61.56 82 THR B O 1
ATOM 2833 N N . PHE B 1 83 ? -6.438 26.516 11.227 1 58.47 83 PHE B N 1
ATOM 2834 C CA . PHE B 1 83 ? -7.688 26.422 11.969 1 58.47 83 PHE B CA 1
ATOM 2835 C C . PHE B 1 83 ? -7.602 25.344 13.039 1 58.47 83 PHE B C 1
ATOM 2837 O O . PHE B 1 83 ? -7.141 24.234 12.766 1 58.47 83 PHE B O 1
ATOM 2844 N N . ILE B 1 84 ? -7.719 25.719 14.219 1 58.44 84 ILE B N 1
ATOM 2845 C CA . ILE B 1 84 ? -7.555 24.781 15.312 1 58.44 84 ILE B CA 1
ATOM 2846 C C . ILE B 1 84 ? -8.883 24.094 15.609 1 58.44 84 ILE B C 1
ATOM 2848 O O . ILE B 1 84 ? -8.914 22.906 15.984 1 58.44 84 ILE B O 1
ATOM 2852 N N . ALA B 1 85 ? -10 24.844 15.367 1 63.84 85 ALA B N 1
ATOM 2853 C CA . ALA B 1 85 ? -11.258 24.281 15.852 1 63.84 85 ALA B CA 1
ATOM 2854 C C . ALA B 1 85 ? -12.031 23.609 14.727 1 63.84 85 ALA B C 1
ATOM 2856 O O . ALA B 1 85 ? -12.031 24.094 13.586 1 63.84 85 ALA B O 1
ATOM 2857 N N . LEU B 1 86 ? -12.578 22.453 15.023 1 64.75 86 LEU B N 1
ATOM 2858 C CA . LEU B 1 86 ? -13.367 21.672 14.07 1 64.75 86 LEU B CA 1
ATOM 2859 C C . LEU B 1 86 ? -14.547 22.484 13.547 1 64.75 86 LEU B C 1
ATOM 2861 O O . LEU B 1 86 ? -15.008 22.266 12.422 1 64.75 86 LEU B O 1
ATOM 2865 N N . ASP B 1 87 ? -15.031 23.312 14.367 1 66.25 87 ASP B N 1
ATOM 2866 C CA . ASP B 1 87 ? -16.203 24.109 14.016 1 66.25 87 ASP B CA 1
ATOM 2867 C C . ASP B 1 87 ? -15.891 25.047 12.852 1 66.25 87 ASP B C 1
ATOM 2869 O O . ASP B 1 87 ? -16.797 25.516 12.156 1 66.25 87 ASP B O 1
ATOM 2873 N N . GLN B 1 88 ? -14.648 25.156 12.602 1 73.75 88 GLN B N 1
ATOM 2874 C CA . GLN B 1 88 ? -14.266 26.109 11.562 1 73.75 88 GLN B CA 1
ATOM 2875 C C . GLN B 1 88 ? -13.867 25.375 10.281 1 73.75 88 GLN B C 1
ATOM 2877 O O . GLN B 1 88 ? -13.562 26.016 9.266 1 73.75 88 GLN B O 1
ATOM 2882 N N . LEU B 1 89 ? -14.062 24.109 10.43 1 77.88 89 LEU B N 1
ATOM 2883 C CA . LEU B 1 89 ? -13.641 23.344 9.258 1 77.88 89 LEU B CA 1
ATOM 2884 C C . LEU B 1 89 ? -14.828 23.016 8.367 1 77.88 89 LEU B C 1
ATOM 2886 O O . LEU B 1 89 ? -15.797 22.391 8.82 1 77.88 89 LEU B O 1
ATOM 2890 N N . ASP B 1 90 ? -14.789 23.406 7.129 1 81.44 90 ASP B N 1
ATOM 2891 C CA . ASP B 1 90 ? -15.812 23.109 6.129 1 81.44 90 ASP B CA 1
ATOM 2892 C C . ASP B 1 90 ? -15.625 21.703 5.562 1 81.44 90 ASP B C 1
ATOM 2894 O O . ASP B 1 90 ? -14.5 21.219 5.434 1 81.44 90 ASP B O 1
ATOM 2898 N N . MET B 1 91 ? -16.812 21.141 5.332 1 86.44 91 MET B N 1
ATOM 2899 C CA . MET B 1 91 ? -16.766 19.859 4.637 1 86.44 91 MET B CA 1
ATOM 2900 C C . MET B 1 91 ? -16.5 20.047 3.148 1 86.44 91 MET B C 1
ATOM 2902 O O . MET B 1 91 ? -17.297 20.672 2.441 1 86.44 91 MET B O 1
ATOM 2906 N N . ILE B 1 92 ? -15.406 19.578 2.707 1 87.19 92 ILE B N 1
ATOM 2907 C CA . ILE B 1 92 ? -14.992 19.781 1.323 1 87.19 92 ILE B CA 1
ATOM 2908 C C . ILE B 1 92 ? -15.562 18.672 0.444 1 87.19 92 ILE B C 1
ATOM 2910 O O . ILE B 1 92 ? -16.016 17.641 0.95 1 87.19 92 ILE B O 1
ATOM 2914 N N . TRP B 1 93 ? -15.523 18.828 -0.78 1 90.25 93 TRP B N 1
ATOM 2915 C CA . TRP B 1 93 ? -16.109 17.906 -1.757 1 90.25 93 TRP B CA 1
ATOM 2916 C C . TRP B 1 93 ? -15.391 16.562 -1.721 1 90.25 93 TRP B C 1
ATOM 2918 O O . TRP B 1 93 ? -16.016 15.523 -1.967 1 90.25 93 TRP B O 1
ATOM 2928 N N . SER B 1 94 ? -14.156 16.562 -1.445 1 91.88 94 SER B N 1
ATOM 2929 C CA . SER B 1 94 ? -13.398 15.312 -1.452 1 91.88 94 SER B CA 1
ATOM 2930 C C . SER B 1 94 ? -13.852 14.383 -0.333 1 91.88 94 SER B C 1
ATOM 2932 O O . SER B 1 94 ? -13.875 13.164 -0.506 1 91.88 94 SER B O 1
ATOM 2934 N N . CYS B 1 95 ? -14.227 14.922 0.765 1 90.5 95 CYS B N 1
ATOM 2935 C CA . CYS B 1 95 ? -14.742 14.109 1.86 1 90.5 95 CYS B CA 1
ATOM 2936 C C . CYS B 1 95 ? -16.094 13.492 1.497 1 90.5 95 CYS B C 1
ATOM 2938 O O . CYS B 1 95 ? -16.328 12.32 1.778 1 90.5 95 CYS B O 1
ATOM 2940 N N . LYS B 1 96 ? -16.891 14.305 0.871 1 92.19 96 LYS B N 1
ATOM 2941 C CA . LYS B 1 96 ? -18.203 13.828 0.445 1 92.19 96 LYS B CA 1
ATOM 2942 C C . LYS B 1 96 ? -18.062 12.742 -0.625 1 92.19 96 LYS B C 1
ATOM 2944 O O . LYS B 1 96 ? -18.766 11.727 -0.577 1 92.19 96 LYS B O 1
ATOM 2949 N N . LEU B 1 97 ? -17.172 12.906 -1.521 1 93.62 97 LEU B N 1
ATOM 2950 C CA . LEU B 1 97 ? -16.969 11.945 -2.602 1 93.62 97 LEU B CA 1
ATOM 2951 C C . LEU B 1 97 ? -16.391 10.641 -2.066 1 93.62 97 LEU B C 1
ATOM 2953 O O . LEU B 1 97 ? -16.703 9.562 -2.582 1 93.62 97 LEU B O 1
ATOM 2957 N N . HIS B 1 98 ? -15.539 10.742 -1.086 1 94.75 98 HIS B N 1
ATOM 2958 C CA . HIS B 1 98 ? -15 9.539 -0.47 1 94.75 98 HIS B CA 1
ATOM 2959 C C . HIS B 1 98 ? -16.109 8.633 0.05 1 94.75 98 HIS B C 1
ATOM 2961 O O . HIS B 1 98 ? -16.062 7.414 -0.126 1 94.75 98 HIS B O 1
ATOM 2967 N N . THR B 1 99 ? -17.109 9.219 0.681 1 92 99 THR B N 1
ATOM 2968 C CA . THR B 1 99 ? -18.234 8.445 1.215 1 92 99 THR B CA 1
ATOM 2969 C C . THR B 1 99 ? -19.016 7.777 0.088 1 92 99 THR B C 1
ATOM 2971 O O . THR B 1 99 ? -19.406 6.613 0.201 1 92 99 THR B O 1
ATOM 2974 N N . LEU B 1 100 ? -19.172 8.453 -0.952 1 93.44 100 LEU B N 1
ATOM 2975 C CA . LEU B 1 100 ? -19.891 7.914 -2.105 1 93.44 100 LEU B CA 1
ATOM 2976 C C . LEU B 1 100 ? -19.109 6.75 -2.721 1 93.44 100 LEU B C 1
ATOM 2978 O O . LEU B 1 100 ? -19.688 5.703 -3.016 1 93.44 100 LEU B O 1
ATOM 2982 N N . LEU B 1 101 ? -17.875 6.949 -2.922 1 95.44 101 LEU B N 1
ATOM 2983 C CA . LEU B 1 101 ? -17.047 5.902 -3.506 1 95.44 101 LEU B CA 1
ATOM 2984 C C . LEU B 1 101 ? -17.016 4.668 -2.607 1 95.44 101 LEU B C 1
ATOM 2986 O O . LEU B 1 101 ? -17.078 3.539 -3.096 1 95.44 101 LEU B O 1
ATOM 2990 N N . GLY B 1 102 ? -16.922 4.918 -1.317 1 93.62 102 GLY B N 1
ATOM 2991 C CA . GLY B 1 102 ? -16.953 3.809 -0.377 1 93.62 102 GLY B CA 1
ATOM 2992 C C . GLY B 1 102 ? -18.219 2.984 -0.466 1 93.62 102 GLY B C 1
ATOM 2993 O O . GLY B 1 102 ? -18.172 1.752 -0.431 1 93.62 102 GLY B O 1
ATOM 2994 N N . MET B 1 103 ? -19.266 3.631 -0.61 1 91.5 103 MET B N 1
ATOM 2995 C CA . MET B 1 103 ? -20.562 2.947 -0.725 1 91.5 103 MET B CA 1
ATOM 2996 C C . MET B 1 103 ? -20.641 2.17 -2.033 1 91.5 103 MET B C 1
ATOM 2998 O O . MET B 1 103 ? -21.141 1.043 -2.059 1 91.5 103 MET B O 1
ATOM 3002 N N . LEU B 1 104 ? -20.156 2.717 -3.053 1 92.75 104 LEU B N 1
ATOM 3003 C CA . LEU B 1 104 ? -20.203 2.055 -4.352 1 92.75 104 LEU B CA 1
ATOM 3004 C C . LEU B 1 104 ? -19.359 0.779 -4.332 1 92.75 104 LEU B C 1
ATOM 3006 O O . LEU B 1 104 ? -19.781 -0.257 -4.848 1 92.75 104 LEU B O 1
ATOM 3010 N N . ILE B 1 105 ? -18.219 0.887 -3.734 1 94.69 105 ILE B N 1
ATOM 3011 C CA . ILE B 1 105 ? -17.344 -0.273 -3.645 1 94.69 105 ILE B CA 1
ATOM 3012 C C . ILE B 1 105 ? -18.016 -1.363 -2.809 1 94.69 105 ILE B C 1
ATOM 3014 O O . ILE B 1 105 ? -18.016 -2.535 -3.193 1 94.69 105 ILE B O 1
ATOM 3018 N N . LYS B 1 106 ? -18.531 -0.963 -1.722 1 91.31 106 LYS B N 1
ATOM 3019 C CA . LYS B 1 106 ? -19.203 -1.914 -0.84 1 91.31 106 LYS B CA 1
ATOM 3020 C C . LYS B 1 106 ? -20.344 -2.635 -1.567 1 91.31 106 LYS B C 1
ATOM 3022 O O . LYS B 1 106 ? -20.438 -3.863 -1.521 1 91.31 106 LYS B O 1
ATOM 3027 N N . VAL B 1 107 ? -21.141 -1.927 -2.27 1 88 107 VAL B N 1
ATOM 3028 C CA . VAL B 1 107 ? -22.281 -2.5 -2.969 1 88 107 VAL B CA 1
ATOM 3029 C C . VAL B 1 107 ? -21.797 -3.43 -4.078 1 88 107 VAL B C 1
ATOM 3031 O O . VAL B 1 107 ? -22.375 -4.5 -4.293 1 88 107 VAL B O 1
ATOM 3034 N N . MET B 1 108 ? -20.812 -3.059 -4.703 1 89.31 108 MET B N 1
ATOM 3035 C CA . MET B 1 108 ? -20.281 -3.877 -5.789 1 89.31 108 MET B CA 1
ATOM 3036 C C . MET B 1 108 ? -19.75 -5.203 -5.262 1 89.31 108 MET B C 1
ATOM 3038 O O . MET B 1 108 ? -20 -6.258 -5.844 1 89.31 108 MET B O 1
ATOM 3042 N N . VAL B 1 109 ? -19.031 -5.133 -4.215 1 88.81 109 VAL B N 1
ATOM 3043 C CA . VAL B 1 109 ? -18.469 -6.348 -3.639 1 88.81 109 VAL B CA 1
ATOM 3044 C C . VAL B 1 109 ? -19.594 -7.258 -3.148 1 88.81 109 VAL B C 1
ATOM 3046 O O . VAL B 1 109 ? -19.578 -8.469 -3.391 1 88.81 109 VAL B O 1
ATOM 3049 N N . GLN B 1 110 ? -20.594 -6.672 -2.516 1 86 110 GLN B N 1
ATOM 3050 C CA . GLN B 1 110 ? -21.734 -7.457 -2.039 1 86 110 GLN B CA 1
ATOM 3051 C C . GLN B 1 110 ? -22.484 -8.086 -3.203 1 86 110 GLN B C 1
ATOM 3053 O O . GLN B 1 110 ? -22.922 -9.234 -3.111 1 86 110 GLN B O 1
ATOM 3058 N N . ALA B 1 111 ? -22.578 -7.352 -4.238 1 83.69 111 ALA B N 1
ATOM 3059 C CA . ALA B 1 111 ? -23.25 -7.863 -5.43 1 83.69 111 ALA B CA 1
ATOM 3060 C C . ALA B 1 111 ? -22.469 -9.031 -6.035 1 83.69 111 ALA B C 1
ATOM 3062 O O . ALA B 1 111 ? -23.062 -10.008 -6.496 1 83.69 111 ALA B O 1
ATOM 3063 N N . MET B 1 112 ? -21.219 -8.969 -6.027 1 84.56 112 MET B N 1
ATOM 3064 C CA . MET B 1 112 ? -20.391 -10.039 -6.574 1 84.56 112 MET B CA 1
ATOM 3065 C C . MET B 1 112 ? -20.5 -11.305 -5.734 1 84.56 112 MET B C 1
ATOM 3067 O O . MET B 1 112 ? -20.531 -12.414 -6.273 1 84.56 112 MET B O 1
ATOM 3071 N N . TYR B 1 113 ? -20.578 -11.078 -4.492 1 81 113 TYR B N 1
ATOM 3072 C CA . TYR B 1 113 ? -20.75 -12.242 -3.627 1 81 113 TYR B CA 1
ATOM 3073 C C . TYR B 1 113 ? -22.109 -12.891 -3.854 1 81 113 TYR B C 1
ATOM 3075 O O . TYR B 1 113 ? -22.234 -14.125 -3.857 1 81 113 TYR B O 1
ATOM 3083 N N . ALA B 1 114 ? -23.094 -12.125 -4.066 1 78.12 114 ALA B N 1
ATOM 3084 C CA . ALA B 1 114 ? -24.422 -12.641 -4.352 1 78.12 114 ALA B CA 1
ATOM 3085 C C . ALA B 1 114 ? -24.453 -13.375 -5.691 1 78.12 114 ALA B C 1
ATOM 3087 O O . ALA B 1 114 ? -25.109 -14.414 -5.828 1 78.12 114 ALA B O 1
ATOM 3088 N N . LEU B 1 115 ? -23.766 -12.828 -6.641 1 77 115 LEU B N 1
ATOM 3089 C CA . LEU B 1 115 ? -23.703 -13.461 -7.953 1 77 115 LEU B CA 1
ATOM 3090 C C . LEU B 1 115 ? -23 -14.812 -7.867 1 77 115 LEU B C 1
ATOM 3092 O O . LEU B 1 115 ? -23.391 -15.758 -8.555 1 77 115 LEU B O 1
ATOM 3096 N N . ARG B 1 116 ? -22.031 -14.852 -7.113 1 73.81 116 ARG B N 1
ATOM 3097 C CA . ARG B 1 116 ? -21.312 -16.109 -6.93 1 73.81 116 ARG B CA 1
ATOM 3098 C C . ARG B 1 116 ? -22.234 -17.172 -6.328 1 73.81 116 ARG B C 1
ATOM 3100 O O . ARG B 1 116 ? -22.188 -18.344 -6.727 1 73.81 116 ARG B O 1
ATOM 3107 N N . LEU B 1 117 ? -23.016 -16.797 -5.465 1 74.12 117 LEU B N 1
ATOM 3108 C CA . LEU B 1 117 ? -23.969 -17.719 -4.836 1 74.12 117 LEU B CA 1
ATOM 3109 C C . LEU B 1 117 ? -25.031 -18.172 -5.832 1 74.12 117 LEU B C 1
ATOM 3111 O O . LEU B 1 117 ? -25.453 -19.328 -5.805 1 74.12 117 LEU B O 1
ATOM 3115 N N . TRP B 1 118 ? -25.406 -17.234 -6.641 1 72.75 118 TRP B N 1
ATOM 3116 C CA . TRP B 1 118 ? -26.375 -17.562 -7.668 1 72.75 118 TRP B CA 1
ATOM 3117 C C . TRP B 1 118 ? -25.812 -18.594 -8.648 1 72.75 118 TRP B C 1
ATOM 3119 O O . TRP B 1 118 ? -26.516 -19.531 -9.047 1 72.75 118 TRP B O 1
ATOM 3129 N N . LYS B 1 119 ? -24.594 -18.516 -8.914 1 72.12 119 LYS B N 1
ATOM 3130 C CA . LYS B 1 119 ? -23.969 -19.422 -9.883 1 72.12 119 LYS B CA 1
ATOM 3131 C C . LYS B 1 119 ? -23.766 -20.812 -9.281 1 72.12 119 LYS B C 1
ATOM 3133 O O . LYS B 1 119 ? -23.938 -21.812 -9.969 1 72.12 119 LYS B O 1
ATOM 3138 N N . VAL B 1 120 ? -23.453 -20.828 -8.086 1 69.62 120 VAL B N 1
ATOM 3139 C CA . VAL B 1 120 ? -23.125 -22.094 -7.449 1 69.62 120 VAL B CA 1
ATOM 3140 C C . VAL B 1 120 ? -24.422 -22.797 -7.02 1 69.62 120 VAL B C 1
ATOM 3142 O O . VAL B 1 120 ? -24.422 -24 -6.734 1 69.62 120 VAL B O 1
ATOM 3145 N N . ARG B 1 121 ? -25.5 -22.047 -7.137 1 70.38 121 ARG B N 1
ATOM 3146 C CA . ARG B 1 121 ? -26.781 -22.594 -6.668 1 70.38 121 ARG B CA 1
ATOM 3147 C C . ARG B 1 121 ? -27.156 -23.844 -7.445 1 70.38 121 ARG B C 1
ATOM 3149 O O . ARG B 1 121 ? -27.688 -24.797 -6.871 1 70.38 121 ARG B O 1
ATOM 3156 N N . GLN B 1 122 ? -26.891 -23.719 -8.672 1 65.06 122 GLN B N 1
ATOM 3157 C CA . GLN B 1 122 ? -27.266 -24.844 -9.516 1 65.06 122 GLN B CA 1
ATOM 3158 C C . GLN B 1 122 ? -26.531 -26.109 -9.102 1 65.06 122 GLN B C 1
ATOM 3160 O O . GLN B 1 122 ? -27.125 -27.203 -9.086 1 65.06 122 GLN B O 1
ATOM 3165 N N . TYR B 1 123 ? -25.406 -25.828 -8.688 1 61.25 123 TYR B N 1
ATOM 3166 C CA . TYR B 1 123 ? -24.594 -26.984 -8.328 1 61.25 123 TYR B CA 1
ATOM 3167 C C . TYR B 1 123 ? -24.953 -27.484 -6.938 1 61.25 123 TYR B C 1
ATOM 3169 O O . TYR B 1 123 ? -24.875 -28.688 -6.668 1 61.25 123 TYR B O 1
ATOM 3177 N N . LEU B 1 124 ? -25.406 -26.609 -6.176 1 61.53 124 LEU B N 1
ATOM 3178 C CA . LEU B 1 124 ? -25.625 -26.938 -4.773 1 61.53 124 LEU B CA 1
ATOM 3179 C C . LEU B 1 124 ? -27.094 -27.312 -4.527 1 61.53 124 LEU B C 1
ATOM 3181 O O . LEU B 1 124 ? -27.484 -27.594 -3.395 1 61.53 124 LEU B O 1
ATOM 3185 N N . HIS B 1 125 ? -27.859 -27.422 -5.543 1 62.47 125 HIS B N 1
ATOM 3186 C CA . HIS B 1 125 ? -29.281 -27.703 -5.434 1 62.47 125 HIS B CA 1
ATOM 3187 C C . HIS B 1 125 ? -29.953 -26.781 -4.43 1 62.47 125 HIS B C 1
ATOM 3189 O O . HIS B 1 125 ? -30.734 -27.234 -3.592 1 62.47 125 HIS B O 1
ATOM 3195 N N . LEU B 1 126 ? -29.516 -25.516 -4.414 1 61.56 126 LEU B N 1
ATOM 3196 C CA . LEU B 1 126 ? -30.062 -24.5 -3.527 1 61.56 126 LEU B CA 1
ATOM 3197 C C . LEU B 1 126 ? -31.422 -24.016 -4.043 1 61.56 126 LEU B C 1
ATOM 3199 O O . LEU B 1 126 ? -31.625 -23.906 -5.254 1 61.56 126 LEU B O 1
ATOM 3203 N N . SER B 1 127 ? -32.312 -23.953 -3.023 1 68.75 127 SER B N 1
ATOM 3204 C CA . SER B 1 127 ? -33.562 -23.297 -3.385 1 68.75 127 SER B CA 1
ATOM 3205 C C . SER B 1 127 ? -33.344 -21.891 -3.92 1 68.75 127 SER B C 1
ATOM 3207 O O . SER B 1 127 ? -32.375 -21.219 -3.496 1 68.75 127 SER B O 1
ATOM 3209 N N . ARG B 1 128 ? -33.906 -21.5 -4.961 1 73.5 128 ARG B N 1
ATOM 3210 C CA . ARG B 1 128 ? -33.812 -20.188 -5.598 1 73.5 128 ARG B CA 1
ATOM 3211 C C . ARG B 1 128 ? -34.156 -19.078 -4.613 1 73.5 128 ARG B C 1
ATOM 3213 O O . ARG B 1 128 ? -33.812 -17.922 -4.82 1 73.5 128 ARG B O 1
ATOM 3220 N N . VAL B 1 129 ? -34.75 -19.391 -3.506 1 77.25 129 VAL B N 1
ATOM 3221 C CA . VAL B 1 129 ? -35.281 -18.406 -2.57 1 77.25 129 VAL B CA 1
ATOM 3222 C C . VAL B 1 129 ? -34.125 -17.719 -1.827 1 77.25 129 VAL B C 1
ATOM 3224 O O . VAL B 1 129 ? -34.188 -16.5 -1.582 1 77.25 129 VAL B O 1
ATOM 3227 N N . ILE B 1 130 ? -33.125 -18.391 -1.567 1 76.81 130 ILE B N 1
ATOM 3228 C CA . ILE B 1 130 ? -32.062 -17.859 -0.733 1 76.81 130 ILE B CA 1
ATOM 3229 C C . ILE B 1 130 ? -31.297 -16.781 -1.495 1 76.81 130 ILE B C 1
ATOM 3231 O O . ILE B 1 130 ? -31.109 -15.664 -0.997 1 76.81 130 ILE B O 1
ATOM 3235 N N . PRO B 1 131 ? -30.953 -17.062 -2.74 1 75.44 131 PRO B N 1
ATOM 3236 C CA . PRO B 1 131 ? -30.266 -16 -3.475 1 75.44 131 PRO B CA 1
ATOM 3237 C C . PRO B 1 131 ? -31.156 -14.766 -3.688 1 75.44 131 PRO B C 1
ATOM 3239 O O . PRO B 1 131 ? -30.656 -13.641 -3.668 1 75.44 131 PRO B O 1
ATOM 3242 N N . TRP B 1 132 ? -32.438 -15.016 -3.811 1 79.56 132 TRP B N 1
ATOM 3243 C CA . TRP B 1 132 ? -33.344 -13.898 -3.986 1 79.56 132 TRP B CA 1
ATOM 3244 C C . TRP B 1 132 ? -33.469 -13.078 -2.707 1 79.56 132 TRP B C 1
ATOM 3246 O O . TRP B 1 132 ? -33.531 -11.852 -2.758 1 79.56 132 TRP B O 1
ATOM 3256 N N . PHE B 1 133 ? -33.5 -13.703 -1.609 1 81.62 133 PHE B N 1
ATOM 3257 C CA . PHE B 1 133 ? -33.531 -13.023 -0.321 1 81.62 133 PHE B CA 1
ATOM 3258 C C . PHE B 1 133 ? -32.281 -12.188 -0.109 1 81.62 133 PHE B C 1
ATOM 3260 O O . PHE B 1 133 ? -32.375 -11.031 0.315 1 81.62 133 PHE B O 1
ATOM 3267 N N . LEU B 1 134 ? -31.203 -12.68 -0.455 1 80 134 LEU B N 1
ATOM 3268 C CA . LEU B 1 134 ? -29.938 -11.969 -0.293 1 80 134 LEU B CA 1
ATOM 3269 C C . LEU B 1 134 ? -29.859 -10.781 -1.243 1 80 134 LEU B C 1
ATOM 3271 O O . LEU B 1 134 ? -29.328 -9.727 -0.878 1 80 134 LEU B O 1
ATOM 3275 N N . ALA B 1 135 ? -30.406 -10.945 -2.379 1 79.56 135 ALA B N 1
ATOM 3276 C CA . ALA B 1 135 ? -30.453 -9.844 -3.34 1 79.56 135 ALA B CA 1
ATOM 3277 C C . ALA B 1 135 ? -31.312 -8.703 -2.816 1 79.56 135 ALA B C 1
ATOM 3279 O O . ALA B 1 135 ? -30.953 -7.527 -2.953 1 79.56 135 ALA B O 1
ATOM 3280 N N . LEU B 1 136 ? -32.375 -9.086 -2.203 1 83.19 136 LEU B N 1
ATOM 3281 C CA . LEU B 1 136 ? -33.281 -8.078 -1.666 1 83.19 136 LEU B CA 1
ATOM 3282 C C . LEU B 1 136 ? -32.625 -7.289 -0.54 1 83.19 136 LEU B C 1
ATOM 3284 O O . LEU B 1 136 ? -32.75 -6.062 -0.487 1 83.19 136 LEU B O 1
ATOM 3288 N N . ILE B 1 137 ? -31.984 -7.93 0.311 1 82.81 137 ILE B N 1
ATOM 3289 C CA . ILE B 1 137 ? -31.328 -7.27 1.429 1 82.81 137 ILE B CA 1
ATOM 3290 C C . ILE B 1 137 ? -30.219 -6.363 0.905 1 82.81 137 ILE B C 1
ATOM 3292 O O . ILE B 1 137 ? -29.969 -5.289 1.453 1 82.81 137 ILE B O 1
ATOM 3296 N N . THR B 1 138 ? -29.578 -6.758 -0.101 1 83.44 138 THR B N 1
ATOM 3297 C CA . THR B 1 138 ? -28.531 -5.949 -0.708 1 83.44 138 THR B CA 1
ATOM 3298 C C . THR B 1 138 ? -29.109 -4.676 -1.32 1 83.44 138 THR B C 1
ATOM 3300 O O . THR B 1 138 ? -28.516 -3.602 -1.205 1 83.44 138 THR B O 1
ATOM 3303 N N . VAL B 1 139 ? -30.234 -4.793 -1.888 1 86.12 139 VAL B N 1
ATOM 3304 C CA . VAL B 1 139 ? -30.906 -3.629 -2.467 1 86.12 139 VAL B CA 1
ATOM 3305 C C . VAL B 1 139 ? -31.297 -2.658 -1.359 1 86.12 139 VAL B C 1
ATOM 3307 O O . VAL B 1 139 ? -31.156 -1.442 -1.509 1 86.12 139 VAL B O 1
ATOM 3310 N N . CYS B 1 140 ? -31.812 -3.186 -0.313 1 86.75 140 CYS B N 1
ATOM 3311 C CA . CYS B 1 140 ? -32.156 -2.352 0.834 1 86.75 140 CYS B CA 1
ATOM 3312 C C . CYS B 1 140 ? -30.906 -1.629 1.365 1 86.75 140 CYS B C 1
ATOM 3314 O O . CYS B 1 140 ? -30.984 -0.46 1.747 1 86.75 140 CYS B O 1
ATOM 3316 N N . ASN B 1 141 ? -29.859 -2.309 1.361 1 89.19 141 ASN B N 1
ATOM 3317 C CA . ASN B 1 141 ? -28.609 -1.703 1.811 1 89.19 141 ASN B CA 1
ATOM 3318 C C . ASN B 1 141 ? -28.172 -0.577 0.88 1 89.19 141 ASN B C 1
ATOM 3320 O O . ASN B 1 141 ? -27.609 0.419 1.331 1 89.19 141 ASN B O 1
ATOM 3324 N N . VAL B 1 142 ? -28.438 -0.692 -0.365 1 89.75 142 VAL B N 1
ATOM 3325 C CA . VAL B 1 142 ? -28.125 0.364 -1.322 1 89.75 142 VAL B CA 1
ATOM 3326 C C . VAL B 1 142 ? -28.953 1.604 -1.013 1 89.75 142 VAL B C 1
ATOM 3328 O O . VAL B 1 142 ? -28.453 2.729 -1.049 1 89.75 142 VAL B O 1
ATOM 3331 N N . GLY B 1 143 ? -30.188 1.39 -0.694 1 90.44 143 GLY B N 1
ATOM 3332 C CA . GLY B 1 143 ? -31.062 2.498 -0.312 1 90.44 143 GLY B CA 1
ATOM 3333 C C . GLY B 1 143 ? -30.578 3.227 0.93 1 90.44 143 GLY B C 1
ATOM 3334 O O . GLY B 1 143 ? -30.562 4.457 0.966 1 90.44 143 GLY B O 1
ATOM 3335 N N . ALA B 1 144 ? -30.188 2.467 1.912 1 91.38 144 ALA B N 1
ATOM 3336 C CA . ALA B 1 144 ? -29.656 3.057 3.135 1 91.38 144 ALA B CA 1
ATOM 3337 C C . ALA B 1 144 ? -28.344 3.799 2.855 1 91.38 144 ALA B C 1
ATOM 3339 O O . ALA B 1 144 ? -28.078 4.84 3.457 1 91.38 144 ALA B O 1
ATOM 3340 N N . GLY B 1 145 ? -27.578 3.238 1.975 1 91.12 145 GLY B N 1
ATOM 3341 C CA . GLY B 1 145 ? -26.359 3.908 1.58 1 91.12 145 GLY B CA 1
ATOM 3342 C C . GLY B 1 145 ? -26.594 5.25 0.913 1 91.12 145 GLY B C 1
ATOM 3343 O O . GLY B 1 145 ? -25.891 6.223 1.199 1 91.12 145 GLY B O 1
ATOM 3344 N N . ILE B 1 146 ? -27.531 5.262 0.093 1 91.38 146 ILE B N 1
ATOM 3345 C CA . ILE B 1 146 ? -27.891 6.508 -0.57 1 91.38 146 ILE B CA 1
ATOM 3346 C C . ILE B 1 146 ? -28.359 7.527 0.467 1 91.38 146 ILE B C 1
ATOM 3348 O O . ILE B 1 146 ? -28.031 8.711 0.372 1 91.38 146 ILE B O 1
ATOM 3352 N N . TYR B 1 147 ? -29.062 7.051 1.425 1 91.94 147 TYR B N 1
ATOM 3353 C CA . TYR B 1 147 ? -29.531 7.898 2.52 1 91.94 147 TYR B CA 1
ATOM 3354 C C . TYR B 1 147 ? -28.344 8.508 3.268 1 91.94 147 TYR B C 1
ATOM 3356 O O . TYR B 1 147 ? -28.359 9.695 3.602 1 91.94 147 TYR B O 1
ATOM 3364 N N . LEU B 1 148 ? -27.359 7.812 3.471 1 91.88 148 LEU B N 1
ATOM 3365 C CA . LEU B 1 148 ? -26.156 8.297 4.152 1 91.88 148 LEU B CA 1
ATOM 3366 C C . LEU B 1 148 ? -25.422 9.32 3.295 1 91.88 148 LEU B C 1
ATOM 3368 O O . LEU B 1 148 ? -24.984 10.352 3.799 1 91.88 148 LEU B O 1
ATOM 3372 N N . VAL B 1 149 ? -25.312 9.016 2.01 1 91.75 149 VAL B N 1
ATOM 3373 C CA . VAL B 1 149 ? -24.625 9.93 1.104 1 91.75 149 VAL B CA 1
ATOM 3374 C C . VAL B 1 149 ? -25.375 11.266 1.057 1 91.75 149 VAL B C 1
ATOM 3376 O O . VAL B 1 149 ? -24.75 12.328 1.092 1 91.75 149 VAL B O 1
ATOM 3379 N N . TYR B 1 150 ? -26.641 11.18 1.042 1 91.44 150 TYR B N 1
ATOM 3380 C CA . TYR B 1 150 ? -27.453 12.391 1.066 1 91.44 150 TYR B CA 1
ATOM 3381 C C . TYR B 1 150 ? -27.203 13.18 2.35 1 91.44 150 TYR B C 1
ATOM 3383 O O . TYR B 1 150 ? -27.125 14.414 2.324 1 91.44 150 TYR B O 1
ATOM 3391 N N . GLY B 1 151 ? -27.109 12.547 3.428 1 91.69 151 GLY B N 1
ATOM 3392 C CA . GLY B 1 151 ? -26.828 13.195 4.699 1 91.69 151 GLY B CA 1
ATOM 3393 C C . GLY B 1 151 ? -25.484 13.914 4.711 1 91.69 151 GLY B C 1
ATOM 3394 O O . GLY B 1 151 ? -25.406 15.055 5.164 1 91.69 151 GLY B O 1
ATOM 3395 N N . PHE B 1 152 ? -24.516 13.32 4.18 1 89.94 152 PHE B N 1
ATOM 3396 C CA . PHE B 1 152 ? -23.203 13.922 4.148 1 89.94 152 PHE B CA 1
ATOM 3397 C C . PHE B 1 152 ? -23.172 15.125 3.219 1 89.94 152 PHE B C 1
ATOM 3399 O O . PHE B 1 152 ? -22.469 16.109 3.484 1 89.94 152 PHE B O 1
ATOM 3406 N N . TYR B 1 153 ? -23.875 15.062 2.18 1 91.06 153 TYR B N 1
ATOM 3407 C CA . TYR B 1 153 ? -23.891 16.172 1.235 1 91.06 153 TYR B CA 1
ATOM 3408 C C . TYR B 1 153 ? -24.719 17.344 1.781 1 91.06 153 TYR B C 1
ATOM 3410 O O . TYR B 1 153 ? -24.562 18.469 1.334 1 91.06 153 TYR B O 1
ATOM 3418 N N . SER B 1 154 ? -25.5 17.125 2.822 1 89.94 154 SER B N 1
ATOM 3419 C CA . SER B 1 154 ? -26.312 18.188 3.43 1 89.94 154 SER B CA 1
ATOM 3420 C C . SER B 1 154 ? -25.547 18.906 4.531 1 89.94 154 SER B C 1
ATOM 3422 O O . SER B 1 154 ? -25.938 20 4.941 1 89.94 154 SER B O 1
ATOM 3424 N N . VAL B 1 155 ? -24.484 18.266 4.969 1 88.44 155 VAL B N 1
ATOM 3425 C CA . VAL B 1 155 ? -23.703 18.859 6.047 1 88.44 155 VAL B CA 1
ATOM 3426 C C . VAL B 1 155 ? -22.656 19.797 5.461 1 88.44 155 VAL B C 1
ATOM 3428 O O . VAL B 1 155 ? -21.984 19.453 4.484 1 88.44 155 VAL B O 1
ATOM 3431 N N . SER B 1 156 ? -22.469 20.969 6.07 1 85.94 156 SER B N 1
ATOM 3432 C CA . SER B 1 156 ? -21.531 21.969 5.547 1 85.94 156 SER B CA 1
ATOM 3433 C C . SER B 1 156 ? -20.25 22 6.367 1 85.94 156 SER B C 1
ATOM 3435 O O . SER B 1 156 ? -19.172 22.297 5.84 1 85.94 156 SER B O 1
ATOM 3437 N N . ASN B 1 157 ? -20.422 21.656 7.699 1 85.69 157 ASN B N 1
ATOM 3438 C CA . ASN B 1 157 ? -19.25 21.719 8.578 1 85.69 157 ASN B CA 1
ATOM 3439 C C . ASN B 1 157 ? -18.984 20.375 9.242 1 85.69 157 ASN B C 1
ATOM 3441 O O . ASN B 1 157 ? -19.875 19.547 9.367 1 85.69 157 ASN B O 1
ATOM 3445 N N . PHE B 1 158 ? -17.766 20.219 9.625 1 83.31 158 PHE B N 1
ATOM 3446 C CA . PHE B 1 158 ? -17.375 19 10.312 1 83.31 158 PHE B CA 1
ATOM 3447 C C . PHE B 1 158 ? -18.062 18.891 11.664 1 83.31 158 PHE B C 1
ATOM 3449 O O . PHE B 1 158 ? -18.312 17.797 12.164 1 83.31 158 PHE B O 1
ATOM 3456 N N . SER B 1 159 ? -18.422 19.984 12.234 1 81.5 159 SER B N 1
ATOM 3457 C CA . SER B 1 159 ? -19.094 20 13.539 1 81.5 159 SER B CA 1
ATOM 3458 C C . SER B 1 159 ? -20.516 19.453 13.445 1 81.5 159 SER B C 1
ATOM 3460 O O . SER B 1 159 ? -21.109 19.078 14.453 1 81.5 159 SER B O 1
ATOM 3462 N N . ASP B 1 160 ? -21.062 19.297 12.211 1 85.88 160 ASP B N 1
ATOM 3463 C CA . ASP B 1 160 ? -22.422 18.828 12.008 1 85.88 160 ASP B CA 1
ATOM 3464 C C . ASP B 1 160 ? -22.469 17.312 11.812 1 85.88 160 ASP B C 1
ATOM 3466 O O . ASP B 1 160 ? -23.547 16.734 11.656 1 85.88 160 ASP B O 1
ATOM 3470 N N . ILE B 1 161 ? -21.406 16.703 11.953 1 86.06 161 ILE B N 1
ATOM 3471 C CA . ILE B 1 161 ? -21.312 15.273 11.688 1 86.06 161 ILE B CA 1
ATOM 3472 C C . ILE B 1 161 ? -22.172 14.492 12.68 1 86.06 161 ILE B C 1
ATOM 3474 O O . ILE B 1 161 ? -22.844 13.539 12.305 1 86.06 161 ILE B O 1
ATOM 3478 N N . PRO B 1 162 ? -22.219 14.938 13.93 1 86.69 162 PRO B N 1
ATOM 3479 C CA . PRO B 1 162 ? -23.031 14.18 14.883 1 86.69 162 PRO B CA 1
ATOM 3480 C C . PRO B 1 162 ? -24.531 14.219 14.547 1 86.69 162 PRO B C 1
ATOM 3482 O O . PRO B 1 162 ? -25.281 13.359 15 1 86.69 162 PRO B O 1
ATOM 3485 N N . THR B 1 163 ? -24.953 15.078 13.719 1 89.06 163 THR B N 1
ATOM 3486 C CA . THR B 1 163 ? -26.359 15.164 13.328 1 89.06 163 THR B CA 1
ATOM 3487 C C . THR B 1 163 ? -26.734 14.023 12.383 1 89.06 163 THR B C 1
ATOM 3489 O O . THR B 1 163 ? -27.906 13.75 12.156 1 89.06 163 THR B O 1
ATOM 3492 N N . LEU B 1 164 ? -25.75 13.289 11.906 1 91.56 164 LEU B N 1
ATOM 3493 C CA . LEU B 1 164 ? -25.969 12.203 10.961 1 91.56 164 LEU B CA 1
ATOM 3494 C C . LEU B 1 164 ? -26.125 10.875 11.695 1 91.56 164 LEU B C 1
ATOM 3496 O O . LEU B 1 164 ? -25.859 9.812 11.125 1 91.56 164 LEU B O 1
ATOM 3500 N N . LYS B 1 165 ? -26.531 10.914 12.852 1 91.88 165 LYS B N 1
ATOM 3501 C CA . LYS B 1 165 ? -26.672 9.711 13.672 1 91.88 165 LYS B CA 1
ATOM 3502 C C . LYS B 1 165 ? -27.703 8.758 13.086 1 91.88 165 LYS B C 1
ATOM 3504 O O . LYS B 1 165 ? -27.469 7.551 13 1 91.88 165 LYS B O 1
ATOM 3509 N N . ASN B 1 166 ? -28.781 9.258 12.672 1 91.25 166 ASN B N 1
ATOM 3510 C CA . ASN B 1 166 ? -29.844 8.422 12.117 1 91.25 166 ASN B CA 1
ATOM 3511 C C . ASN B 1 166 ? -29.406 7.762 10.812 1 91.25 166 ASN B C 1
ATOM 3513 O O . ASN B 1 166 ? -29.703 6.594 10.57 1 91.25 166 ASN B O 1
ATOM 3517 N N . GLU B 1 167 ? -28.719 8.469 9.992 1 92.25 167 GLU B N 1
ATOM 3518 C CA . GLU B 1 167 ? -28.219 7.914 8.734 1 92.25 167 GLU B CA 1
ATOM 3519 C C . GLU B 1 167 ? -27.219 6.797 8.992 1 92.25 167 GLU B C 1
ATOM 3521 O O . GLU B 1 167 ? -27.25 5.758 8.336 1 92.25 167 GLU B O 1
ATOM 3526 N N . MET B 1 168 ? -26.391 7.027 9.961 1 91.88 168 MET B N 1
ATOM 3527 C CA . MET B 1 168 ? -25.391 6.027 10.305 1 91.88 168 MET B CA 1
ATOM 3528 C C . MET B 1 168 ? -26.031 4.773 10.875 1 91.88 168 MET B C 1
ATOM 3530 O O . MET B 1 168 ? -25.641 3.656 10.547 1 91.88 168 MET B O 1
ATOM 3534 N N . LEU B 1 169 ? -27.031 4.969 11.641 1 92.19 169 LEU B N 1
ATOM 3535 C CA . LEU B 1 169 ? -27.719 3.844 12.273 1 92.19 169 LEU B CA 1
ATOM 3536 C C . LEU B 1 169 ? -28.516 3.059 11.242 1 92.19 169 LEU B C 1
ATOM 3538 O O . LEU B 1 169 ? -28.797 1.872 11.438 1 92.19 169 LEU B O 1
ATOM 3542 N N . ALA B 1 170 ? -28.812 3.621 10.219 1 90.69 170 ALA B N 1
ATOM 3543 C CA . ALA B 1 170 ? -29.562 2.943 9.164 1 90.69 170 ALA B CA 1
ATOM 3544 C C . ALA B 1 170 ? -28.641 2.117 8.281 1 90.69 170 ALA B C 1
ATOM 3546 O O . ALA B 1 170 ? -28.953 0.975 7.934 1 90.69 170 ALA B O 1
ATOM 3547 N N . VAL B 1 171 ? -27.5 2.615 7.992 1 91.5 171 VAL B N 1
ATOM 3548 C CA . VAL B 1 171 ? -26.656 2.033 6.957 1 91.5 171 VAL B CA 1
ATOM 3549 C C . VAL B 1 171 ? -25.734 0.984 7.574 1 91.5 171 VAL B C 1
ATOM 3551 O O . VAL B 1 171 ? -25.594 -0.115 7.035 1 91.5 171 VAL B O 1
ATOM 3554 N N . VAL B 1 172 ? -25.125 1.245 8.734 1 91.12 172 VAL B N 1
ATOM 3555 C CA . VAL B 1 172 ? -24.047 0.412 9.25 1 91.12 172 VAL B CA 1
ATOM 3556 C C . VAL B 1 172 ? -24.609 -0.934 9.703 1 91.12 172 VAL B C 1
ATOM 3558 O O . VAL B 1 172 ? -24.109 -1.988 9.289 1 91.12 172 VAL B O 1
ATOM 3561 N N . PRO B 1 173 ? -25.688 -0.962 10.469 1 88.56 173 PRO B N 1
ATOM 3562 C CA . PRO B 1 173 ? -26.203 -2.273 10.852 1 88.56 173 PRO B CA 1
ATOM 3563 C C . PRO B 1 173 ? -26.75 -3.064 9.656 1 88.56 173 PRO B C 1
ATOM 3565 O O . PRO B 1 173 ? -26.594 -4.289 9.609 1 88.56 173 PRO B O 1
ATOM 3568 N N . THR B 1 174 ? -27.375 -2.43 8.758 1 89.06 174 THR B N 1
ATOM 3569 C CA . THR B 1 174 ? -27.875 -3.115 7.574 1 89.06 174 THR B CA 1
ATOM 3570 C C . THR B 1 174 ? -26.734 -3.693 6.75 1 89.06 174 THR B C 1
ATOM 3572 O O . THR B 1 174 ? -26.812 -4.828 6.273 1 89.06 174 THR B O 1
ATOM 3575 N N . SER B 1 175 ? -25.719 -2.959 6.574 1 90.69 175 SER B N 1
ATOM 3576 C CA . SER B 1 175 ? -24.562 -3.443 5.836 1 90.69 175 SER B CA 1
ATOM 3577 C C . SER B 1 175 ? -23.906 -4.617 6.555 1 90.69 175 SER B C 1
ATOM 3579 O O . SER B 1 175 ? -23.484 -5.582 5.914 1 90.69 175 SER B O 1
ATOM 3581 N N . THR B 1 176 ? -23.812 -4.508 7.805 1 89.19 176 THR B N 1
ATOM 3582 C CA . THR B 1 176 ? -23.25 -5.59 8.594 1 89.19 176 THR B CA 1
ATOM 3583 C C . THR B 1 176 ? -24.078 -6.863 8.453 1 89.19 176 THR B C 1
ATOM 3585 O O . THR B 1 176 ? -23.516 -7.957 8.32 1 89.19 176 THR B O 1
ATOM 3588 N N . ALA B 1 177 ? -25.312 -6.691 8.484 1 86.19 177 ALA B N 1
ATOM 3589 C CA . ALA B 1 177 ? -26.203 -7.836 8.344 1 86.19 177 ALA B CA 1
ATOM 3590 C C . ALA B 1 177 ? -26.031 -8.492 6.977 1 86.19 177 ALA B C 1
ATOM 3592 O O . ALA B 1 177 ? -26 -9.719 6.871 1 86.19 177 ALA B O 1
ATOM 3593 N N . VAL B 1 178 ? -25.938 -7.715 5.992 1 86.62 178 VAL B N 1
ATOM 3594 C CA . VAL B 1 178 ? -25.766 -8.234 4.641 1 86.62 178 VAL B CA 1
ATOM 3595 C C . VAL B 1 178 ? -24.453 -9.008 4.543 1 86.62 178 VAL B C 1
ATOM 3597 O O . VAL B 1 178 ? -24.422 -10.133 4.035 1 86.62 178 VAL B O 1
ATOM 3600 N N . ASP B 1 179 ? -23.391 -8.445 5.031 1 86.56 179 ASP B N 1
ATOM 3601 C CA . ASP B 1 179 ? -22.094 -9.117 4.988 1 86.56 179 ASP B CA 1
ATOM 3602 C C . ASP B 1 179 ? -22.125 -10.43 5.766 1 86.56 179 ASP B C 1
ATOM 3604 O O . ASP B 1 179 ? -21.625 -11.453 5.289 1 86.56 179 ASP B O 1
ATOM 3608 N N . PHE B 1 180 ? -22.75 -10.305 6.809 1 83.81 180 PHE B N 1
ATOM 3609 C CA . PHE B 1 180 ? -22.828 -11.484 7.66 1 83.81 180 PHE B CA 1
ATOM 3610 C C . PHE B 1 180 ? -23.688 -12.57 7 1 83.81 180 PHE B C 1
ATOM 3612 O O . PHE B 1 180 ? -23.297 -13.734 6.973 1 83.81 180 PHE B O 1
ATOM 3619 N N . LEU B 1 181 ? -24.766 -12.258 6.492 1 83.81 181 LEU B N 1
ATOM 3620 C CA . LEU B 1 181 ? -25.672 -13.211 5.875 1 83.81 181 LEU B CA 1
ATOM 3621 C C . LEU B 1 181 ? -25.047 -13.828 4.625 1 83.81 181 LEU B C 1
ATOM 3623 O O . LEU B 1 181 ? -25.156 -15.039 4.406 1 83.81 181 LEU B O 1
ATOM 3627 N N . ILE B 1 182 ? -24.422 -13.016 3.871 1 82.31 182 ILE B N 1
ATOM 3628 C CA . ILE B 1 182 ? -23.781 -13.516 2.666 1 82.31 182 ILE B CA 1
ATOM 3629 C C . ILE B 1 182 ? -22.672 -14.5 3.047 1 82.31 182 ILE B C 1
ATOM 3631 O O . ILE B 1 182 ? -22.562 -15.57 2.453 1 82.31 182 ILE B O 1
ATOM 3635 N N . SER B 1 183 ? -21.922 -14.164 4.031 1 82.88 183 SER B N 1
ATOM 3636 C CA . SER B 1 183 ? -20.812 -15.008 4.461 1 82.88 183 SER B CA 1
ATOM 3637 C C . SER B 1 183 ? -21.312 -16.328 5.039 1 82.88 183 SER B C 1
ATOM 3639 O O . SER B 1 183 ? -20.828 -17.406 4.664 1 82.88 183 SER B O 1
ATOM 3641 N N . ILE B 1 184 ? -22.297 -16.25 5.867 1 81.69 184 ILE B N 1
ATOM 3642 C CA . ILE B 1 184 ? -22.797 -17.453 6.527 1 81.69 184 ILE B CA 1
ATOM 3643 C C . ILE B 1 184 ? -23.5 -18.344 5.508 1 81.69 184 ILE B C 1
ATOM 3645 O O . ILE B 1 184 ? -23.375 -19.578 5.57 1 81.69 184 ILE B O 1
ATOM 3649 N N . THR B 1 185 ? -24.219 -17.812 4.656 1 81.5 185 THR B N 1
ATOM 3650 C CA . THR B 1 185 ? -24.906 -18.578 3.627 1 81.5 185 THR B CA 1
ATOM 3651 C C . THR B 1 185 ? -23.906 -19.266 2.701 1 81.5 185 THR B C 1
ATOM 3653 O O . THR B 1 185 ? -24.047 -20.453 2.389 1 81.5 185 THR B O 1
ATOM 3656 N N . THR B 1 186 ? -22.922 -18.484 2.305 1 77.69 186 THR B N 1
ATOM 3657 C CA . THR B 1 186 ? -21.906 -19.062 1.442 1 77.69 186 THR B CA 1
ATOM 3658 C C . THR B 1 186 ? -21.156 -20.188 2.162 1 77.69 186 THR B C 1
ATOM 3660 O O . THR B 1 186 ? -20.922 -21.25 1.585 1 77.69 186 THR B O 1
ATOM 3663 N N . CYS B 1 187 ? -20.859 -19.969 3.371 1 77.31 187 CYS B N 1
ATOM 3664 C CA . CYS B 1 187 ? -20.172 -20.984 4.156 1 77.31 187 CYS B CA 1
ATOM 3665 C C . CYS B 1 187 ? -21.047 -22.219 4.336 1 77.31 187 CYS B C 1
ATOM 3667 O O . CYS B 1 187 ? -20.547 -23.344 4.285 1 77.31 187 CYS B O 1
ATOM 3669 N N . TYR B 1 188 ? -22.25 -21.984 4.602 1 78.38 188 TYR B N 1
ATOM 3670 C CA . TYR B 1 188 ? -23.188 -23.078 4.781 1 78.38 188 TYR B CA 1
ATOM 3671 C C . TYR B 1 188 ? -23.266 -23.938 3.529 1 78.38 188 TYR B C 1
ATOM 3673 O O . TYR B 1 188 ? -23.156 -25.172 3.605 1 78.38 188 TYR B O 1
ATOM 3681 N N . TYR B 1 189 ? -23.312 -23.422 2.453 1 75.56 189 TYR B N 1
ATOM 3682 C CA . TYR B 1 189 ? -23.469 -24.172 1.21 1 75.56 189 TYR B CA 1
ATOM 3683 C C . TYR B 1 189 ? -22.172 -24.828 0.791 1 75.56 189 TYR B C 1
ATOM 3685 O O . TYR B 1 189 ? -22.172 -25.938 0.268 1 75.56 189 TYR B O 1
ATOM 3693 N N . LEU B 1 190 ? -21.094 -24.141 0.984 1 74.06 190 LEU B N 1
ATOM 3694 C CA . LEU B 1 190 ? -19.797 -24.75 0.702 1 74.06 190 LEU B CA 1
ATOM 3695 C C . LEU B 1 190 ? -19.562 -25.953 1.61 1 74.06 190 LEU B C 1
ATOM 3697 O O . LEU B 1 190 ? -19 -26.953 1.18 1 74.06 190 LEU B O 1
ATOM 3701 N N . ASN B 1 191 ? -20.047 -25.828 2.85 1 77.19 191 ASN B N 1
ATOM 3702 C CA . ASN B 1 191 ? -19.906 -26.938 3.785 1 77.19 191 ASN B CA 1
ATOM 3703 C C . ASN B 1 191 ? -20.781 -28.125 3.385 1 77.19 191 ASN B C 1
ATOM 3705 O O . ASN B 1 191 ? -20.391 -29.266 3.574 1 77.19 191 ASN B O 1
ATOM 3709 N N . ARG B 1 192 ? -21.844 -27.859 2.924 1 76.38 192 ARG B N 1
ATOM 3710 C CA . ARG B 1 192 ? -22.719 -28.922 2.438 1 76.38 192 ARG B CA 1
ATOM 3711 C C . ARG B 1 192 ? -22.125 -29.625 1.229 1 76.38 192 ARG B C 1
ATOM 3713 O O . ARG B 1 192 ? -22.203 -30.844 1.11 1 76.38 192 ARG B O 1
ATOM 3720 N N . SER B 1 193 ? -21.516 -28.875 0.333 1 74.19 193 SER B N 1
ATOM 3721 C CA . SER B 1 193 ? -20.859 -29.453 -0.833 1 74.19 193 SER B CA 1
ATOM 3722 C C . SER B 1 193 ? -19.641 -30.281 -0.426 1 74.19 193 SER B C 1
ATOM 3724 O O . SER B 1 193 ? -19.359 -31.312 -1.03 1 74.19 193 SER B O 1
ATOM 3726 N N . ARG B 1 194 ? -18.984 -29.766 0.539 1 77.06 194 ARG B N 1
ATOM 3727 C CA . ARG B 1 194 ? -17.859 -30.484 1.099 1 77.06 194 ARG B CA 1
ATOM 3728 C C . ARG B 1 194 ? -18.281 -31.844 1.629 1 77.06 194 ARG B C 1
ATOM 3730 O O . ARG B 1 194 ? -17.594 -32.844 1.396 1 77.06 194 ARG B O 1
ATOM 3737 N N . ALA B 1 195 ? -19.328 -31.844 2.256 1 74.5 195 ALA B N 1
ATOM 3738 C CA . ALA B 1 195 ? -19.844 -33.094 2.848 1 74.5 195 ALA B CA 1
ATOM 3739 C C . ALA B 1 195 ? -20.266 -34.062 1.768 1 74.5 195 ALA B C 1
ATOM 3741 O O . ALA B 1 195 ? -20.188 -35.281 1.974 1 74.5 195 ALA B O 1
ATOM 3742 N N . ALA B 1 196 ? -20.547 -33.531 0.692 1 71.06 196 ALA B N 1
ATOM 3743 C CA . ALA B 1 196 ? -21.047 -34.375 -0.383 1 71.06 196 ALA B CA 1
ATOM 3744 C C . ALA B 1 196 ? -19.906 -34.875 -1.271 1 71.06 196 ALA B C 1
ATOM 3746 O O . ALA B 1 196 ? -20.078 -35.781 -2.066 1 71.06 196 ALA B O 1
ATOM 3747 N N . SER B 1 197 ? -18.766 -34.25 -1.092 1 74.56 197 SER B N 1
ATOM 3748 C CA . SER B 1 197 ? -17.656 -34.594 -1.989 1 74.56 197 SER B CA 1
ATOM 3749 C C . SER B 1 197 ? -16.875 -35.781 -1.48 1 74.56 197 SER B C 1
ATOM 3751 O O . SER B 1 197 ? -16.672 -35.938 -0.274 1 74.56 197 SER B O 1
ATOM 3753 N N . MET B 1 198 ? -16.516 -36.719 -2.418 1 69.5 198 MET B N 1
ATOM 3754 C CA . MET B 1 198 ? -15.789 -37.938 -2.094 1 69.5 198 MET B CA 1
ATOM 3755 C C . MET B 1 198 ? -14.289 -37.75 -2.336 1 69.5 198 MET B C 1
ATOM 3757 O O . MET B 1 198 ? -13.492 -38.625 -1.97 1 69.5 198 MET B O 1
ATOM 3761 N N . PHE B 1 199 ? -13.891 -36.594 -2.857 1 71.5 199 PHE B N 1
ATOM 3762 C CA . PHE B 1 199 ? -12.484 -36.406 -3.209 1 71.5 199 PHE B CA 1
ATOM 3763 C C . PHE B 1 199 ? -11.789 -35.5 -2.186 1 71.5 199 PHE B C 1
ATOM 3765 O O . PHE B 1 199 ? -12.195 -34.375 -1.961 1 71.5 199 PHE B O 1
ATOM 3772 N N . PRO B 1 200 ? -10.828 -36.031 -1.571 1 73.56 200 PRO B N 1
ATOM 3773 C CA . PRO B 1 200 ? -10.117 -35.281 -0.536 1 73.56 200 PRO B CA 1
ATOM 3774 C C . PRO B 1 200 ? -9.57 -33.969 -1.043 1 73.56 200 PRO B C 1
ATOM 3776 O O . PRO B 1 200 ? -9.547 -32.969 -0.298 1 73.56 200 PRO B O 1
ATOM 3779 N N . GLY B 1 201 ? -9.148 -33.844 -2.314 1 71.62 201 GLY B N 1
ATOM 3780 C CA . GLY B 1 201 ? -8.672 -32.594 -2.896 1 71.62 201 GLY B CA 1
ATOM 3781 C C . GLY B 1 201 ? -9.734 -31.516 -2.932 1 71.62 201 GLY B C 1
ATOM 3782 O O . GLY B 1 201 ? -9.453 -30.359 -2.619 1 71.62 201 GLY B O 1
ATOM 3783 N N . THR B 1 202 ? -10.961 -32.062 -3.217 1 73.62 202 THR B N 1
ATOM 3784 C CA . THR B 1 202 ? -12.078 -31.109 -3.262 1 73.62 202 THR B CA 1
ATOM 3785 C C . THR B 1 202 ? -12.453 -30.656 -1.857 1 73.62 202 THR B C 1
ATOM 3787 O O . THR B 1 202 ? -12.75 -29.469 -1.646 1 73.62 202 THR B O 1
ATOM 3790 N N . VAL B 1 203 ? -12.266 -31.547 -0.939 1 75.5 203 VAL B N 1
ATOM 3791 C CA . VAL B 1 203 ? -12.609 -31.219 0.442 1 75.5 203 VAL B CA 1
ATOM 3792 C C . VAL B 1 203 ? -11.633 -30.188 0.989 1 75.5 203 VAL B C 1
ATOM 3794 O O . VAL B 1 203 ? -12.047 -29.203 1.612 1 75.5 203 VAL B O 1
ATOM 3797 N N . SER B 1 204 ? -10.398 -30.328 0.72 1 74.88 204 SER B N 1
ATOM 3798 C CA . SER B 1 204 ? -9.383 -29.406 1.204 1 74.88 204 SER B CA 1
ATOM 3799 C C . SER B 1 204 ? -9.562 -28.016 0.589 1 74.88 204 SER B C 1
ATOM 3801 O O . SER B 1 204 ? -9.414 -27 1.274 1 74.88 204 SER B O 1
ATOM 3803 N N . THR B 1 205 ? -9.891 -28.047 -0.639 1 73.88 205 THR B N 1
ATOM 3804 C CA . THR B 1 205 ? -10.125 -26.781 -1.337 1 73.88 205 THR B CA 1
ATOM 3805 C C . THR B 1 205 ? -11.344 -26.062 -0.764 1 73.88 205 THR B C 1
ATOM 3807 O O . THR B 1 205 ? -11.312 -24.859 -0.551 1 73.88 205 THR B O 1
ATOM 3810 N N . LEU B 1 206 ? -12.32 -26.812 -0.454 1 74.44 206 LEU B N 1
ATOM 3811 C CA . LEU B 1 206 ? -13.547 -26.234 0.07 1 74.44 206 LEU B CA 1
ATOM 3812 C C . LEU B 1 206 ? -13.336 -25.688 1.477 1 74.44 206 LEU B C 1
ATOM 3814 O O . LEU B 1 206 ? -13.844 -24.609 1.813 1 74.44 206 LEU B O 1
ATOM 3818 N N . ILE B 1 207 ? -12.578 -26.281 2.195 1 78.19 207 ILE B N 1
ATOM 3819 C CA . ILE B 1 207 ? -12.273 -25.812 3.545 1 78.19 207 ILE B CA 1
ATOM 3820 C C . ILE B 1 207 ? -11.5 -24.5 3.479 1 78.19 207 ILE B C 1
ATOM 3822 O O . ILE B 1 207 ? -11.773 -23.578 4.246 1 78.19 207 ILE B O 1
ATOM 3826 N N . ALA B 1 208 ? -10.625 -24.438 2.562 1 74.81 208 ALA B N 1
ATOM 3827 C CA . ALA B 1 208 ? -9.844 -23.219 2.395 1 74.81 208 ALA B CA 1
ATOM 3828 C C . ALA B 1 208 ? -10.727 -22.047 1.954 1 74.81 208 ALA B C 1
ATOM 3830 O O . ALA B 1 208 ? -10.578 -20.922 2.438 1 74.81 208 ALA B O 1
ATOM 3831 N N . LEU B 1 209 ? -11.617 -22.359 1.198 1 72.81 209 LEU B N 1
ATOM 3832 C CA . LEU B 1 209 ? -12.531 -21.328 0.704 1 72.81 209 LEU B CA 1
ATOM 3833 C C . LEU B 1 209 ? -13.469 -20.859 1.808 1 72.81 209 LEU B C 1
ATOM 3835 O O . LEU B 1 209 ? -13.742 -19.672 1.934 1 72.81 209 LEU B O 1
ATOM 3839 N N . ILE B 1 210 ? -13.945 -21.75 2.508 1 76.5 210 ILE B N 1
ATOM 3840 C CA . ILE B 1 210 ? -14.82 -21.438 3.633 1 76.5 210 ILE B CA 1
ATOM 3841 C C . ILE B 1 210 ? -14.086 -20.531 4.617 1 76.5 210 ILE B C 1
ATOM 3843 O O . ILE B 1 210 ? -14.625 -19.516 5.059 1 76.5 210 ILE B O 1
ATOM 3847 N N . ARG B 1 211 ? -12.906 -20.828 4.805 1 77.25 211 ARG B N 1
ATOM 3848 C CA . ARG B 1 211 ? -12.117 -20.031 5.734 1 77.25 211 ARG B CA 1
ATOM 3849 C C . ARG B 1 211 ? -11.898 -18.625 5.207 1 77.25 211 ARG B C 1
ATOM 3851 O O . ARG B 1 211 ? -12.023 -17.641 5.949 1 77.25 211 ARG B O 1
ATOM 3858 N N . LEU B 1 212 ? -11.578 -18.484 4.008 1 76.62 212 LEU B N 1
ATOM 3859 C CA . LEU B 1 212 ? -11.32 -17.188 3.396 1 76.62 212 LEU B CA 1
ATOM 3860 C C . LEU B 1 212 ? -12.578 -16.328 3.396 1 76.62 212 LEU B C 1
ATOM 3862 O O . LEU B 1 212 ? -12.516 -15.133 3.678 1 76.62 212 LEU B O 1
ATOM 3866 N N . ILE B 1 213 ? -13.664 -16.984 3.199 1 75.12 213 ILE B N 1
ATOM 3867 C CA . ILE B 1 213 ? -14.922 -16.25 3.141 1 75.12 213 ILE B CA 1
ATOM 3868 C C . ILE B 1 213 ? -15.336 -15.82 4.547 1 75.12 213 ILE B C 1
ATOM 3870 O O . ILE B 1 213 ? -15.805 -14.695 4.746 1 75.12 213 ILE B O 1
ATOM 3874 N N . LEU B 1 214 ? -15.125 -16.641 5.41 1 76.12 214 LEU B N 1
ATOM 3875 C CA . LEU B 1 214 ? -15.477 -16.344 6.797 1 76.12 214 LEU B CA 1
ATOM 3876 C C . LEU B 1 214 ? -14.609 -15.211 7.336 1 76.12 214 LEU B C 1
ATOM 3878 O O . LEU B 1 214 ? -15.117 -14.289 7.984 1 76.12 214 LEU B O 1
ATOM 3882 N N . ILE B 1 215 ? -13.43 -15.273 6.969 1 77.06 215 ILE B N 1
ATOM 3883 C CA . ILE B 1 215 ? -12.508 -14.242 7.445 1 77.06 215 ILE B CA 1
ATOM 3884 C C . ILE B 1 215 ? -12.836 -12.906 6.789 1 77.06 215 ILE B C 1
ATOM 3886 O O . ILE B 1 215 ? -12.852 -11.867 7.453 1 77.06 215 ILE B O 1
ATOM 3890 N N . SER B 1 216 ? -13.047 -12.961 5.566 1 81.19 216 SER B N 1
ATOM 3891 C CA . SER B 1 216 ? -13.391 -11.742 4.836 1 81.19 216 SER B CA 1
ATOM 3892 C C . SER B 1 216 ? -14.664 -11.109 5.387 1 81.19 216 SER B C 1
ATOM 3894 O O . SER B 1 216 ? -14.695 -9.906 5.656 1 81.19 216 SER B O 1
ATOM 3896 N N . GLY B 1 217 ? -15.734 -11.953 5.586 1 80.75 217 GLY B N 1
ATOM 3897 C CA . GLY B 1 217 ? -17 -11.461 6.129 1 80.75 217 GLY B CA 1
ATOM 3898 C C . GLY B 1 217 ? -16.859 -10.938 7.547 1 80.75 217 GLY B C 1
ATOM 3899 O O . GLY B 1 217 ? -17.469 -9.922 7.895 1 80.75 217 GLY B O 1
ATOM 3900 N N . LEU B 1 218 ? -16.094 -11.555 8.289 1 80.69 218 LEU B N 1
ATOM 3901 C CA . LEU B 1 218 ? -15.898 -11.156 9.68 1 80.69 218 LEU B CA 1
ATOM 3902 C C . LEU B 1 218 ? -15.125 -9.844 9.766 1 80.69 218 LEU B C 1
ATOM 3904 O O . LEU B 1 218 ? -15.477 -8.961 10.555 1 80.69 218 LEU B O 1
ATOM 3908 N N . VAL B 1 219 ? -14.141 -9.766 8.945 1 85.94 219 VAL B N 1
ATOM 3909 C CA . VAL B 1 219 ? -13.297 -8.57 8.992 1 85.94 219 VAL B CA 1
ATOM 3910 C C . VAL B 1 219 ? -14.117 -7.344 8.602 1 85.94 219 VAL B C 1
ATOM 3912 O O . VAL B 1 219 ? -14.047 -6.305 9.258 1 85.94 219 VAL B O 1
ATOM 3915 N N . THR B 1 220 ? -14.891 -7.402 7.582 1 89.12 220 THR B N 1
ATOM 3916 C CA . THR B 1 220 ? -15.688 -6.262 7.137 1 89.12 220 THR B CA 1
ATOM 3917 C C . THR B 1 220 ? -16.797 -5.953 8.141 1 89.12 220 THR B C 1
ATOM 3919 O O . THR B 1 220 ? -17.109 -4.789 8.398 1 89.12 220 THR B O 1
ATOM 3922 N N . SER B 1 221 ? -17.344 -6.973 8.789 1 88.06 221 SER B N 1
ATOM 3923 C CA . SER B 1 221 ? -18.391 -6.773 9.781 1 88.06 221 SER B CA 1
ATOM 3924 C C . SER B 1 221 ? -17.844 -6.105 11.039 1 88.06 221 SER B C 1
ATOM 3926 O O . SER B 1 221 ? -18.484 -5.207 11.594 1 88.06 221 SER B O 1
ATOM 3928 N N . VAL B 1 222 ? -16.734 -6.559 11.391 1 87.5 222 VAL B N 1
ATOM 3929 C CA . VAL B 1 222 ? -16.109 -5.973 12.57 1 87.5 222 VAL B CA 1
ATOM 3930 C C . VAL B 1 222 ? -15.758 -4.516 12.297 1 87.5 222 VAL B C 1
ATOM 3932 O O . VAL B 1 222 ? -15.945 -3.65 13.164 1 87.5 222 VAL B O 1
ATOM 3935 N N . CYS B 1 223 ? -15.227 -4.301 11.18 1 91.19 223 CYS B N 1
ATOM 3936 C CA . CYS B 1 223 ? -14.867 -2.938 10.82 1 91.19 223 CYS B CA 1
ATOM 3937 C C . CYS B 1 223 ? -16.094 -2.041 10.781 1 91.19 223 CYS B C 1
ATOM 3939 O O . CYS B 1 223 ? -16.062 -0.906 11.258 1 91.19 223 CYS B O 1
ATOM 3941 N N . LEU B 1 224 ? -17.156 -2.523 10.289 1 92.44 224 LEU B N 1
ATOM 3942 C CA . LEU B 1 224 ? -18.391 -1.752 10.227 1 92.44 224 LEU B CA 1
ATOM 3943 C C . LEU B 1 224 ? -18.922 -1.48 11.633 1 92.44 224 LEU B C 1
ATOM 3945 O O . LEU B 1 224 ? -19.312 -0.354 11.938 1 92.44 224 LEU B O 1
ATOM 3949 N N . THR B 1 225 ? -18.891 -2.422 12.422 1 90.19 225 THR B N 1
ATOM 3950 C CA . THR B 1 225 ? -19.375 -2.266 13.789 1 90.19 225 THR B CA 1
ATOM 3951 C C . THR B 1 225 ? -18.5 -1.285 14.562 1 90.19 225 THR B C 1
ATOM 3953 O O . THR B 1 225 ? -19.016 -0.456 15.32 1 90.19 225 THR B O 1
ATOM 3956 N N . ALA B 1 226 ? -17.25 -1.434 14.336 1 91.75 226 ALA B N 1
ATOM 3957 C CA . ALA B 1 226 ? -16.328 -0.511 14.984 1 91.75 226 ALA B CA 1
ATOM 3958 C C . ALA B 1 226 ? -16.594 0.929 14.555 1 91.75 226 ALA B C 1
ATOM 3960 O O . ALA B 1 226 ? -16.5 1.853 15.367 1 91.75 226 ALA B O 1
ATOM 3961 N N . THR B 1 227 ? -16.891 1.065 13.32 1 92.94 227 THR B N 1
ATOM 3962 C CA . THR B 1 227 ? -17.203 2.4 12.82 1 92.94 227 THR B CA 1
ATOM 3963 C C . THR B 1 227 ? -18.438 2.963 13.523 1 92.94 227 THR B C 1
ATOM 3965 O O . THR B 1 227 ? -18.453 4.125 13.938 1 92.94 227 THR B O 1
ATOM 3968 N N . LEU B 1 228 ? -19.422 2.199 13.766 1 92.06 228 LEU B N 1
ATOM 3969 C CA . LEU B 1 228 ? -20.656 2.652 14.406 1 92.06 228 LEU B CA 1
ATOM 3970 C C . LEU B 1 228 ? -20.406 2.967 15.883 1 92.06 228 LEU B C 1
ATOM 3972 O O . LEU B 1 228 ? -20.859 4.004 16.375 1 92.06 228 LEU B O 1
ATOM 3976 N N . ILE B 1 229 ? -19.656 2.143 16.516 1 91.94 229 ILE B N 1
ATOM 3977 C CA . ILE B 1 229 ? -19.391 2.326 17.938 1 91.94 229 ILE B CA 1
ATOM 3978 C C . ILE B 1 229 ? -18.594 3.615 18.156 1 91.94 229 ILE B C 1
ATOM 3980 O O . ILE B 1 229 ? -18.906 4.418 19.031 1 91.94 229 ILE B O 1
ATOM 3984 N N . THR B 1 230 ? -17.625 3.791 17.344 1 90.81 230 THR B N 1
ATOM 3985 C CA . THR B 1 230 ? -16.781 4.977 17.5 1 90.81 230 THR B CA 1
ATOM 3986 C C . THR B 1 230 ? -17.562 6.234 17.125 1 90.81 230 THR B C 1
ATOM 3988 O O . THR B 1 230 ? -17.344 7.305 17.703 1 90.81 230 THR B O 1
ATOM 3991 N N . PHE B 1 231 ? -18.453 6.098 16.203 1 91.62 231 PHE B N 1
ATOM 3992 C CA . PHE B 1 231 ? -19.281 7.234 15.828 1 91.62 231 PHE B CA 1
ATOM 3993 C C . PHE B 1 231 ? -20.234 7.602 16.953 1 91.62 231 PHE B C 1
ATOM 3995 O O . PHE B 1 231 ? -20.422 8.781 17.266 1 91.62 231 PHE B O 1
ATOM 4002 N N . LEU B 1 232 ? -20.812 6.676 17.609 1 90.25 232 LEU B N 1
ATOM 4003 C CA . LEU B 1 232 ? -21.797 6.914 18.656 1 90.25 232 LEU B CA 1
ATOM 4004 C C . LEU B 1 232 ? -21.141 7.379 19.938 1 90.25 232 LEU B C 1
ATOM 4006 O O . LEU B 1 232 ? -21.688 8.203 20.672 1 90.25 232 LEU B O 1
ATOM 4010 N N . MET B 1 233 ? -19.922 6.898 20.203 1 87.44 233 MET B N 1
ATOM 4011 C CA . MET B 1 233 ? -19.25 7.219 21.469 1 87.44 233 MET B CA 1
ATOM 4012 C C . MET B 1 233 ? -18.562 8.578 21.375 1 87.44 233 MET B C 1
ATOM 4014 O O . MET B 1 233 ? -18.578 9.344 22.344 1 87.44 233 MET B O 1
ATOM 4018 N N . SER B 1 234 ? -17.922 8.789 20.312 1 83.62 234 SER B N 1
ATOM 4019 C CA . SER B 1 234 ? -17.172 10.039 20.172 1 83.62 234 SER B CA 1
ATOM 4020 C C . SER B 1 234 ? -17.188 10.547 18.734 1 83.62 234 SER B C 1
ATOM 4022 O O . SER B 1 234 ? -16.172 10.477 18.047 1 83.62 234 SER B O 1
ATOM 4024 N N . PRO B 1 235 ? -18.281 11.219 18.422 1 78.25 235 PRO B N 1
ATOM 4025 C CA . PRO B 1 235 ? -18.391 11.672 17.031 1 78.25 235 PRO B CA 1
ATOM 4026 C C . PRO B 1 235 ? -17.406 12.797 16.703 1 78.25 235 PRO B C 1
ATOM 4028 O O . PRO B 1 235 ? -17.047 12.977 15.539 1 78.25 235 PRO B O 1
ATOM 4031 N N . ASN B 1 236 ? -16.781 13.422 17.734 1 76.81 236 ASN B N 1
ATOM 4032 C CA . ASN B 1 236 ? -15.914 14.57 17.484 1 76.81 236 ASN B CA 1
ATOM 4033 C C . ASN B 1 236 ? -14.445 14.148 17.391 1 76.81 236 ASN B C 1
ATOM 4035 O O . ASN B 1 236 ? -13.594 14.953 17 1 76.81 236 ASN B O 1
ATOM 4039 N N . THR B 1 237 ? -14.133 12.859 17.656 1 76.19 237 THR B N 1
ATOM 4040 C CA . THR B 1 237 ? -12.742 12.43 17.609 1 76.19 237 THR B CA 1
ATOM 4041 C C . THR B 1 237 ? -12.383 11.938 16.203 1 76.19 237 THR B C 1
ATOM 4043 O O . THR B 1 237 ? -11.203 11.781 15.875 1 76.19 237 THR B O 1
ATOM 4046 N N . LEU B 1 238 ? -13.289 11.859 15.305 1 81.75 238 LEU B N 1
ATOM 4047 C CA . LEU B 1 238 ? -13.133 11.477 13.906 1 81.75 238 LEU B CA 1
ATOM 4048 C C . LEU B 1 238 ? -12.438 10.125 13.789 1 81.75 238 LEU B C 1
ATOM 4050 O O . LEU B 1 238 ? -11.852 9.812 12.758 1 81.75 238 LEU B O 1
ATOM 4054 N N . ILE B 1 239 ? -12.438 9.367 14.875 1 85.62 239 ILE B N 1
ATOM 4055 C CA . ILE B 1 239 ? -11.906 8.008 14.828 1 85.62 239 ILE B CA 1
ATOM 4056 C C . ILE B 1 239 ? -12.703 7.172 13.836 1 85.62 239 ILE B C 1
ATOM 4058 O O . ILE B 1 239 ? -12.141 6.328 13.133 1 85.62 239 ILE B O 1
ATOM 4062 N N . PHE B 1 240 ? -13.938 7.445 13.742 1 90.19 240 PHE B N 1
ATOM 4063 C CA . PHE B 1 240 ? -14.781 6.703 12.812 1 90.19 240 PHE B CA 1
ATOM 4064 C C . PHE B 1 240 ? -14.359 6.977 11.375 1 90.19 240 PHE B C 1
ATOM 4066 O O . PHE B 1 240 ? -14.477 6.105 10.508 1 90.19 240 PHE B O 1
ATOM 4073 N N . VAL B 1 241 ? -13.82 8.125 11.117 1 89.19 241 VAL B N 1
ATOM 4074 C CA . VAL B 1 241 ? -13.375 8.477 9.773 1 89.19 241 VAL B CA 1
ATOM 4075 C C . VAL B 1 241 ? -12.141 7.648 9.406 1 89.19 241 VAL B C 1
ATOM 4077 O O . VAL B 1 241 ? -11.992 7.219 8.258 1 89.19 241 VAL B O 1
ATOM 4080 N N . ALA B 1 242 ? -11.32 7.438 10.383 1 91.44 242 ALA B N 1
ATOM 4081 C CA . ALA B 1 242 ? -10.133 6.613 10.148 1 91.44 242 ALA B CA 1
ATOM 4082 C C . ALA B 1 242 ? -10.523 5.203 9.719 1 91.44 242 ALA B C 1
ATOM 4084 O O . ALA B 1 242 ? -9.93 4.648 8.789 1 91.44 242 ALA B O 1
ATOM 4085 N N . ILE B 1 243 ? -11.492 4.652 10.312 1 92.62 243 ILE B N 1
ATOM 4086 C CA . ILE B 1 243 ? -11.938 3.303 9.992 1 92.62 243 ILE B CA 1
ATOM 4087 C C . ILE B 1 243 ? -12.648 3.307 8.641 1 92.62 243 ILE B C 1
ATOM 4089 O O . ILE B 1 243 ? -12.5 2.369 7.852 1 92.62 243 ILE B O 1
ATOM 4093 N N . ASP B 1 244 ? -13.305 4.344 8.422 1 92.12 244 ASP B N 1
ATOM 4094 C CA . ASP B 1 244 ? -14.031 4.484 7.164 1 92.12 244 ASP B CA 1
ATOM 4095 C C . ASP B 1 244 ? -13.07 4.551 5.977 1 92.12 244 ASP B C 1
ATOM 4097 O O . ASP B 1 244 ? -13.406 4.113 4.875 1 92.12 244 ASP B O 1
ATOM 4101 N N . LEU B 1 245 ? -11.938 5.07 6.207 1 94.5 245 LEU B N 1
ATOM 4102 C CA . LEU B 1 245 ? -10.945 5.172 5.148 1 94.5 245 LEU B CA 1
ATOM 4103 C C . LEU B 1 245 ? -10.414 3.795 4.766 1 94.5 245 LEU B C 1
ATOM 4105 O O . LEU B 1 245 ? -10.055 3.562 3.607 1 94.5 245 LEU B O 1
ATOM 4109 N N . ILE B 1 246 ? -10.43 2.957 5.703 1 95.38 246 ILE B N 1
ATOM 4110 C CA . ILE B 1 246 ? -9.844 1.636 5.496 1 95.38 246 ILE B CA 1
ATOM 4111 C C . ILE B 1 246 ? -10.883 0.705 4.875 1 95.38 246 ILE B C 1
ATOM 4113 O O . ILE B 1 246 ? -10.531 -0.229 4.148 1 95.38 246 ILE B O 1
ATOM 4117 N N . LYS B 1 247 ? -12.086 0.947 5.012 1 93.75 247 LYS B N 1
ATOM 4118 C CA . LYS B 1 247 ? -13.203 0.055 4.719 1 93.75 247 LYS B CA 1
ATOM 4119 C C . LYS B 1 247 ? -13.242 -0.307 3.234 1 93.75 247 LYS B C 1
ATOM 4121 O O . LYS B 1 247 ? -13.328 -1.483 2.879 1 93.75 247 LYS B O 1
ATOM 4126 N N . PRO B 1 248 ? -13.141 0.633 2.328 1 94.06 248 PRO B N 1
ATOM 4127 C CA . PRO B 1 248 ? -13.203 0.264 0.913 1 94.06 248 PRO B CA 1
ATOM 4128 C C . PRO B 1 248 ? -12.094 -0.697 0.5 1 94.06 248 PRO B C 1
ATOM 4130 O O . PRO B 1 248 ? -12.344 -1.654 -0.239 1 94.06 248 PRO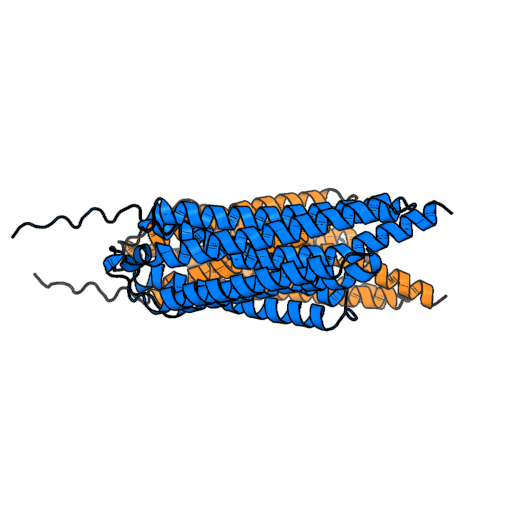 B O 1
ATOM 4133 N N . ALA B 1 249 ? -10.961 -0.404 1.015 1 94 249 ALA B N 1
ATOM 4134 C CA . ALA B 1 249 ? -9.828 -1.261 0.669 1 94 249 ALA B CA 1
ATOM 4135 C C . ALA B 1 249 ? -10 -2.658 1.255 1 94 249 ALA B C 1
ATOM 4137 O O . ALA B 1 249 ? -9.57 -3.646 0.653 1 94 249 ALA B O 1
ATOM 4138 N N . LEU B 1 250 ? -10.609 -2.76 2.357 1 93.06 250 LEU B N 1
ATOM 4139 C CA . LEU B 1 250 ? -10.844 -4.062 2.971 1 93.06 250 LEU B CA 1
ATOM 4140 C C . LEU B 1 250 ? -11.82 -4.887 2.137 1 93.06 250 LEU B C 1
ATOM 4142 O O . LEU B 1 250 ? -11.602 -6.078 1.922 1 93.06 250 LEU B O 1
ATOM 4146 N N . TYR B 1 251 ? -12.805 -4.305 1.653 1 93.12 251 TYR B N 1
ATOM 4147 C CA . TYR B 1 251 ? -13.797 -4.98 0.82 1 93.12 251 TYR B CA 1
ATOM 4148 C C . TYR B 1 251 ? -13.164 -5.492 -0.47 1 93.12 251 TYR B C 1
ATOM 4150 O O . TYR B 1 251 ? -13.336 -6.656 -0.835 1 93.12 251 TYR B O 1
ATOM 4158 N N . THR B 1 252 ? -12.43 -4.648 -1.055 1 93.94 252 THR B N 1
ATOM 4159 C CA . THR B 1 252 ? -11.883 -5 -2.359 1 93.94 252 THR B CA 1
ATOM 4160 C C . THR B 1 252 ? -10.797 -6.062 -2.221 1 93.94 252 THR B C 1
ATOM 4162 O O . THR B 1 252 ? -10.719 -6.988 -3.031 1 93.94 252 THR B O 1
ATOM 4165 N N . ASN B 1 253 ? -10.031 -5.918 -1.186 1 92.88 253 ASN B N 1
ATOM 4166 C CA . ASN B 1 253 ? -8.984 -6.914 -0.964 1 92.88 253 ASN B CA 1
ATOM 4167 C C . ASN B 1 253 ? -9.578 -8.281 -0.632 1 92.88 253 ASN B C 1
ATOM 4169 O O . ASN B 1 253 ? -9.047 -9.312 -1.052 1 92.88 253 ASN B O 1
ATOM 4173 N N . SER B 1 254 ? -10.609 -8.297 0.104 1 88.62 254 SER B N 1
ATOM 4174 C CA . SER B 1 254 ? -11.266 -9.555 0.444 1 88.62 254 SER B CA 1
ATOM 4175 C C . SER B 1 254 ? -11.828 -10.234 -0.796 1 88.62 254 SER B C 1
ATOM 4177 O O . SER B 1 254 ? -11.688 -11.445 -0.966 1 88.62 254 SER B O 1
ATOM 4179 N N . LEU B 1 255 ? -12.398 -9.539 -1.623 1 87.88 255 LEU B N 1
ATOM 4180 C CA . LEU B 1 255 ? -12.953 -10.086 -2.855 1 87.88 255 LEU B CA 1
ATOM 4181 C C . LEU B 1 255 ? -11.852 -10.648 -3.748 1 87.88 255 LEU B C 1
ATOM 4183 O O . LEU B 1 255 ? -11.961 -11.766 -4.254 1 87.88 255 LEU B O 1
ATOM 4187 N N . LEU B 1 256 ? -10.805 -9.875 -3.91 1 90.31 256 LEU B N 1
ATOM 4188 C CA . LEU B 1 256 ? -9.727 -10.297 -4.801 1 90.31 256 LEU B CA 1
ATOM 4189 C C . LEU B 1 256 ? -8.992 -11.5 -4.234 1 90.31 256 LEU B C 1
ATOM 4191 O O . LEU B 1 256 ? -8.547 -12.375 -4.988 1 90.31 256 LEU B O 1
ATOM 4195 N N . ALA B 1 257 ? -8.859 -11.484 -2.943 1 85.75 257 ALA B N 1
ATOM 4196 C CA . ALA B 1 257 ? -8.242 -12.648 -2.32 1 85.75 257 ALA B CA 1
ATOM 4197 C C . ALA B 1 257 ? -9.047 -13.914 -2.602 1 85.75 257 ALA B C 1
ATOM 4199 O O . ALA B 1 257 ? -8.477 -14.977 -2.855 1 85.75 257 ALA B O 1
ATOM 4200 N N . MET B 1 258 ? -10.289 -13.812 -2.6 1 82.62 258 MET B N 1
ATOM 4201 C CA . MET B 1 258 ? -11.172 -14.938 -2.877 1 82.62 258 MET B CA 1
ATOM 4202 C C . MET B 1 258 ? -11.078 -15.359 -4.34 1 82.62 258 MET B C 1
ATOM 4204 O O . MET B 1 258 ? -10.984 -16.547 -4.645 1 82.62 258 MET B O 1
ATOM 4208 N N . LEU B 1 259 ? -11.055 -14.445 -5.219 1 83.69 259 LEU B N 1
ATOM 4209 C CA . LEU B 1 259 ? -10.984 -14.742 -6.645 1 83.69 259 LEU B CA 1
ATOM 4210 C C . LEU B 1 259 ? -9.633 -15.367 -7 1 83.69 259 LEU B C 1
ATOM 4212 O O . LEU B 1 259 ? -9.562 -16.281 -7.828 1 83.69 259 LEU B O 1
ATOM 4216 N N . ASN B 1 260 ? -8.617 -14.93 -6.34 1 84.81 260 ASN B N 1
ATOM 4217 C CA . ASN B 1 260 ? -7.27 -15.406 -6.652 1 84.81 260 ASN B CA 1
ATOM 4218 C C . ASN B 1 260 ? -7 -16.766 -6.027 1 84.81 260 ASN B C 1
ATOM 4220 O O . ASN B 1 260 ? -6.121 -17.5 -6.484 1 84.81 260 ASN B O 1
ATOM 4224 N N . ALA B 1 261 ? -7.641 -17.109 -5.062 1 77.19 261 ALA B N 1
ATOM 4225 C CA . ALA B 1 261 ? -7.426 -18.375 -4.375 1 77.19 261 ALA B CA 1
ATOM 4226 C C . ALA B 1 261 ? -7.969 -19.531 -5.195 1 77.19 261 ALA B C 1
ATOM 4228 O O . ALA B 1 261 ? -7.59 -20.688 -4.973 1 77.19 261 ALA B O 1
ATOM 4229 N N . ARG B 1 262 ? -8.703 -19.328 -6.141 1 73.38 262 ARG B N 1
ATOM 4230 C CA . ARG B 1 262 ? -9.367 -20.375 -6.91 1 73.38 262 ARG B CA 1
ATOM 4231 C C . ARG B 1 262 ? -8.352 -21.25 -7.633 1 73.38 262 ARG B C 1
ATOM 4233 O O . ARG B 1 262 ? -8.453 -22.484 -7.613 1 73.38 262 ARG B O 1
ATOM 4240 N N . LYS B 1 263 ? -7.383 -20.625 -8.266 1 68.31 263 LYS B N 1
ATOM 4241 C CA . LYS B 1 263 ? -6.434 -21.391 -9.055 1 68.31 263 LYS B CA 1
ATOM 4242 C C . LYS B 1 263 ? -5.516 -22.219 -8.156 1 68.31 263 LYS B C 1
ATOM 4244 O O . LYS B 1 263 ? -5.215 -23.375 -8.461 1 68.31 263 LYS B O 1
ATOM 4249 N N . GLU B 1 264 ? -5.129 -21.641 -7.113 1 64.62 264 GLU B N 1
ATOM 4250 C CA . GLU B 1 264 ? -4.246 -22.375 -6.215 1 64.62 264 GLU B CA 1
ATOM 4251 C C . GLU B 1 264 ? -4.945 -23.609 -5.641 1 64.62 264 GLU B C 1
ATOM 4253 O O . GLU B 1 264 ? -4.332 -24.656 -5.488 1 64.62 264 GLU B O 1
ATOM 4258 N N . LEU B 1 265 ? -6.164 -23.438 -5.5 1 64.38 265 LEU B N 1
ATOM 4259 C CA . LEU B 1 265 ? -6.949 -24.5 -4.91 1 64.38 265 LEU B CA 1
ATOM 4260 C C . LEU B 1 265 ? -7.246 -25.594 -5.941 1 64.38 265 LEU B C 1
ATOM 4262 O O . LEU B 1 265 ? -7.23 -26.781 -5.617 1 64.38 265 LEU B O 1
ATOM 4266 N N . ARG B 1 266 ? -7.402 -25.172 -7.125 1 65.12 266 ARG B N 1
ATOM 4267 C CA . ARG B 1 266 ? -7.613 -26.125 -8.211 1 65.12 266 ARG B CA 1
ATOM 4268 C C . ARG B 1 266 ? -6.367 -26.969 -8.445 1 65.12 266 ARG B C 1
ATOM 4270 O O . ARG B 1 266 ? -6.461 -28.172 -8.68 1 65.12 266 ARG B O 1
ATOM 4277 N N . LYS B 1 267 ? -5.297 -26.297 -8.391 1 63.72 267 LYS B N 1
ATOM 4278 C CA . LYS B 1 267 ? -4.039 -27.016 -8.57 1 63.72 267 LYS B CA 1
ATOM 4279 C C . LYS B 1 267 ? -3.846 -28.062 -7.48 1 63.72 267 LYS B C 1
ATOM 4281 O O . LYS B 1 267 ? -3.344 -29.156 -7.75 1 63.72 267 LYS B O 1
ATOM 4286 N N . ARG B 1 268 ? -4.328 -27.828 -6.344 1 62.81 268 ARG B N 1
ATOM 4287 C CA . ARG B 1 268 ? -4.203 -28.75 -5.223 1 62.81 268 ARG B CA 1
ATOM 4288 C C . ARG B 1 268 ? -5.094 -29.969 -5.418 1 62.81 268 ARG B C 1
ATOM 4290 O O . ARG B 1 268 ? -4.699 -31.094 -5.086 1 62.81 268 ARG B O 1
ATOM 4297 N N . ILE B 1 269 ? -6.203 -29.703 -6.035 1 61.69 269 ILE B N 1
ATOM 4298 C CA . ILE B 1 269 ? -7.148 -30.781 -6.312 1 61.69 269 ILE B CA 1
ATOM 4299 C C . ILE B 1 269 ? -6.582 -31.703 -7.383 1 61.69 269 ILE B C 1
ATOM 4301 O O . ILE B 1 269 ? -6.641 -32.938 -7.25 1 61.69 269 ILE B O 1
ATOM 4305 N N . GLN B 1 270 ? -6.039 -31.078 -8.375 1 61.53 270 GLN B N 1
ATOM 4306 C CA . GLN B 1 270 ? -5.5 -31.859 -9.477 1 61.53 270 GLN B CA 1
ATOM 4307 C C . GLN B 1 270 ? -4.293 -32.688 -9.023 1 61.53 270 GLN B C 1
ATOM 4309 O O . GLN B 1 270 ? -4.133 -33.844 -9.43 1 61.53 270 GLN B O 1
ATOM 4314 N N . SER B 1 271 ? -3.521 -32.062 -8.234 1 57.94 271 SER B N 1
ATOM 4315 C CA . SER B 1 271 ? -2.338 -32.781 -7.762 1 57.94 271 SER B CA 1
ATOM 4316 C C . SER B 1 271 ? -2.715 -33.938 -6.828 1 57.94 271 SER B C 1
ATOM 4318 O O . SER B 1 271 ? -2.055 -34.969 -6.812 1 57.94 271 SER B O 1
ATOM 4320 N N . SER B 1 272 ? -3.719 -33.719 -6.078 1 55.88 272 SER B N 1
ATOM 4321 C CA . SER B 1 272 ? -4.164 -34.781 -5.172 1 55.88 272 SER B CA 1
ATOM 4322 C C . SER B 1 272 ? -4.82 -35.938 -5.938 1 55.88 272 SER B C 1
ATOM 4324 O O . SER B 1 272 ? -4.668 -37.094 -5.566 1 55.88 272 SER B O 1
ATOM 4326 N N . SER B 1 273 ? -5.621 -35.594 -6.879 1 54.34 273 SER B N 1
ATOM 4327 C CA . SER B 1 273 ? -6.23 -36.656 -7.684 1 54.34 273 SER B CA 1
ATOM 4328 C C . SER B 1 273 ? -5.168 -37.5 -8.398 1 54.34 273 SER B C 1
ATOM 4330 O O . SER B 1 273 ? -5.34 -38.688 -8.57 1 54.34 273 SER B O 1
ATOM 4332 N N . PHE B 1 274 ? -4.145 -36.812 -8.891 1 48.62 274 PHE B N 1
ATOM 4333 C CA . PHE B 1 274 ? -3.098 -37.594 -9.547 1 48.62 274 PHE B CA 1
ATOM 4334 C C . PHE B 1 274 ? -2.385 -38.5 -8.555 1 48.62 274 PHE B C 1
ATOM 4336 O O . PHE B 1 274 ? -1.929 -39.594 -8.914 1 48.62 274 PHE B O 1
ATOM 4343 N N . LEU B 1 275 ? -2.244 -38.062 -7.406 1 44.38 275 LEU B N 1
ATOM 4344 C CA . LEU B 1 275 ? -1.568 -38.906 -6.438 1 44.38 275 LEU B CA 1
ATOM 4345 C C . LEU B 1 275 ? -2.477 -40.062 -6.004 1 44.38 275 LEU B C 1
ATOM 4347 O O . LEU B 1 275 ? -2.004 -41.062 -5.449 1 44.38 275 LEU B O 1
ATOM 4351 N N . ASP B 1 276 ? -3.734 -39.969 -6.098 1 41.5 276 ASP B N 1
ATOM 4352 C CA . ASP B 1 276 ? -4.586 -41.062 -5.707 1 41.5 276 ASP B CA 1
ATOM 4353 C C . ASP B 1 276 ? -4.797 -42.031 -6.871 1 41.5 276 ASP B C 1
ATOM 4355 O O . ASP B 1 276 ? -5.48 -43.062 -6.727 1 41.5 276 ASP B O 1
ATOM 4359 N N . ILE B 1 277 ? -4.438 -41.688 -8.102 1 33.5 277 ILE B N 1
ATOM 4360 C CA . ILE B 1 277 ? -4.367 -42.812 -9.055 1 33.5 277 ILE B CA 1
ATOM 4361 C C . ILE B 1 277 ? -2.971 -43.406 -9.031 1 33.5 277 ILE B C 1
ATOM 4363 O O . ILE B 1 277 ? -1.97 -42.688 -9.094 1 33.5 277 ILE B O 1
#